Protein AF-A0AAD9VC80-F1 (afdb_monomer)

Structure (mmCIF, N/CA/C/O backbone):
data_AF-A0AAD9VC80-F1
#
_entry.id   AF-A0AAD9VC80-F1
#
loop_
_atom_site.group_PDB
_atom_site.id
_atom_site.type_symbol
_atom_site.label_atom_id
_atom_site.label_alt_id
_atom_site.label_comp_id
_atom_site.label_asym_id
_atom_site.label_entity_id
_atom_site.label_seq_id
_atom_site.pdbx_PDB_ins_code
_atom_site.Cartn_x
_atom_site.Cartn_y
_atom_site.Cartn_z
_atom_site.occupancy
_atom_site.B_iso_or_equiv
_atom_site.auth_seq_id
_atom_site.auth_comp_id
_atom_site.auth_asym_id
_atom_site.auth_atom_id
_atom_site.pdbx_PDB_model_num
ATOM 1 N N . MET A 1 1 ? -10.987 4.407 24.194 1.00 48.28 1 MET A N 1
ATOM 2 C CA . MET A 1 1 ? -10.408 5.292 25.216 1.00 48.28 1 MET A CA 1
ATOM 3 C C . MET A 1 1 ? -10.816 4.740 26.567 1.00 48.28 1 MET A C 1
ATOM 5 O O . MET A 1 1 ? -11.992 4.431 26.726 1.00 48.28 1 MET A O 1
ATOM 9 N N . LEU A 1 2 ? -9.856 4.525 27.463 1.00 54.72 2 LEU A N 1
ATOM 10 C CA . LEU A 1 2 ? -10.073 4.039 28.826 1.00 54.72 2 LEU A CA 1
ATOM 11 C C . LEU A 1 2 ? -9.430 5.068 29.762 1.00 54.72 2 LEU A C 1
ATOM 13 O O . LEU A 1 2 ? -8.262 5.393 29.573 1.00 54.72 2 LEU A O 1
ATOM 17 N N . ILE A 1 3 ? -10.204 5.625 30.688 1.00 65.56 3 ILE A N 1
ATOM 18 C CA . ILE A 1 3 ? -9.739 6.544 31.726 1.00 65.56 3 ILE A CA 1
ATOM 19 C C . ILE A 1 3 ? -9.952 5.839 33.061 1.00 65.56 3 ILE A C 1
ATOM 21 O O . ILE A 1 3 ? -11.087 5.518 33.409 1.00 65.56 3 ILE A O 1
ATOM 25 N N . CYS A 1 4 ? -8.871 5.628 33.801 1.00 67.56 4 CYS A N 1
ATOM 26 C CA . CYS A 1 4 ? -8.913 5.169 35.183 1.00 67.56 4 CYS A CA 1
ATOM 27 C C . CYS A 1 4 ? -8.286 6.269 36.029 1.00 67.56 4 CYS A C 1
ATOM 29 O O . CYS A 1 4 ? -7.101 6.561 35.866 1.00 67.56 4 CYS A O 1
ATOM 31 N N . ARG A 1 5 ? -9.081 6.933 36.867 1.00 68.62 5 ARG A N 1
ATOM 32 C CA . ARG A 1 5 ? -8.582 8.020 37.711 1.00 68.62 5 ARG A CA 1
ATOM 33 C C . ARG A 1 5 ? -9.425 8.141 38.972 1.00 68.62 5 ARG A C 1
ATOM 35 O O . ARG A 1 5 ? -10.641 7.967 38.918 1.00 68.62 5 ARG A O 1
ATOM 42 N N . ASP A 1 6 ? -8.765 8.464 40.078 1.00 68.06 6 ASP A N 1
ATOM 43 C CA . ASP A 1 6 ? -9.431 8.998 41.260 1.00 68.06 6 ASP A CA 1
ATOM 44 C C . ASP A 1 6 ? -9.878 10.427 40.946 1.00 68.06 6 ASP A C 1
ATOM 46 O O . ASP A 1 6 ? -9.066 11.341 40.762 1.00 68.06 6 ASP A O 1
ATOM 50 N N . LEU A 1 7 ? -11.180 10.576 40.737 1.00 65.69 7 LEU A N 1
ATOM 51 C CA . LEU A 1 7 ? -11.814 11.855 40.490 1.00 65.69 7 LEU A CA 1
ATOM 52 C C . LEU A 1 7 ? -12.652 12.109 41.726 1.00 65.69 7 LEU A C 1
ATOM 54 O O . LEU A 1 7 ? -13.695 11.488 41.896 1.00 65.69 7 LEU A O 1
ATOM 58 N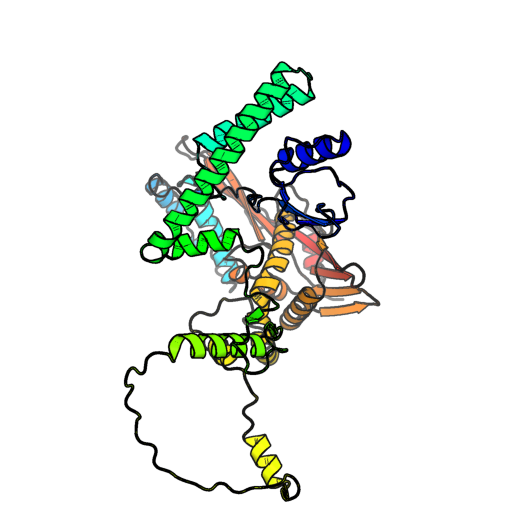 N . SER A 1 8 ? -12.158 12.987 42.597 1.00 67.25 8 SER A N 1
ATOM 59 C CA . SER A 1 8 ? -12.767 13.348 43.877 1.00 67.25 8 SER A CA 1
ATOM 60 C C . SER A 1 8 ? -14.112 14.065 43.676 1.00 67.25 8 SER A C 1
ATOM 62 O O . SER A 1 8 ? -14.235 15.265 43.892 1.00 67.25 8 SER A O 1
ATOM 64 N N . LEU A 1 9 ? -15.112 13.316 43.212 1.00 69.00 9 LEU A N 1
ATOM 65 C CA . LEU A 1 9 ? -16.467 13.730 42.857 1.00 69.00 9 LEU A CA 1
ATOM 66 C C . LEU A 1 9 ? -17.454 12.949 43.742 1.00 69.00 9 LEU A C 1
ATOM 68 O O . LEU A 1 9 ? -18.088 12.001 43.277 1.00 69.00 9 LEU A O 1
ATOM 72 N N . PRO A 1 10 ? -17.550 13.289 45.040 1.00 66.25 10 PRO A N 1
ATOM 73 C CA . PRO A 1 10 ? -18.300 12.503 46.020 1.00 66.25 10 PRO A CA 1
ATOM 74 C C . PRO A 1 10 ? -19.820 12.572 45.827 1.00 66.25 10 PRO A C 1
ATOM 76 O O . PRO A 1 10 ? -20.519 11.667 46.263 1.00 66.25 10 PRO A O 1
ATOM 79 N N . ASN A 1 11 ? -20.329 13.612 45.159 1.00 65.31 11 ASN A N 1
ATOM 80 C CA . ASN A 1 11 ? -21.762 13.914 45.079 1.00 65.31 11 ASN A CA 1
ATOM 81 C C . ASN A 1 11 ? -22.428 13.426 43.780 1.00 65.31 11 ASN A C 1
ATOM 83 O O . ASN A 1 11 ? -23.446 13.980 43.358 1.00 65.31 11 ASN A O 1
ATOM 87 N N . VAL A 1 12 ? -21.847 12.425 43.109 1.00 69.06 12 VAL A N 1
ATOM 88 C CA . VAL A 1 12 ? -22.466 11.784 41.939 1.00 69.06 12 VAL A CA 1
ATOM 89 C C . VAL A 1 12 ? -23.146 10.482 42.369 1.00 69.06 12 VAL A C 1
ATOM 91 O O . VAL A 1 12 ? -22.451 9.497 42.624 1.00 69.06 12 VAL A O 1
ATOM 94 N N . PRO A 1 13 ? -24.488 10.430 42.414 1.00 66.44 13 PRO A N 1
ATOM 95 C CA . PRO A 1 13 ? -25.205 9.174 42.578 1.00 66.44 13 PRO A CA 1
ATOM 96 C C . PRO A 1 13 ? -25.114 8.378 41.270 1.00 66.44 13 PRO A C 1
ATOM 98 O O . PRO A 1 13 ? -25.807 8.672 40.302 1.00 66.44 13 PRO A O 1
ATOM 101 N N . TRP A 1 14 ? -24.237 7.374 41.206 1.00 70.06 14 TRP A N 1
ATOM 102 C CA . TRP A 1 14 ? -24.006 6.608 39.970 1.00 70.06 14 TRP A CA 1
ATOM 103 C C . TRP A 1 14 ? -25.198 5.745 39.537 1.00 70.06 14 TRP A C 1
ATOM 105 O O . TRP A 1 14 ? -25.300 5.420 38.353 1.00 70.06 14 TRP A O 1
ATOM 115 N N . ASP A 1 15 ? -26.130 5.464 40.449 1.00 64.00 15 ASP A N 1
ATOM 116 C CA . ASP A 1 15 ? -27.408 4.811 40.143 1.00 64.00 15 ASP A CA 1
ATOM 117 C C . ASP A 1 15 ? -28.363 5.738 39.372 1.00 64.00 15 ASP A C 1
ATOM 119 O O . ASP A 1 15 ? -29.162 5.286 38.553 1.00 64.00 15 ASP A O 1
ATOM 123 N N . CYS A 1 16 ? -28.250 7.054 39.584 1.00 60.41 16 CYS A N 1
ATOM 124 C CA . CYS A 1 16 ? -29.014 8.070 38.867 1.00 60.41 16 CYS A CA 1
ATOM 125 C C . CYS A 1 16 ? -28.148 9.323 38.629 1.00 60.41 16 CYS A C 1
ATOM 127 O O . CYS A 1 16 ? -28.354 10.347 39.273 1.00 60.41 16 CYS A O 1
ATOM 129 N N . PRO A 1 17 ? -27.178 9.289 37.692 1.00 63.25 17 PRO A N 1
ATOM 130 C CA . PRO A 1 17 ? -26.180 10.359 37.544 1.00 63.25 17 PRO A CA 1
ATOM 131 C C . PRO A 1 17 ? -26.784 11.737 37.247 1.00 63.25 17 PRO A C 1
ATOM 133 O O . PRO A 1 17 ? -26.150 12.761 37.475 1.00 63.25 17 PRO A O 1
ATOM 136 N N . ASP A 1 18 ? -28.017 11.759 36.737 1.00 64.38 18 ASP A N 1
ATOM 137 C CA . ASP A 1 18 ? -28.759 12.968 36.397 1.00 64.38 18 ASP A CA 1
ATOM 138 C C . ASP A 1 18 ? -29.296 13.729 37.631 1.00 64.38 18 ASP A C 1
ATOM 140 O O . ASP A 1 18 ? -29.807 14.835 37.458 1.00 64.38 18 ASP A O 1
ATOM 144 N N . SER A 1 19 ? -29.185 13.174 38.849 1.00 65.06 19 SER A N 1
ATOM 145 C CA . SER A 1 19 ? -29.552 13.833 40.115 1.00 65.06 19 SER A CA 1
ATOM 146 C C . SER A 1 19 ? -28.357 14.391 40.902 1.00 65.06 19 SER A C 1
ATOM 148 O O . SER A 1 19 ? -28.495 14.711 42.083 1.00 65.06 19 SER A O 1
ATOM 150 N N . SER A 1 20 ? -27.180 14.524 40.275 1.00 70.12 20 SER A N 1
ATOM 151 C CA . SER A 1 20 ? -26.000 15.088 40.940 1.00 70.12 20 SER A CA 1
ATOM 152 C C . SER A 1 20 ? -26.231 16.532 41.399 1.00 70.12 20 SER A C 1
ATOM 154 O O . SER A 1 20 ? -26.702 17.372 40.636 1.00 70.12 20 SER A O 1
ATOM 156 N N . THR A 1 21 ? -25.882 16.834 42.649 1.00 62.81 21 THR A N 1
ATOM 157 C CA . THR A 1 21 ? -26.173 18.129 43.291 1.00 62.81 21 THR A CA 1
ATOM 158 C C . THR A 1 21 ? -25.040 19.151 43.164 1.00 62.81 21 THR A C 1
ATOM 160 O O . THR A 1 21 ? -25.257 20.340 43.393 1.00 62.81 21 THR A O 1
ATOM 163 N N . GLY A 1 22 ? -23.836 18.726 42.770 1.00 68.12 22 GLY A N 1
ATOM 164 C CA . GLY A 1 22 ? -22.676 19.605 42.607 1.00 68.12 22 GLY A CA 1
ATOM 165 C C . GLY A 1 22 ? -22.512 20.159 41.185 1.00 68.12 22 GLY A C 1
ATOM 166 O O . GLY A 1 22 ? -22.739 19.466 40.195 1.00 68.12 22 GLY A O 1
ATOM 167 N N . ALA A 1 23 ? -22.093 21.423 41.055 1.00 66.12 23 ALA A N 1
ATOM 168 C CA . ALA A 1 23 ? -21.934 22.082 39.751 1.00 66.12 23 ALA A CA 1
ATOM 169 C C . ALA A 1 23 ? -20.823 21.454 38.882 1.00 66.12 23 ALA A C 1
ATOM 171 O O . ALA A 1 23 ? -20.946 21.387 37.655 1.00 66.12 23 ALA A O 1
ATOM 172 N N . ASN A 1 24 ? -19.744 20.975 39.510 1.00 68.88 24 ASN A N 1
ATOM 173 C CA . ASN A 1 24 ? -18.638 20.304 38.822 1.00 68.88 24 ASN A CA 1
ATOM 174 C C . ASN A 1 24 ? -19.013 18.866 38.447 1.00 68.88 24 ASN A C 1
ATOM 176 O O . ASN A 1 24 ? -18.703 18.409 37.348 1.00 68.88 24 ASN A O 1
ATOM 180 N N . GLU A 1 25 ? -19.733 18.192 39.336 1.00 74.06 25 GLU A N 1
ATOM 181 C CA . GLU A 1 25 ? -20.304 16.861 39.189 1.00 74.06 25 GLU A CA 1
ATOM 182 C C . GLU A 1 25 ? -21.295 16.811 38.027 1.00 74.06 25 GLU A C 1
ATOM 184 O O . GLU A 1 25 ? -21.125 15.996 37.123 1.00 74.06 25 GLU A O 1
ATOM 189 N N . GLN A 1 26 ? -22.245 17.746 37.973 1.00 72.81 26 GLN A N 1
ATOM 190 C CA . GLN A 1 26 ? -23.225 17.840 36.893 1.00 72.81 26 GLN A CA 1
ATOM 191 C C . GLN A 1 26 ? -22.544 18.094 35.547 1.00 72.81 26 GLN A C 1
ATOM 193 O O . GLN A 1 26 ? -22.837 17.426 34.555 1.00 72.81 26 GLN A O 1
ATOM 198 N N . ARG A 1 27 ? -21.570 19.014 35.510 1.00 72.19 27 ARG A N 1
ATOM 199 C CA . ARG A 1 27 ? -20.794 19.306 34.298 1.00 72.19 27 ARG A CA 1
ATOM 200 C C . ARG A 1 27 ? -19.980 18.097 33.842 1.00 72.19 27 ARG A C 1
ATOM 202 O O . ARG A 1 27 ? -19.846 17.859 32.642 1.00 72.19 27 ARG A O 1
ATOM 209 N N . PHE A 1 28 ? -19.426 17.336 34.779 1.00 75.06 28 PHE A N 1
ATOM 210 C CA . PHE A 1 28 ? -18.674 16.127 34.483 1.00 75.06 28 PHE A CA 1
ATOM 211 C C . PHE A 1 28 ? -19.582 15.008 33.967 1.00 75.06 28 PHE A C 1
ATOM 213 O O . PHE A 1 28 ? -19.281 14.422 32.925 1.00 75.06 28 PHE A O 1
ATOM 220 N N . VAL A 1 29 ? -20.718 14.769 34.631 1.00 73.75 29 VAL A N 1
ATOM 221 C CA . VAL A 1 29 ? -21.753 13.837 34.176 1.00 73.75 29 VAL A CA 1
ATOM 222 C C . VAL A 1 29 ? -22.176 14.205 32.765 1.00 73.75 29 VAL A C 1
ATOM 224 O O . VAL A 1 29 ? -22.116 13.331 31.908 1.00 73.75 29 VAL A O 1
ATOM 227 N N . ASP A 1 30 ? -22.485 15.476 32.489 1.00 72.00 30 ASP A N 1
ATOM 228 C CA . ASP A 1 30 ? -22.856 15.983 31.163 1.00 72.00 30 ASP A CA 1
ATOM 229 C C . ASP A 1 30 ? -21.787 15.693 30.100 1.00 72.00 30 ASP A C 1
ATOM 231 O O . ASP A 1 30 ? -22.129 15.285 28.990 1.00 72.00 30 ASP A O 1
ATOM 235 N N . ILE A 1 31 ? -20.497 15.831 30.429 1.00 72.19 31 ILE A N 1
ATOM 236 C CA . ILE A 1 31 ? -19.378 15.501 29.531 1.00 72.19 31 ILE A CA 1
ATOM 237 C C . ILE A 1 31 ? -19.314 13.994 29.253 1.00 72.19 31 ILE A C 1
ATOM 239 O O . ILE A 1 31 ? -19.214 13.590 28.091 1.00 72.19 31 ILE A O 1
ATOM 243 N N . LEU A 1 32 ? -19.389 13.144 30.282 1.00 72.38 32 LEU A N 1
ATOM 244 C CA . LEU A 1 32 ? -19.389 11.685 30.099 1.00 72.38 32 LEU A CA 1
ATOM 245 C C . LEU A 1 32 ? -20.516 11.259 29.176 1.00 72.38 32 LEU A C 1
ATOM 247 O O . LEU A 1 32 ? -20.335 10.553 28.180 1.00 72.38 32 LEU A O 1
ATOM 251 N N . ASN A 1 33 ? -21.676 11.805 29.484 1.00 69.50 33 ASN A N 1
ATOM 252 C CA . ASN A 1 33 ? -22.865 11.689 28.704 1.00 69.50 33 ASN A CA 1
ATOM 253 C C . ASN A 1 33 ? -22.593 12.150 27.249 1.00 69.50 33 ASN A C 1
ATOM 255 O O . ASN A 1 33 ? -22.893 11.419 26.297 1.00 69.50 33 ASN A O 1
ATOM 259 N N . ASP A 1 34 ? -22.076 13.352 27.010 1.00 66.06 34 ASP A N 1
ATOM 260 C CA . ASP A 1 34 ? -21.847 13.951 25.680 1.00 66.06 34 ASP A CA 1
ATOM 261 C C . ASP A 1 34 ? -20.933 13.137 24.775 1.00 66.06 34 ASP A C 1
ATOM 263 O O . ASP A 1 34 ? -21.082 13.172 23.548 1.00 66.06 34 ASP A O 1
ATOM 267 N N . HIS A 1 35 ? -20.037 12.375 25.386 1.00 64.69 35 HIS A N 1
ATOM 268 C CA . HIS A 1 35 ? -19.056 11.553 24.702 1.00 64.69 35 HIS A CA 1
ATOM 269 C C . HIS A 1 35 ? -19.400 10.057 24.704 1.00 64.69 35 HIS A C 1
ATOM 271 O O . HIS A 1 35 ? -18.571 9.254 24.278 1.00 64.69 35 HIS A O 1
ATOM 277 N N . PHE A 1 36 ? -20.621 9.679 25.118 1.00 63.94 36 PHE A N 1
ATOM 278 C CA . PHE A 1 36 ? -21.054 8.279 25.256 1.00 63.94 36 PHE A CA 1
ATOM 279 C C . PHE A 1 36 ? -20.042 7.439 26.050 1.00 63.94 36 PHE A C 1
ATOM 281 O O . PHE A 1 36 ? -19.725 6.300 25.701 1.00 63.94 36 PHE A O 1
ATOM 288 N N . LEU A 1 37 ? -19.486 8.042 27.096 1.00 69.12 37 LEU A N 1
ATOM 289 C CA . LEU A 1 37 ? -18.577 7.389 28.016 1.00 69.12 37 LEU A CA 1
ATOM 290 C C . LEU A 1 37 ? -19.401 6.672 29.085 1.00 69.12 37 LEU A C 1
ATOM 292 O O . LEU A 1 37 ? -20.363 7.224 29.617 1.00 69.12 37 LEU A O 1
ATOM 296 N N . ILE A 1 38 ? -19.031 5.428 29.366 1.00 66.75 38 ILE A N 1
ATOM 297 C CA . ILE A 1 38 ? -19.686 4.577 30.358 1.00 66.75 38 ILE A CA 1
ATOM 298 C C . ILE A 1 38 ? -18.735 4.425 31.538 1.00 66.75 38 ILE A C 1
ATOM 300 O O . ILE A 1 38 ? -17.569 4.072 31.344 1.00 66.75 38 ILE A O 1
ATOM 304 N N . GLN A 1 39 ? -19.246 4.700 32.734 1.00 70.88 39 GLN A N 1
ATOM 305 C CA . GLN A 1 39 ? -18.596 4.397 34.001 1.00 70.88 39 GLN A CA 1
ATOM 306 C C . GLN A 1 39 ? -18.966 2.953 34.390 1.00 70.88 39 GLN A C 1
ATOM 308 O O . GLN A 1 39 ? -20.119 2.558 34.238 1.00 70.88 39 GLN A O 1
ATOM 313 N N . HIS A 1 40 ? -17.978 2.149 34.793 1.00 66.38 40 HIS A N 1
ATOM 314 C CA . HIS A 1 40 ? -18.129 0.693 34.998 1.00 66.38 40 HIS A CA 1
ATOM 315 C C . HIS A 1 40 ? -18.241 0.252 36.455 1.00 66.38 40 HIS A C 1
ATOM 317 O O . HIS A 1 40 ? -18.361 -0.939 36.726 1.00 66.38 40 HIS A O 1
ATOM 323 N N . LYS A 1 41 ? -18.121 1.171 37.406 1.00 62.31 41 LYS A N 1
ATOM 324 C CA . LYS A 1 41 ? -17.877 0.825 38.801 1.00 62.31 41 LYS A CA 1
ATOM 325 C C . LYS A 1 41 ? -19.072 1.224 39.655 1.00 62.31 41 LYS A C 1
ATOM 327 O O . LYS A 1 41 ? -19.238 2.391 39.981 1.00 62.31 41 LYS A O 1
ATOM 332 N N . SER A 1 42 ? -19.876 0.247 40.039 1.00 57.28 42 SER A N 1
ATOM 333 C CA . SER A 1 42 ? -21.059 0.455 40.879 1.00 57.28 42 SER A CA 1
ATOM 334 C C . SER A 1 42 ? -20.761 0.382 42.381 1.00 57.28 42 SER A C 1
ATOM 336 O O . SER A 1 42 ? -21.490 0.961 43.173 1.00 57.28 42 SER A O 1
ATOM 338 N N . SER A 1 43 ? -19.681 -0.290 42.798 1.00 53.81 43 SER A N 1
ATOM 339 C CA . SER A 1 43 ? -19.382 -0.519 44.219 1.00 53.81 43 SER A CA 1
ATOM 340 C C . SER A 1 43 ? -18.618 0.654 44.874 1.00 53.81 43 SER A C 1
ATOM 342 O O . SER A 1 43 ? -17.544 1.024 44.364 1.00 53.81 43 SER A O 1
ATOM 344 N N . PRO A 1 44 ? -19.090 1.199 46.014 1.00 60.06 44 PRO A N 1
ATOM 345 C CA . PRO A 1 44 ? -18.395 2.252 46.753 1.00 60.06 44 PRO A CA 1
ATOM 346 C C . PRO A 1 44 ? -17.088 1.734 47.367 1.00 60.06 44 PRO A C 1
ATOM 348 O O . PRO A 1 44 ? -16.962 0.556 47.696 1.00 60.06 44 PRO A O 1
ATOM 351 N N . LYS A 1 45 ? -16.078 2.607 47.475 1.00 53.31 45 LYS A N 1
ATOM 352 C CA . LYS A 1 45 ? -14.741 2.235 47.988 1.00 53.31 45 LYS A CA 1
ATOM 353 C C . LYS A 1 45 ? -14.276 3.035 49.205 1.00 53.31 45 LYS A C 1
ATOM 355 O O . LYS A 1 45 ? -13.287 2.658 49.826 1.00 53.31 45 LYS A O 1
ATOM 360 N N . ARG A 1 46 ? -14.960 4.128 49.556 1.00 53.50 46 ARG A N 1
ATOM 361 C CA . ARG A 1 46 ? -14.659 4.932 50.749 1.00 53.50 46 ARG A CA 1
ATOM 362 C C . ARG A 1 46 ? -15.965 5.540 51.275 1.00 53.50 46 ARG A C 1
ATOM 364 O O . ARG A 1 46 ? -16.464 6.510 50.708 1.00 53.50 46 ARG A O 1
ATOM 371 N N . GLY A 1 47 ? -16.552 4.933 52.309 1.00 64.12 47 GLY A N 1
ATOM 372 C CA . GLY A 1 47 ? -17.925 5.241 52.746 1.00 64.12 47 GLY A CA 1
ATOM 373 C C . GLY A 1 47 ? -18.973 4.832 51.697 1.00 64.12 47 GLY A C 1
ATOM 374 O O . GLY A 1 47 ? -18.756 3.855 50.988 1.00 64.12 47 GLY A O 1
ATOM 375 N N . ASN A 1 48 ? -20.060 5.603 51.550 1.00 62.28 48 ASN A N 1
ATOM 376 C CA . ASN A 1 48 ? -21.096 5.400 50.514 1.00 62.28 48 ASN A CA 1
ATOM 377 C C . ASN A 1 48 ? -20.718 5.951 49.120 1.00 62.28 48 ASN A C 1
ATOM 379 O O . ASN A 1 48 ? -21.529 5.899 48.199 1.00 62.28 48 ASN A O 1
ATOM 383 N N . ASN A 1 49 ? -19.497 6.466 48.937 1.00 60.31 49 ASN A N 1
ATOM 384 C CA . ASN A 1 49 ? -19.114 7.185 47.722 1.00 60.31 49 ASN A CA 1
ATOM 385 C C . ASN A 1 49 ? -18.227 6.340 46.787 1.00 60.31 49 ASN A C 1
ATOM 387 O O . ASN A 1 49 ? -17.342 5.586 47.215 1.00 60.31 49 ASN A O 1
ATOM 391 N N . VAL A 1 50 ? -18.423 6.518 45.476 1.00 61.97 50 VAL A N 1
ATOM 392 C CA . VAL A 1 50 ? -17.580 5.940 44.414 1.00 61.97 50 VAL A CA 1
ATOM 393 C C . VAL A 1 50 ? -16.649 7.032 43.868 1.00 61.97 50 VAL A C 1
ATOM 395 O O . VAL A 1 50 ? -17.089 7.885 43.101 1.00 61.97 50 VAL A O 1
ATOM 398 N N . LEU A 1 51 ? -15.369 7.001 44.261 1.00 64.56 51 LEU A N 1
ATOM 399 C CA . LEU A 1 51 ? -14.374 8.034 43.911 1.00 64.56 51 LEU A CA 1
ATOM 400 C C . LEU A 1 51 ? -13.423 7.617 42.772 1.00 64.56 51 LEU A C 1
ATOM 402 O O . LEU A 1 51 ? -13.235 8.374 41.821 1.00 64.56 51 LEU A O 1
ATOM 406 N N . ASP A 1 52 ? -12.881 6.391 42.774 1.00 66.31 52 ASP A N 1
ATOM 407 C CA . ASP A 1 52 ? -12.135 5.923 41.596 1.00 66.31 52 ASP A CA 1
ATOM 408 C C . ASP A 1 52 ? -13.090 5.523 40.477 1.00 66.31 52 ASP A C 1
ATOM 410 O O . ASP A 1 52 ? -13.839 4.552 40.607 1.00 66.31 52 ASP A O 1
ATOM 414 N N . LEU A 1 53 ? -13.010 6.236 39.358 1.00 68.38 53 LEU A N 1
ATOM 415 C CA . LEU A 1 53 ? -13.847 6.015 38.190 1.00 68.38 53 LEU A CA 1
ATOM 416 C C . LEU A 1 53 ? -13.071 5.240 37.128 1.00 68.38 53 LEU A C 1
ATOM 418 O O . LEU A 1 53 ? -11.949 5.595 36.761 1.00 68.38 53 LEU A O 1
ATOM 422 N N . VAL A 1 54 ? -13.708 4.192 36.604 1.00 68.62 54 VAL A N 1
ATOM 423 C CA . VAL A 1 54 ? -13.264 3.476 35.404 1.00 68.62 54 VAL A CA 1
ATOM 424 C C . VAL A 1 54 ? -14.230 3.824 34.290 1.00 68.62 54 VAL A C 1
ATOM 426 O O . VAL A 1 54 ? -15.386 3.405 34.302 1.00 68.62 54 VAL A O 1
ATOM 429 N N . ILE A 1 55 ? -13.760 4.626 33.343 1.00 70.00 55 ILE A N 1
ATOM 430 C CA . ILE A 1 55 ? -14.574 5.222 32.294 1.00 70.00 55 ILE A CA 1
ATOM 431 C C . ILE A 1 55 ? -14.066 4.724 30.952 1.00 70.00 55 ILE A C 1
ATOM 433 O O . ILE A 1 55 ? -12.908 4.931 30.591 1.00 70.00 55 ILE A O 1
ATOM 437 N N . SER A 1 56 ? -14.934 4.090 30.176 1.00 58.53 56 SER A N 1
ATOM 438 C CA . SER A 1 56 ? -14.597 3.654 28.823 1.00 58.53 56 SER A CA 1
ATOM 439 C C . SER A 1 56 ? -15.473 4.347 27.793 1.00 58.53 56 SER A C 1
ATOM 441 O O . SER A 1 56 ? -16.676 4.503 27.995 1.00 58.53 56 SER A O 1
ATOM 443 N N . SER A 1 57 ? -14.901 4.673 26.641 1.00 60.88 57 SER A N 1
ATOM 444 C CA . SER A 1 57 ? -15.699 4.890 25.435 1.00 60.88 57 SER A CA 1
ATOM 445 C C . SER A 1 57 ? -16.354 3.581 25.009 1.00 60.88 57 SER A C 1
ATOM 447 O O . SER A 1 57 ? -15.652 2.567 24.953 1.00 60.88 57 SER A O 1
ATOM 449 N N . VAL A 1 58 ? -17.624 3.612 24.590 1.00 57.09 58 VAL A N 1
ATOM 450 C CA . VAL A 1 58 ? -18.194 2.514 23.790 1.00 57.09 58 VAL A CA 1
ATOM 451 C C . VAL A 1 58 ? -17.212 2.210 22.643 1.00 57.09 58 VAL A C 1
ATOM 453 O O . VAL A 1 58 ? -16.774 3.150 21.968 1.00 57.09 58 VAL A O 1
ATOM 456 N N . PRO A 1 59 ? -16.778 0.950 22.452 1.00 45.81 59 PRO A N 1
ATOM 457 C CA . PRO A 1 59 ? -15.718 0.596 21.513 1.00 45.81 59 PRO A CA 1
ATOM 458 C C . PRO A 1 59 ? -16.237 0.586 20.067 1.00 45.81 59 PRO A C 1
ATOM 460 O O . PRO A 1 59 ? -16.088 -0.398 19.368 1.00 45.81 59 PRO A O 1
ATOM 463 N N . ASP A 1 60 ? -16.828 1.688 19.609 1.00 46.81 60 ASP A N 1
ATOM 464 C CA . ASP A 1 60 ? -17.469 1.792 18.292 1.00 46.81 60 ASP A CA 1
ATOM 465 C C . ASP A 1 60 ? -16.928 2.982 17.486 1.00 46.81 60 ASP A C 1
ATOM 467 O O . ASP A 1 60 ? -17.637 3.589 16.679 1.00 46.81 60 ASP A O 1
ATOM 471 N N . GLN A 1 61 ? -15.649 3.333 17.659 1.00 40.94 61 GLN A N 1
ATOM 472 C CA . GLN A 1 61 ? -14.984 4.137 16.634 1.00 40.94 61 GLN A CA 1
ATOM 473 C C . GLN A 1 61 ? -14.725 3.251 15.419 1.00 40.94 61 GLN A C 1
ATOM 475 O O . GLN A 1 61 ? -13.701 2.584 15.292 1.00 40.94 61 GLN A O 1
ATOM 480 N N . ALA A 1 62 ? -15.732 3.243 14.549 1.00 43.41 62 ALA A N 1
ATOM 481 C CA . ALA A 1 62 ? -15.694 2.741 13.194 1.00 43.41 62 ALA A CA 1
ATOM 482 C C . ALA A 1 62 ? -14.345 3.065 12.523 1.00 43.41 62 ALA A C 1
ATOM 484 O O . ALA A 1 62 ? -14.023 4.250 12.388 1.00 43.41 62 ALA A O 1
ATOM 485 N N . PRO A 1 63 ? -13.577 2.068 12.044 1.00 40.75 63 PRO A N 1
ATOM 486 C CA . PRO A 1 63 ? -12.462 2.357 11.156 1.00 40.75 63 PRO A CA 1
ATOM 487 C C . PRO A 1 63 ? -12.974 3.151 9.940 1.00 40.75 63 PRO A C 1
ATOM 489 O O . PRO A 1 63 ? -14.130 2.967 9.526 1.00 40.75 63 PRO A O 1
ATOM 492 N N . PRO A 1 64 ? -12.155 4.049 9.364 1.00 39.44 64 PRO A N 1
ATOM 493 C CA . PRO A 1 64 ? -12.567 4.859 8.227 1.00 39.44 64 PRO A CA 1
ATOM 494 C C . PRO A 1 64 ? -13.106 3.960 7.110 1.00 39.44 64 PRO A C 1
ATOM 496 O O . PRO A 1 64 ? -12.535 2.913 6.796 1.00 39.44 64 PRO A O 1
ATOM 499 N N . LYS A 1 65 ? -14.244 4.355 6.523 1.00 46.16 65 LYS A N 1
ATOM 500 C CA . LYS A 1 65 ? -14.889 3.607 5.438 1.00 46.16 65 LYS A CA 1
ATOM 501 C C . LYS A 1 65 ? -13.942 3.552 4.239 1.00 46.16 65 LYS A C 1
ATOM 503 O O . LYS A 1 65 ? -13.889 4.493 3.452 1.00 46.16 65 LYS A O 1
ATOM 508 N N . LEU A 1 66 ? -13.224 2.443 4.082 1.00 45.03 66 LEU A N 1
ATOM 509 C CA . LEU A 1 66 ? -12.463 2.162 2.869 1.00 45.03 66 LEU A CA 1
ATOM 510 C C . LEU A 1 66 ? -13.453 2.034 1.707 1.00 45.03 66 LEU A C 1
ATOM 512 O O . LEU A 1 66 ? -14.276 1.114 1.674 1.00 45.03 66 LEU A O 1
ATOM 516 N N . GLN A 1 67 ? -13.405 2.986 0.776 1.00 55.94 67 GLN A N 1
ATOM 517 C CA . GLN A 1 67 ? -14.199 2.933 -0.446 1.00 55.94 67 GLN A CA 1
ATOM 518 C C . GLN A 1 67 ? -13.666 1.793 -1.315 1.00 55.94 67 GLN A C 1
ATOM 520 O O . GLN A 1 67 ? -12.523 1.830 -1.764 1.00 55.94 67 GLN A O 1
ATOM 525 N N . ARG A 1 68 ? -14.484 0.759 -1.528 1.00 57.59 68 ARG A N 1
ATOM 526 C CA . ARG A 1 68 ? -14.134 -0.378 -2.386 1.00 57.59 68 ARG A CA 1
ATOM 527 C C . ARG A 1 68 ? -14.798 -0.210 -3.750 1.00 57.59 68 ARG A C 1
ATOM 529 O O . ARG A 1 68 ? -16.005 0.019 -3.830 1.00 57.59 68 ARG A O 1
ATOM 536 N N . PHE A 1 69 ? -14.006 -0.344 -4.806 1.00 73.06 69 PHE A N 1
ATOM 537 C CA . PHE A 1 69 ? -14.457 -0.350 -6.195 1.00 73.06 69 PHE A CA 1
ATOM 538 C C . PHE A 1 69 ? -14.295 -1.759 -6.762 1.00 73.06 69 PHE A C 1
ATOM 540 O O . PHE A 1 69 ? -13.303 -2.421 -6.468 1.00 73.06 69 PHE A O 1
ATOM 547 N N . VAL A 1 70 ? -15.257 -2.211 -7.562 1.00 79.25 70 VAL A N 1
ATOM 548 C CA . VAL A 1 70 ? -15.216 -3.509 -8.255 1.00 79.25 70 VAL A CA 1
ATOM 549 C C . VAL A 1 70 ? -15.602 -3.287 -9.714 1.00 79.25 70 VAL A C 1
ATOM 551 O O . VAL A 1 70 ? -16.450 -2.443 -9.980 1.00 79.25 70 VAL A O 1
ATOM 554 N N . TYR A 1 71 ? -14.990 -3.998 -10.660 1.00 82.75 71 TYR A N 1
ATOM 555 C CA . TYR A 1 71 ? -15.397 -3.946 -12.069 1.00 82.75 71 TYR A CA 1
ATOM 556 C C . TYR A 1 71 ? -16.804 -4.531 -12.253 1.00 82.75 71 TYR A C 1
ATOM 558 O O . TYR A 1 71 ? -17.141 -5.561 -11.666 1.00 82.75 71 TYR A O 1
ATOM 566 N N . ASP A 1 72 ? -17.648 -3.859 -13.033 1.00 84.81 72 ASP A N 1
ATOM 567 C CA . ASP A 1 72 ? -19.009 -4.305 -13.320 1.00 84.81 72 ASP A CA 1
ATOM 568 C C . ASP A 1 72 ? -19.062 -5.096 -14.627 1.00 84.81 72 ASP A C 1
ATOM 570 O O . ASP A 1 72 ? -19.543 -4.616 -15.650 1.00 84.81 72 ASP A O 1
ATOM 574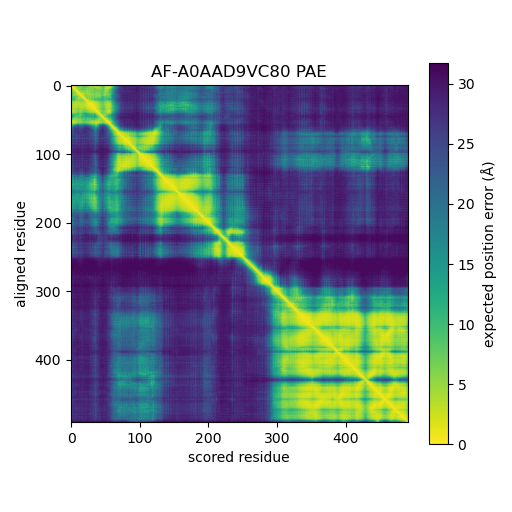 N N . TYR A 1 73 ? -18.554 -6.328 -14.577 1.00 84.94 73 TYR A N 1
ATOM 575 C CA . TYR A 1 73 ? -18.500 -7.222 -15.737 1.00 84.94 73 TYR A CA 1
ATOM 576 C C . TYR A 1 73 ? -19.880 -7.482 -16.361 1.00 84.94 73 TYR A C 1
ATOM 578 O O . TYR A 1 73 ? -19.969 -7.674 -17.562 1.00 84.94 73 TYR A O 1
ATOM 586 N N . ALA A 1 74 ? -20.971 -7.404 -15.594 1.00 79.62 74 ALA A N 1
ATOM 587 C CA . ALA A 1 74 ? -22.324 -7.601 -16.122 1.00 79.62 74 ALA A CA 1
ATOM 588 C C . ALA A 1 74 ? -22.751 -6.540 -17.156 1.00 79.62 74 ALA A C 1
ATOM 590 O O . ALA A 1 74 ? -23.642 -6.795 -17.958 1.00 79.62 74 ALA A O 1
ATOM 591 N N . ARG A 1 75 ? -22.144 -5.347 -17.127 1.00 77.62 75 ARG A N 1
ATOM 592 C CA . ARG A 1 75 ? -22.438 -4.236 -18.051 1.00 77.62 75 ARG A CA 1
ATOM 593 C C . ARG A 1 75 ? -21.215 -3.849 -18.889 1.00 77.62 75 ARG A C 1
ATOM 595 O O . ARG A 1 75 ? -21.134 -2.716 -19.359 1.00 77.62 75 ARG A O 1
ATOM 602 N N . GLY A 1 76 ? -20.238 -4.748 -18.999 1.00 84.94 76 GLY A N 1
ATOM 603 C CA . GLY A 1 76 ? -19.028 -4.530 -19.784 1.00 84.94 76 GLY A CA 1
ATOM 604 C C . GLY A 1 76 ? -19.304 -4.608 -21.284 1.00 84.94 76 GLY A C 1
ATOM 605 O O . GLY A 1 76 ? -20.082 -5.448 -21.726 1.00 84.94 76 GLY A O 1
ATOM 606 N N . ASP A 1 77 ? -18.647 -3.752 -22.064 1.00 87.06 77 ASP A N 1
ATOM 607 C CA . ASP A 1 77 ? -18.626 -3.860 -23.526 1.00 87.06 77 ASP A CA 1
ATOM 608 C C . ASP A 1 77 ? -17.550 -4.870 -23.949 1.00 87.06 77 ASP A C 1
ATOM 610 O O . ASP A 1 77 ? -16.389 -4.519 -24.174 1.00 87.06 77 ASP A O 1
ATOM 614 N N . PHE A 1 78 ? -17.922 -6.148 -23.985 1.00 87.00 78 PHE A N 1
ATOM 615 C CA . PHE A 1 78 ? -16.991 -7.231 -24.303 1.00 87.00 78 PHE A CA 1
ATOM 616 C C . PHE A 1 78 ? -16.579 -7.259 -25.778 1.00 87.00 78 PHE A C 1
ATOM 618 O O . PHE A 1 78 ? -15.443 -7.633 -26.071 1.00 87.00 78 PHE A O 1
ATOM 625 N N . ASP A 1 79 ? -17.449 -6.821 -26.688 1.00 84.81 79 ASP A N 1
ATOM 626 C CA . ASP A 1 79 ? -17.159 -6.784 -28.125 1.00 84.81 79 ASP A CA 1
ATOM 627 C C . ASP A 1 79 ? -16.144 -5.683 -28.451 1.00 84.81 79 ASP A C 1
ATOM 629 O O . ASP A 1 79 ? -15.164 -5.913 -29.169 1.00 84.81 79 ASP A O 1
ATOM 633 N N . GLY A 1 80 ? -16.303 -4.506 -27.835 1.00 82.44 80 GLY A N 1
ATOM 634 C CA . GLY A 1 80 ? -15.308 -3.439 -27.892 1.00 82.44 80 GLY A CA 1
ATOM 635 C C . GLY A 1 80 ? -13.976 -3.847 -27.254 1.00 82.44 80 GLY A C 1
ATOM 636 O O . GLY A 1 80 ? -12.914 -3.578 -27.819 1.00 82.44 80 GLY A O 1
ATOM 637 N N . LEU A 1 81 ? -14.016 -4.556 -26.119 1.00 86.12 81 LEU A N 1
ATOM 638 C CA . LEU A 1 81 ? -12.813 -5.067 -25.455 1.00 86.12 81 LEU A CA 1
ATOM 639 C C . LEU A 1 81 ? -12.049 -6.058 -26.344 1.00 86.12 81 LEU A C 1
ATOM 641 O O . LEU A 1 81 ? -10.830 -5.944 -26.473 1.00 86.12 81 LEU A O 1
ATOM 645 N N . ARG A 1 82 ? -12.760 -7.001 -26.977 1.00 85.19 82 ARG A N 1
ATOM 646 C CA . ARG A 1 82 ? -12.177 -7.991 -27.893 1.00 85.19 82 ARG A CA 1
ATOM 647 C C . ARG A 1 82 ? -11.523 -7.309 -29.093 1.00 85.19 82 ARG A C 1
ATOM 649 O O . ARG A 1 82 ? -10.334 -7.511 -29.322 1.00 85.19 82 ARG A O 1
ATOM 656 N N . SER A 1 83 ? -12.255 -6.413 -29.754 1.00 83.56 83 SER A N 1
ATOM 657 C CA . SER A 1 83 ? -11.750 -5.636 -30.896 1.00 83.56 83 SER A CA 1
ATOM 658 C C . SER A 1 83 ? -10.502 -4.818 -30.530 1.00 83.56 83 SER A C 1
ATOM 660 O O . SER A 1 83 ? -9.563 -4.682 -31.313 1.00 83.56 83 SER A O 1
ATOM 662 N N . SER A 1 84 ? -10.455 -4.284 -29.306 1.00 82.00 84 SER A N 1
ATOM 663 C CA . SER A 1 84 ? -9.301 -3.534 -28.810 1.00 82.00 84 SER A CA 1
ATOM 664 C C . SER A 1 84 ? -8.072 -4.405 -28.582 1.00 82.00 84 SER A C 1
ATOM 666 O O . SER A 1 84 ? -6.961 -3.951 -28.845 1.00 82.00 84 SER A O 1
ATOM 668 N N . PHE A 1 85 ? -8.236 -5.619 -28.057 1.00 82.75 85 PHE A N 1
ATOM 669 C CA . PHE A 1 85 ? -7.108 -6.523 -27.829 1.00 82.75 85 PHE A CA 1
ATOM 670 C C . PHE A 1 85 ? -6.575 -7.133 -29.122 1.00 82.75 85 PHE A C 1
ATOM 672 O O . PHE A 1 85 ? -5.361 -7.300 -29.237 1.00 82.75 85 PHE A O 1
ATOM 679 N N . GLU A 1 86 ? -7.440 -7.369 -30.107 1.00 80.75 86 GLU A N 1
ATOM 680 C CA . GLU A 1 86 ? -7.027 -7.739 -31.465 1.00 80.75 86 GLU A CA 1
ATOM 681 C C . GLU A 1 86 ? -6.168 -6.636 -32.103 1.00 80.75 86 GLU A C 1
ATOM 683 O O . GLU A 1 86 ? -5.112 -6.918 -32.663 1.00 80.75 86 GLU A O 1
ATOM 688 N N . ALA A 1 87 ? -6.550 -5.365 -31.932 1.00 74.88 87 ALA A N 1
ATOM 689 C CA . ALA A 1 87 ? -5.797 -4.230 -32.471 1.00 74.88 87 ALA A CA 1
ATOM 690 C C . ALA A 1 87 ? -4.470 -3.945 -31.739 1.00 74.88 87 ALA A C 1
ATOM 692 O O . ALA A 1 87 ? -3.518 -3.462 -32.351 1.00 74.88 87 ALA A O 1
ATOM 693 N N . VAL A 1 88 ? -4.399 -4.200 -30.428 1.00 70.25 88 VAL A N 1
ATOM 694 C CA . VAL A 1 88 ? -3.212 -3.904 -29.602 1.00 70.25 88 VAL A CA 1
ATOM 695 C C . VAL A 1 88 ? -2.129 -4.985 -29.725 1.00 70.25 88 VAL A C 1
ATOM 697 O O . VAL A 1 88 ? -0.995 -4.724 -29.338 1.00 70.25 88 VAL A O 1
ATOM 700 N N . ASN A 1 89 ? -2.448 -6.153 -30.303 1.00 68.25 89 ASN A N 1
ATOM 701 C CA . ASN A 1 89 ? -1.586 -7.336 -30.411 1.00 68.25 89 ASN A CA 1
ATOM 702 C C . ASN A 1 89 ? -0.709 -7.526 -29.162 1.00 68.25 89 ASN A C 1
ATOM 704 O O . ASN A 1 89 ? 0.470 -7.170 -29.126 1.00 68.25 89 ASN A O 1
ATOM 708 N N . LEU A 1 90 ? -1.321 -8.081 -28.114 1.00 70.06 90 LEU A N 1
ATOM 709 C CA . LEU A 1 90 ? -0.693 -8.295 -26.807 1.00 70.06 90 LEU A CA 1
ATOM 710 C C . LEU A 1 90 ? 0.635 -9.070 -26.891 1.00 70.06 90 LEU A C 1
ATOM 712 O O . LEU A 1 90 ? 1.480 -8.903 -26.016 1.00 70.06 90 LEU A O 1
ATOM 716 N N . SER A 1 91 ? 0.863 -9.852 -27.947 1.00 69.75 91 SER A N 1
ATOM 717 C CA . SER A 1 91 ? 2.130 -10.548 -28.197 1.00 69.75 91 SER A CA 1
ATOM 718 C C . SER A 1 91 ? 3.313 -9.587 -28.356 1.00 69.75 91 SER A C 1
ATOM 720 O O . SER A 1 91 ? 4.418 -9.908 -27.938 1.00 69.75 91 SER A O 1
ATOM 722 N N . ASN A 1 92 ? 3.078 -8.368 -28.851 1.00 67.81 92 ASN A N 1
ATOM 723 C CA . ASN A 1 92 ? 4.107 -7.332 -28.981 1.00 67.81 92 ASN A CA 1
ATOM 724 C C . ASN A 1 92 ? 4.539 -6.733 -27.631 1.00 67.81 92 ASN A C 1
ATOM 726 O O . ASN A 1 92 ? 5.508 -5.980 -27.575 1.00 67.81 92 ASN A O 1
ATOM 730 N N . THR A 1 93 ? 3.812 -7.018 -26.542 1.00 63.09 93 THR A N 1
ATOM 731 C CA . THR A 1 93 ? 4.187 -6.570 -25.188 1.00 63.09 93 THR A CA 1
ATOM 732 C C . THR A 1 93 ? 5.194 -7.496 -24.505 1.00 63.09 93 THR A C 1
ATOM 734 O O . THR A 1 93 ? 5.716 -7.128 -23.450 1.00 63.09 93 THR A O 1
ATOM 737 N N . ILE A 1 94 ? 5.469 -8.655 -25.116 1.00 68.94 94 ILE A N 1
ATOM 738 C CA . ILE A 1 94 ? 6.453 -9.650 -24.687 1.00 68.94 94 ILE A CA 1
ATOM 739 C C . ILE A 1 94 ? 7.756 -9.374 -25.440 1.00 68.94 94 ILE A C 1
ATOM 741 O O . ILE A 1 94 ? 7.768 -9.219 -26.661 1.00 68.94 94 ILE A O 1
ATOM 745 N N . SER A 1 95 ? 8.863 -9.273 -24.714 1.00 63.84 95 SER A N 1
ATOM 746 C CA . SER A 1 95 ? 10.144 -8.869 -25.279 1.00 63.84 95 SER A CA 1
ATOM 747 C C . SER A 1 95 ? 10.840 -10.088 -25.884 1.00 63.84 95 SER A C 1
ATOM 749 O O . SER A 1 95 ? 11.319 -10.950 -25.158 1.00 63.84 95 SER A O 1
ATOM 751 N N . THR A 1 96 ? 10.971 -10.157 -27.209 1.00 57.38 96 THR A N 1
ATOM 752 C CA . THR A 1 96 ? 11.546 -11.321 -27.919 1.00 57.38 96 THR A CA 1
ATOM 753 C C . THR A 1 96 ? 13.035 -11.594 -27.649 1.00 57.38 96 THR A C 1
ATOM 755 O O . THR A 1 96 ? 13.536 -12.626 -28.080 1.00 57.38 96 THR A O 1
ATOM 758 N N . GLY A 1 97 ? 13.754 -10.710 -26.943 1.00 53.91 97 GLY A N 1
ATOM 759 C CA . GLY A 1 97 ? 15.213 -10.808 -26.762 1.00 53.91 97 GLY A CA 1
ATOM 760 C C . GLY A 1 97 ? 15.742 -10.778 -25.324 1.00 53.91 97 GLY A C 1
ATOM 761 O O . GLY A 1 97 ? 16.939 -10.951 -25.124 1.00 53.91 97 GLY A O 1
ATOM 762 N N . THR A 1 98 ? 14.907 -10.557 -24.304 1.00 51.59 98 THR A N 1
ATOM 763 C CA . THR A 1 98 ? 15.364 -10.522 -22.900 1.00 51.59 98 THR A CA 1
ATOM 764 C C . THR A 1 98 ? 14.506 -11.448 -22.055 1.00 51.59 98 THR A C 1
ATOM 766 O O . THR A 1 98 ? 13.320 -11.178 -21.903 1.00 51.59 98 THR A O 1
ATOM 769 N N . PHE A 1 99 ? 15.110 -12.488 -21.478 1.00 54.12 99 PHE A N 1
ATOM 770 C CA . PHE A 1 99 ? 14.467 -13.490 -20.615 1.00 54.12 99 PHE A CA 1
ATOM 771 C C . PHE A 1 99 ? 14.052 -12.929 -19.234 1.00 54.12 99 PHE A C 1
ATOM 773 O O . PHE A 1 99 ? 14.454 -13.446 -18.196 1.00 54.12 99 PHE A O 1
ATOM 780 N N . ASP A 1 100 ? 13.274 -11.845 -19.201 1.00 69.06 100 ASP A N 1
ATOM 781 C CA . ASP A 1 100 ? 12.699 -11.269 -17.979 1.00 69.06 100 ASP A CA 1
ATOM 782 C C . ASP A 1 100 ? 11.176 -11.458 -17.996 1.00 69.06 100 ASP A C 1
ATOM 784 O O . ASP A 1 100 ? 10.408 -10.573 -18.384 1.00 69.06 100 ASP A O 1
ATOM 788 N N . ILE A 1 101 ? 10.762 -12.663 -17.592 1.00 73.69 101 ILE A N 1
ATOM 789 C CA . ILE A 1 101 ? 9.362 -13.116 -17.548 1.00 73.69 101 ILE A CA 1
ATOM 790 C C . ILE A 1 101 ? 8.507 -12.165 -16.705 1.00 73.69 101 ILE A C 1
ATOM 792 O O . ILE A 1 101 ? 7.373 -11.852 -17.068 1.00 73.69 101 ILE A O 1
ATOM 796 N N . ASP A 1 102 ? 9.060 -11.680 -15.594 1.00 70.00 102 ASP A N 1
ATOM 797 C CA . ASP A 1 102 ? 8.377 -10.759 -14.696 1.00 70.00 102 ASP A CA 1
ATOM 798 C C . ASP A 1 102 ? 8.065 -9.441 -15.408 1.00 70.00 102 ASP A C 1
ATOM 800 O O . ASP A 1 102 ? 6.925 -8.971 -15.392 1.00 70.00 102 ASP A O 1
ATOM 804 N N . ARG A 1 103 ? 9.051 -8.848 -16.091 1.00 67.00 103 ARG A N 1
ATOM 805 C CA . ARG A 1 103 ? 8.853 -7.607 -16.852 1.00 67.00 103 ARG A CA 1
ATOM 806 C C . ARG A 1 103 ? 7.782 -7.749 -17.929 1.00 67.00 103 ARG A C 1
ATOM 808 O O . ARG A 1 103 ? 6.925 -6.866 -18.042 1.00 67.00 103 ARG A O 1
ATOM 815 N N . ASP A 1 104 ? 7.831 -8.831 -18.696 1.00 77.56 104 ASP A N 1
ATOM 816 C CA . ASP A 1 104 ? 6.879 -9.086 -19.777 1.00 77.56 104 ASP A CA 1
ATOM 817 C C . ASP A 1 104 ? 5.469 -9.329 -19.228 1.00 77.56 104 ASP A C 1
ATOM 819 O O . ASP A 1 104 ? 4.503 -8.744 -19.725 1.00 77.56 104 ASP A O 1
ATOM 823 N N . TRP A 1 105 ? 5.345 -10.061 -18.116 1.00 77.56 105 TRP A N 1
ATOM 824 C CA . TRP A 1 105 ? 4.079 -10.224 -17.403 1.00 77.56 105 TRP A CA 1
ATOM 825 C C . TRP A 1 105 ? 3.486 -8.885 -16.955 1.00 77.56 105 TRP A C 1
ATOM 827 O O . TRP A 1 105 ? 2.293 -8.649 -17.154 1.00 77.56 105 TRP A O 1
ATOM 837 N N . TYR A 1 106 ? 4.279 -7.973 -16.380 1.00 74.12 106 TYR A N 1
ATOM 838 C CA . TYR A 1 106 ? 3.756 -6.666 -15.957 1.00 74.12 106 TYR A CA 1
ATOM 839 C C . TYR A 1 106 ? 3.358 -5.780 -17.135 1.00 74.12 106 TYR A C 1
ATOM 841 O O . TYR A 1 106 ? 2.345 -5.082 -17.045 1.00 74.12 106 TYR A O 1
ATOM 849 N N . SER A 1 107 ? 4.128 -5.808 -18.224 1.00 75.75 107 SER A N 1
ATOM 850 C CA . SER A 1 107 ? 3.824 -5.079 -19.461 1.00 75.75 107 SER A CA 1
ATOM 851 C C . SER A 1 107 ? 2.497 -5.551 -20.059 1.00 75.75 107 SER A C 1
ATOM 853 O O . SER A 1 107 ? 1.579 -4.753 -20.292 1.00 75.75 107 SER A O 1
ATOM 855 N N . TRP A 1 108 ? 2.349 -6.870 -20.187 1.00 85.19 108 TRP A N 1
ATOM 856 C CA . TRP A 1 108 ? 1.132 -7.512 -20.659 1.00 85.19 108 TRP A CA 1
ATOM 857 C C . TRP A 1 108 ? -0.057 -7.219 -19.739 1.00 85.19 108 TRP A C 1
ATOM 859 O O . TRP A 1 108 ? -1.075 -6.685 -20.179 1.00 85.19 108 TRP A O 1
ATOM 869 N N . LYS A 1 109 ? 0.085 -7.479 -18.432 1.00 82.31 109 LYS A N 1
ATOM 870 C CA . LYS A 1 109 ? -0.968 -7.279 -17.422 1.00 82.31 109 LYS A CA 1
ATOM 871 C C . LYS A 1 109 ? -1.418 -5.824 -17.366 1.00 82.31 109 LYS A C 1
ATOM 873 O O . LYS A 1 109 ? -2.612 -5.560 -17.236 1.00 82.31 109 LYS A O 1
ATOM 878 N N . GLY A 1 110 ? -0.482 -4.879 -17.446 1.00 79.44 110 GLY A N 1
ATOM 879 C CA . GLY A 1 110 ? -0.780 -3.450 -17.480 1.00 79.44 110 GLY A CA 1
ATOM 880 C C . GLY A 1 110 ? -1.619 -3.078 -18.700 1.00 79.44 110 GLY A C 1
ATOM 881 O O . GLY A 1 110 ? -2.649 -2.421 -18.557 1.00 79.44 110 GLY A O 1
ATOM 882 N N . THR A 1 111 ? -1.224 -3.567 -19.874 1.00 82.06 111 THR A N 1
ATOM 883 C CA . THR A 1 111 ? -1.941 -3.353 -21.140 1.00 82.06 111 THR A CA 1
ATOM 884 C C . THR A 1 111 ? -3.334 -3.990 -21.116 1.00 82.06 111 THR A C 1
ATOM 886 O O . THR A 1 111 ? -4.323 -3.343 -21.463 1.00 82.06 111 THR A O 1
ATOM 889 N N . PHE A 1 112 ? -3.444 -5.218 -20.606 1.00 85.62 112 PHE A N 1
ATOM 890 C CA . PHE A 1 112 ? -4.709 -5.926 -20.432 1.00 85.62 112 PHE A CA 1
ATOM 891 C C . PHE A 1 112 ? -5.655 -5.188 -19.473 1.00 85.62 112 PHE A C 1
ATOM 893 O O . PHE A 1 112 ? -6.800 -4.899 -19.815 1.00 85.62 112 PHE A O 1
ATOM 900 N N . LEU A 1 113 ? -5.186 -4.827 -18.274 1.00 85.06 113 LEU A N 1
ATOM 901 C CA . LEU A 1 113 ? -6.016 -4.136 -17.284 1.00 85.06 113 LEU A CA 1
ATOM 902 C C . LEU A 1 113 ? -6.399 -2.715 -17.720 1.00 85.06 113 LEU A C 1
ATOM 904 O O . LEU A 1 113 ? -7.464 -2.239 -17.322 1.00 85.06 113 LEU A O 1
ATOM 908 N N . ALA A 1 114 ? -5.574 -2.051 -18.535 1.00 82.88 114 ALA A N 1
ATOM 909 C CA . ALA A 1 114 ? -5.923 -0.780 -19.165 1.00 82.88 114 ALA A CA 1
ATOM 910 C C . ALA A 1 114 ? -7.077 -0.954 -20.163 1.00 82.88 114 ALA A C 1
ATOM 912 O O . ALA A 1 114 ? -8.065 -0.228 -20.065 1.00 82.88 114 ALA A O 1
ATOM 913 N N . GLY A 1 115 ? -7.010 -1.972 -21.030 1.00 83.81 115 GLY A N 1
ATOM 914 C CA . GLY A 1 115 ? -8.118 -2.325 -21.921 1.00 83.81 115 GLY A CA 1
ATOM 915 C C . GLY A 1 115 ? -9.393 -2.652 -21.141 1.00 83.81 115 GLY A C 1
ATOM 916 O O . GLY A 1 115 ? -10.443 -2.066 -21.388 1.00 83.81 115 GLY A O 1
ATOM 917 N N . VAL A 1 116 ? -9.307 -3.491 -20.104 1.00 86.06 116 VAL A N 1
ATOM 918 C CA . VAL A 1 116 ? -10.455 -3.800 -19.232 1.00 86.06 116 VAL A CA 1
ATOM 919 C C . VAL A 1 116 ? -11.063 -2.532 -18.628 1.00 86.06 116 VAL A C 1
ATOM 921 O O . VAL A 1 116 ? -12.281 -2.397 -18.601 1.00 86.06 116 VAL A O 1
ATOM 924 N N . ALA A 1 117 ? -10.248 -1.584 -18.164 1.00 83.44 117 ALA A N 1
ATOM 925 C CA . ALA A 1 117 ? -10.747 -0.342 -17.577 1.00 83.44 117 ALA A CA 1
ATOM 926 C C . ALA A 1 117 ? -11.433 0.597 -18.588 1.00 83.44 117 ALA A C 1
ATOM 928 O O . ALA A 1 117 ? -12.253 1.418 -18.172 1.00 83.44 117 ALA A O 1
ATOM 929 N N . ASP A 1 118 ? -11.114 0.489 -19.879 1.00 84.62 118 ASP A N 1
ATOM 930 C CA . ASP A 1 118 ? -11.722 1.296 -20.943 1.00 84.62 118 ASP A CA 1
ATOM 931 C C . ASP A 1 118 ? -13.105 0.778 -21.361 1.00 84.62 118 ASP A C 1
ATOM 933 O O . ASP A 1 118 ? -13.985 1.574 -21.698 1.00 84.62 118 ASP A O 1
ATOM 937 N N . TYR A 1 119 ? -13.319 -0.538 -21.289 1.00 85.81 119 TYR A N 1
ATOM 938 C CA . TYR A 1 119 ? -14.561 -1.181 -21.735 1.00 85.81 119 TYR A CA 1
ATOM 939 C C . TYR A 1 119 ? -15.450 -1.697 -20.594 1.00 85.81 119 TYR A C 1
ATOM 941 O O . TYR A 1 119 ? -16.635 -1.959 -20.807 1.00 85.81 119 TYR A O 1
ATOM 949 N N . ILE A 1 120 ? -14.920 -1.806 -19.371 1.00 87.69 120 ILE A N 1
ATOM 950 C CA . ILE A 1 120 ? -15.642 -2.289 -18.189 1.00 87.69 120 ILE A CA 1
ATOM 951 C C . ILE A 1 120 ? -15.561 -1.249 -17.070 1.00 87.69 120 ILE A C 1
ATOM 953 O O . ILE A 1 120 ? -14.528 -1.038 -16.430 1.00 87.69 120 ILE A O 1
ATOM 957 N N . ALA A 1 121 ? -16.694 -0.606 -16.791 1.00 81.94 121 ALA A N 1
ATOM 958 C CA . ALA A 1 121 ? -16.785 0.413 -15.753 1.00 81.94 121 ALA A CA 1
ATOM 959 C C . ALA A 1 121 ? -16.616 -0.180 -14.341 1.00 81.94 121 ALA A C 1
ATOM 961 O O . ALA A 1 121 ? -17.039 -1.297 -14.044 1.00 81.94 121 ALA A O 1
ATOM 962 N N . LYS A 1 122 ? -16.039 0.600 -13.420 1.00 82.25 122 LYS A N 1
ATOM 963 C CA . LYS A 1 122 ? -15.977 0.248 -11.992 1.00 82.25 122 LYS A CA 1
ATOM 964 C C . LYS A 1 122 ? -17.254 0.691 -11.277 1.00 82.25 122 LYS A C 1
ATOM 966 O O . LYS A 1 122 ? -17.584 1.875 -11.276 1.00 82.25 122 LYS A O 1
ATOM 971 N N . LYS A 1 123 ? -17.921 -0.226 -10.572 1.00 80.06 123 LYS A N 1
ATOM 972 C CA . LYS A 1 123 ? -19.002 0.083 -9.629 1.00 80.06 123 LYS A CA 1
ATOM 973 C C . LYS A 1 123 ? -18.470 0.345 -8.224 1.00 80.06 123 LYS A C 1
ATOM 975 O O . LYS A 1 123 ? -17.593 -0.354 -7.708 1.00 80.06 123 LYS A O 1
ATOM 980 N N . LYS A 1 124 ? -19.041 1.361 -7.579 1.00 75.81 124 LYS A N 1
ATOM 981 C CA . LYS A 1 124 ? -18.800 1.669 -6.166 1.00 75.81 124 LYS A CA 1
ATOM 982 C C . LYS A 1 124 ? -19.573 0.680 -5.305 1.00 75.81 124 LYS A C 1
ATOM 984 O O . LYS A 1 124 ? -20.799 0.618 -5.388 1.00 75.81 124 LYS A O 1
ATOM 989 N N . LEU A 1 125 ? -18.881 -0.050 -4.437 1.00 66.81 125 LEU A N 1
ATOM 990 C CA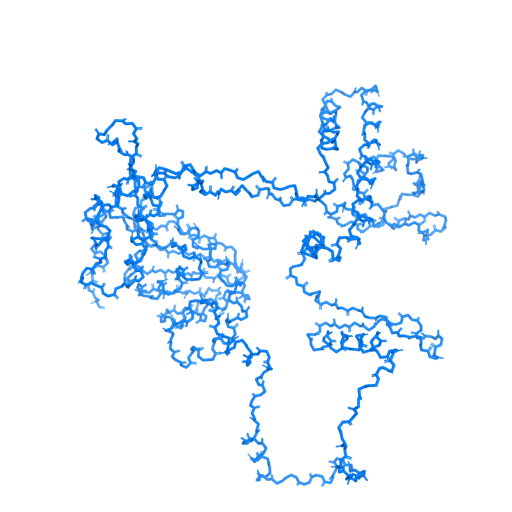 . LEU A 1 125 ? -19.562 -0.813 -3.400 1.00 66.81 125 LEU A CA 1
ATOM 991 C C . LEU A 1 125 ? -19.996 0.139 -2.287 1.00 66.81 125 LEU A C 1
ATOM 993 O O . LEU A 1 125 ? -19.198 0.930 -1.776 1.00 66.81 125 LEU A O 1
ATOM 997 N N . LYS A 1 126 ? -21.265 0.049 -1.875 1.00 58.34 126 LYS A N 1
ATOM 998 C CA . LYS A 1 126 ? -21.727 0.734 -0.665 1.00 58.34 126 LYS A CA 1
ATOM 999 C C . LYS A 1 126 ? -20.914 0.202 0.518 1.00 58.34 126 LYS A C 1
ATOM 1001 O O . LYS A 1 126 ? -20.882 -1.004 0.763 1.00 58.34 126 LYS A O 1
ATOM 1006 N N . GLY A 1 127 ? -20.239 1.099 1.237 1.00 55.62 127 GLY A N 1
ATOM 1007 C CA . GLY A 1 127 ? -19.501 0.733 2.444 1.00 55.62 127 GLY A CA 1
ATOM 1008 C C . GLY A 1 127 ? -20.443 0.070 3.448 1.00 55.62 127 GLY A C 1
ATOM 1009 O O . GLY A 1 127 ? -21.503 0.621 3.750 1.00 55.62 127 GLY A O 1
ATOM 1010 N N . ARG A 1 128 ? -20.072 -1.113 3.952 1.00 57.41 128 ARG A N 1
ATOM 1011 C CA . ARG A 1 128 ? -20.831 -1.784 5.015 1.00 57.41 128 ARG A CA 1
ATOM 1012 C C . ARG A 1 128 ? -20.754 -0.947 6.291 1.00 57.41 128 ARG A C 1
ATOM 1014 O O . ARG A 1 128 ? -19.731 -0.309 6.543 1.00 57.41 128 ARG A O 1
ATOM 1021 N N . ASN A 1 129 ? -21.837 -0.917 7.068 1.00 56.81 129 ASN A N 1
ATOM 1022 C CA . ASN A 1 129 ? -21.803 -0.280 8.377 1.00 56.81 129 ASN A CA 1
ATOM 1023 C C . ASN A 1 129 ? -20.822 -1.063 9.268 1.00 56.81 129 ASN A C 1
ATOM 1025 O O . ASN A 1 129 ? -21.025 -2.266 9.436 1.00 56.81 129 ASN A O 1
ATOM 1029 N N . PRO A 1 130 ? -19.760 -0.433 9.796 1.00 57.97 130 PRO A N 1
ATOM 1030 C CA . PRO A 1 130 ? -18.810 -1.109 10.673 1.00 57.97 130 PRO A CA 1
ATOM 1031 C C . PRO A 1 130 ? -19.435 -1.553 11.995 1.00 57.97 130 PRO A C 1
ATOM 1033 O O . PRO A 1 130 ? -18.876 -2.435 12.629 1.00 57.97 130 PRO A O 1
ATOM 1036 N N . VAL A 1 131 ? -20.578 -0.982 12.394 1.00 66.00 131 VAL A N 1
ATOM 1037 C CA . VAL A 1 131 ? -21.279 -1.347 13.629 1.00 66.00 131 VAL A CA 1
ATOM 1038 C C . VAL A 1 131 ? -22.617 -2.015 13.278 1.00 66.00 131 VAL A C 1
ATOM 1040 O O . VAL A 1 131 ? -23.529 -1.326 12.811 1.00 66.00 131 VAL A O 1
ATOM 1043 N N . PRO A 1 132 ? -22.759 -3.341 13.464 1.00 70.31 132 PRO A N 1
ATOM 1044 C CA . PRO A 1 132 ? -23.923 -4.098 12.995 1.00 70.31 132 PRO A CA 1
ATOM 1045 C C . PRO A 1 132 ? -25.272 -3.672 13.591 1.00 70.31 132 PRO A C 1
ATOM 1047 O O . PRO A 1 132 ? -26.287 -3.786 12.909 1.00 70.31 132 PRO A O 1
ATOM 1050 N N . TRP A 1 133 ? -25.288 -3.166 14.828 1.00 76.38 133 TRP A N 1
ATOM 1051 C CA . TRP A 1 133 ? -26.510 -2.746 15.531 1.00 76.38 133 TRP A CA 1
ATOM 1052 C C . TRP A 1 133 ? -26.941 -1.301 15.237 1.00 76.38 133 TRP A C 1
ATOM 1054 O O . TRP A 1 133 ? -28.043 -0.900 15.605 1.00 76.38 133 TRP A O 1
ATOM 1064 N N . ILE A 1 134 ? -26.124 -0.497 14.543 1.00 76.31 134 ILE A N 1
ATOM 1065 C CA . ILE A 1 134 ? -26.528 0.861 14.157 1.00 76.31 134 ILE A CA 1
ATOM 1066 C C . ILE A 1 134 ? -27.382 0.789 12.885 1.00 76.31 134 ILE A C 1
ATOM 1068 O O . ILE A 1 134 ? -26.881 0.628 11.772 1.00 76.31 134 ILE A O 1
ATOM 1072 N N . ASN A 1 135 ? -28.694 0.932 13.039 1.00 77.12 135 ASN A N 1
ATOM 1073 C CA . ASN A 1 135 ? -29.633 0.956 11.921 1.00 77.12 135 ASN A CA 1
ATOM 1074 C C . ASN A 1 135 ? -29.829 2.381 11.349 1.00 77.12 135 ASN A C 1
ATOM 1076 O O . ASN A 1 135 ? -29.394 3.386 11.920 1.00 77.12 135 ASN A O 1
ATOM 1080 N N . GLY A 1 136 ? -30.468 2.477 10.178 1.00 75.56 136 GLY A N 1
ATOM 1081 C CA . GLY A 1 136 ? -30.766 3.755 9.514 1.00 75.56 136 GLY A CA 1
ATOM 1082 C C . GLY A 1 136 ? -31.562 4.748 10.382 1.00 75.56 136 GLY A C 1
A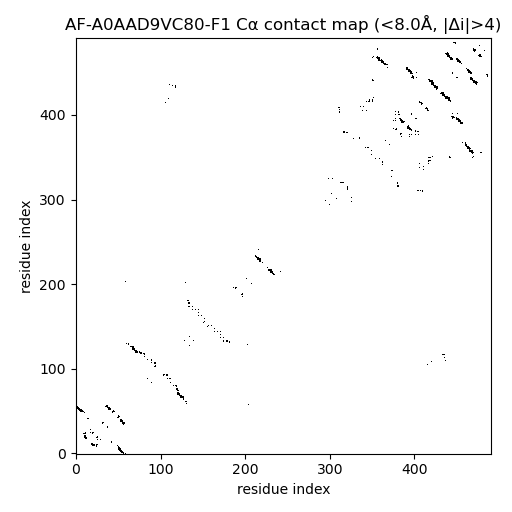TOM 1083 O O . GLY A 1 136 ? -31.168 5.915 10.457 1.00 75.56 136 GLY A O 1
ATOM 1084 N N . PRO A 1 137 ? -32.630 4.314 11.081 1.00 82.62 137 PRO A N 1
ATOM 1085 C CA . PRO A 1 137 ? -33.378 5.164 12.011 1.00 82.62 137 PRO A CA 1
ATOM 1086 C C . PRO A 1 137 ? -32.523 5.742 13.150 1.00 82.62 137 PRO A C 1
ATOM 1088 O O . PRO A 1 137 ? -32.569 6.947 13.408 1.00 82.62 137 PRO A O 1
ATOM 1091 N N . LEU A 1 138 ? -31.683 4.920 13.786 1.00 81.62 138 LEU A N 1
ATOM 1092 C CA . LEU A 1 138 ? -30.776 5.349 14.852 1.00 81.62 138 LEU A CA 1
ATOM 1093 C C . LEU A 1 138 ? -29.723 6.335 14.334 1.00 81.62 138 LEU A C 1
ATOM 1095 O O . LEU A 1 138 ? -29.460 7.352 14.975 1.00 81.62 138 LEU A O 1
ATOM 1099 N N . LEU A 1 139 ? -29.174 6.102 13.137 1.00 80.06 139 LEU A N 1
ATOM 1100 C CA . LEU A 1 139 ? -28.231 7.028 12.504 1.00 80.06 139 LEU A CA 1
ATOM 1101 C C . LEU A 1 139 ? -28.864 8.405 12.247 1.00 80.06 139 LEU A C 1
ATOM 1103 O O . LEU A 1 139 ? -28.213 9.435 12.436 1.00 80.06 139 LEU A O 1
ATOM 1107 N N . THR A 1 140 ? -30.132 8.438 11.840 1.00 83.56 140 THR A N 1
ATOM 1108 C CA . THR A 1 140 ? -30.889 9.684 11.645 1.00 83.56 140 THR A CA 1
ATOM 1109 C C . THR A 1 140 ? -31.072 10.439 12.961 1.00 83.56 140 THR A C 1
ATOM 1111 O O . THR A 1 140 ? -30.876 11.655 13.003 1.00 83.56 140 THR A O 1
ATOM 1114 N N . LEU A 1 141 ? -31.366 9.735 14.057 1.00 83.00 141 LEU A N 1
ATOM 1115 C CA . LEU A 1 141 ? -31.470 10.342 15.387 1.00 83.00 141 LEU A CA 1
ATOM 1116 C C . LEU A 1 141 ? -30.123 10.862 15.903 1.00 83.00 141 LEU A C 1
ATOM 1118 O O . LEU A 1 141 ? -30.067 11.976 16.422 1.00 83.00 141 LEU A O 1
ATOM 1122 N N . ILE A 1 142 ? -29.031 10.119 15.691 1.00 80.44 142 ILE A N 1
ATOM 1123 C CA . ILE A 1 142 ? -27.667 10.563 16.024 1.00 80.44 142 ILE A CA 1
ATOM 1124 C C . ILE A 1 142 ? -27.325 11.850 15.265 1.00 80.44 142 ILE A C 1
ATOM 1126 O O . ILE A 1 142 ? -26.871 12.821 15.869 1.00 80.44 142 ILE A O 1
ATOM 1130 N N . LYS A 1 143 ? -27.600 11.905 13.955 1.00 81.81 143 LYS A N 1
ATOM 1131 C CA . LYS A 1 143 ? -27.390 13.119 13.150 1.00 81.81 143 LYS A CA 1
ATOM 1132 C C . LYS A 1 143 ? -28.227 14.290 13.662 1.00 81.81 143 LYS A C 1
ATOM 1134 O O . LYS A 1 143 ? -27.699 15.386 13.814 1.00 81.81 143 LYS A O 1
ATOM 1139 N N . LYS A 1 144 ? -29.506 14.059 13.981 1.00 86.44 144 LYS A N 1
ATOM 1140 C CA . LYS A 1 144 ? -30.412 15.081 14.530 1.00 86.44 144 LYS A CA 1
ATOM 1141 C C . LYS A 1 144 ? -29.901 15.633 15.868 1.00 86.44 144 LYS A C 1
ATOM 1143 O O . LYS A 1 144 ? -29.934 16.846 16.067 1.00 86.44 144 LYS A O 1
ATOM 1148 N N . LYS A 1 145 ? -29.369 14.766 16.738 1.00 87.12 145 LYS A N 1
ATOM 1149 C CA . LYS A 1 145 ? -28.710 15.137 18.001 1.00 87.12 145 LYS A CA 1
ATOM 1150 C C . LYS A 1 145 ? -27.471 16.009 17.757 1.00 87.12 145 LYS A C 1
ATOM 1152 O O . LYS A 1 145 ? -27.358 17.073 18.356 1.00 87.12 145 LYS A O 1
ATOM 1157 N N . GLU A 1 146 ? -26.572 15.612 16.854 1.00 81.69 146 GLU A N 1
ATOM 1158 C CA . GLU A 1 146 ? -25.357 16.389 16.546 1.00 81.69 146 GLU A CA 1
ATOM 1159 C C . GLU A 1 146 ? -25.662 17.739 15.881 1.00 81.69 146 GLU A C 1
ATOM 1161 O O . GLU A 1 146 ? -25.036 18.750 16.202 1.00 81.69 146 GLU A O 1
ATOM 1166 N N . SER A 1 147 ? -26.664 17.803 15.000 1.00 82.56 147 SER A N 1
ATOM 1167 C CA . SER A 1 147 ? -27.138 19.068 14.429 1.00 82.56 147 SER A CA 1
ATOM 1168 C C . SER A 1 147 ? -27.661 20.022 15.507 1.00 82.56 147 SER A C 1
ATOM 1170 O O . SER A 1 147 ? -27.363 21.214 15.462 1.00 82.56 147 SER A O 1
ATOM 1172 N N . LEU A 1 148 ? -28.402 19.514 16.497 1.00 85.44 148 LEU A N 1
ATOM 1173 C CA . LEU A 1 148 ? -28.850 20.307 17.646 1.00 85.44 148 LEU A CA 1
ATOM 1174 C C . LEU A 1 148 ? -27.691 20.741 18.545 1.00 85.44 148 LEU A C 1
ATOM 1176 O O . LEU A 1 148 ? -27.683 21.889 18.972 1.00 85.44 148 LEU A O 1
ATOM 1180 N N . ARG A 1 149 ? -26.676 19.894 18.756 1.00 78.19 149 ARG A N 1
ATOM 1181 C CA . ARG A 1 149 ? -25.451 20.260 19.491 1.00 78.19 149 ARG A CA 1
ATOM 1182 C C . ARG A 1 149 ? -24.718 21.429 18.838 1.00 78.19 149 ARG A C 1
ATOM 1184 O O . ARG A 1 149 ? -24.286 22.352 19.522 1.00 78.19 149 ARG A O 1
ATOM 1191 N N . LYS A 1 150 ? -24.595 21.407 17.506 1.00 80.94 150 LYS A N 1
ATOM 1192 C CA . LYS A 1 150 ? -24.001 22.514 16.740 1.00 80.94 150 LYS A CA 1
ATOM 1193 C C . LYS A 1 150 ? -24.799 23.804 16.917 1.00 80.94 150 LYS A C 1
ATOM 1195 O O . LYS A 1 150 ? -24.202 24.842 17.169 1.00 80.94 150 LYS A O 1
ATOM 1200 N N . LYS A 1 151 ? -26.134 23.728 16.855 1.00 84.06 151 LYS A N 1
ATOM 1201 C CA . LYS A 1 151 ? -27.011 24.880 17.119 1.00 84.06 151 LYS A CA 1
ATOM 1202 C C . LYS A 1 151 ? -26.860 25.400 18.553 1.00 84.06 151 LYS A C 1
ATOM 1204 O O . LYS A 1 151 ? -26.758 26.603 18.734 1.00 84.06 151 LYS A O 1
ATOM 1209 N N . LEU A 1 152 ? -26.750 24.508 19.539 1.00 82.81 152 LEU A N 1
ATOM 1210 C CA . LEU A 1 152 ? -26.546 24.857 20.949 1.00 82.81 152 LEU A CA 1
ATOM 1211 C C . LEU A 1 152 ? -25.208 25.571 21.203 1.00 82.81 152 LEU A C 1
ATOM 1213 O O . LEU A 1 152 ? -25.139 26.457 22.047 1.00 82.81 152 LEU A O 1
ATOM 1217 N N . ARG A 1 153 ? -24.148 25.186 20.475 1.00 76.62 153 ARG A N 1
ATOM 1218 C CA . ARG A 1 153 ? -22.831 25.844 20.542 1.00 76.62 153 ARG A CA 1
ATOM 1219 C C . ARG A 1 153 ? -22.836 27.257 19.962 1.00 76.62 153 ARG A C 1
ATOM 1221 O O . ARG A 1 153 ? -22.013 28.058 20.382 1.00 76.62 153 ARG A O 1
ATOM 1228 N N . LEU A 1 154 ? -23.702 27.526 18.986 1.00 81.06 154 LEU A N 1
ATOM 1229 C CA . LEU A 1 154 ? -23.815 28.834 18.336 1.00 81.06 154 LEU A CA 1
ATOM 1230 C C . LEU A 1 154 ? -24.769 29.764 19.093 1.00 81.06 154 LEU A C 1
ATOM 1232 O O . LEU A 1 154 ? -24.473 30.940 19.251 1.00 81.06 154 LEU A O 1
ATOM 1236 N N . ALA A 1 155 ? -25.895 29.232 19.570 1.00 82.69 155 ALA A N 1
ATOM 1237 C CA . ALA A 1 155 ? -26.920 29.977 20.289 1.00 82.69 155 ALA A CA 1
ATOM 1238 C C . ALA A 1 155 ? -27.402 29.166 21.509 1.00 82.69 155 ALA A C 1
ATOM 1240 O O . ALA A 1 155 ? -28.241 28.264 21.371 1.00 82.69 155 ALA A O 1
ATOM 1241 N N . PRO A 1 156 ? -26.875 29.451 22.713 1.00 79.50 156 PRO A N 1
ATOM 1242 C CA . PRO A 1 156 ? -27.310 28.796 23.938 1.00 79.50 156 PRO A CA 1
ATOM 1243 C C . PRO A 1 156 ? -28.750 29.205 24.272 1.00 79.50 156 PRO A C 1
ATOM 1245 O O . PRO A 1 156 ? -29.031 30.363 24.551 1.00 79.50 156 PRO A O 1
ATOM 1248 N N . SER A 1 157 ? -29.673 28.246 24.272 1.00 85.06 157 SER A N 1
ATOM 1249 C CA . SER A 1 157 ? -31.078 28.462 24.641 1.00 85.06 157 SER A CA 1
ATOM 1250 C C . SER A 1 157 ? -31.537 27.358 25.587 1.00 85.06 157 SER A C 1
ATOM 1252 O O . SER A 1 157 ? -31.217 26.188 25.366 1.00 85.06 157 SER A O 1
ATOM 1254 N N . SER A 1 158 ? -32.294 27.711 26.629 1.00 81.50 158 SER A N 1
ATOM 1255 C CA . SER A 1 158 ? -32.869 26.758 27.593 1.00 81.50 158 SER A CA 1
ATOM 1256 C C . SER A 1 158 ? -33.767 25.722 26.906 1.00 81.50 158 SER A C 1
ATOM 1258 O O . SER A 1 158 ? -33.632 24.524 27.151 1.00 81.50 158 SER A O 1
ATOM 1260 N N . PHE A 1 159 ? -34.593 26.159 25.952 1.00 84.88 159 PHE A N 1
ATOM 1261 C CA . PHE A 1 159 ? -35.443 25.288 25.141 1.00 84.88 159 PHE A CA 1
ATOM 1262 C C . PHE A 1 159 ? -34.627 24.306 24.286 1.00 84.88 159 PHE A C 1
ATOM 1264 O O . PHE A 1 159 ? -34.924 23.110 24.226 1.00 84.88 159 PHE A O 1
ATOM 1271 N N . LEU A 1 160 ? -33.551 24.784 23.648 1.00 80.75 160 LEU A N 1
ATOM 1272 C CA . LEU A 1 160 ? -32.663 23.920 22.865 1.00 80.75 160 LEU A CA 1
ATOM 1273 C C . LEU A 1 160 ? -31.889 22.933 23.749 1.00 80.75 160 LEU A C 1
ATOM 1275 O O . LEU A 1 160 ? -31.670 21.801 23.315 1.00 80.75 160 LEU A O 1
ATOM 1279 N N . LYS A 1 161 ? -31.518 23.321 24.980 1.00 79.31 161 LYS A N 1
ATOM 1280 C CA . LYS A 1 161 ? -30.893 22.424 25.969 1.00 79.31 161 LYS A CA 1
ATOM 1281 C C . LYS A 1 161 ? -31.834 21.279 26.350 1.00 79.31 161 LYS A C 1
ATOM 1283 O O . LYS A 1 161 ? -31.423 20.123 26.265 1.00 79.31 161 LYS A O 1
ATOM 1288 N N . ALA A 1 162 ? -33.092 21.576 26.685 1.00 84.31 162 ALA A N 1
ATOM 1289 C CA . ALA A 1 162 ? -34.093 20.558 27.020 1.00 84.31 162 ALA A CA 1
ATOM 1290 C C . ALA A 1 162 ? -34.331 19.589 25.847 1.00 84.31 162 ALA A C 1
ATOM 1292 O O . ALA A 1 162 ? -34.208 18.374 25.990 1.00 84.31 162 ALA A O 1
ATOM 1293 N N . LYS A 1 163 ? -34.525 20.125 24.636 1.00 86.75 163 LYS A N 1
ATOM 1294 C CA . LYS A 1 163 ? -34.716 19.319 23.421 1.00 86.75 163 LYS A CA 1
ATOM 1295 C C . LYS A 1 163 ? -33.498 18.460 23.065 1.00 86.75 163 LYS A C 1
ATOM 1297 O O . LYS A 1 163 ? -33.645 17.360 22.528 1.00 86.75 163 LYS A O 1
ATOM 1302 N N . PHE A 1 164 ? -32.290 18.961 23.326 1.00 85.38 164 PHE A N 1
ATOM 1303 C CA . PHE A 1 164 ? -31.061 18.189 23.170 1.00 85.38 164 PHE A CA 1
ATOM 1304 C C . PHE A 1 164 ? -30.995 17.045 24.187 1.00 85.38 164 PHE A C 1
ATOM 1306 O O . PHE A 1 164 ? -30.677 15.928 23.779 1.00 85.38 164 PHE A O 1
ATOM 1313 N N . LYS A 1 165 ? -31.355 17.292 25.456 1.00 83.62 165 LYS A N 1
ATOM 1314 C CA . LYS A 1 165 ? -31.426 16.272 26.517 1.00 83.62 165 LYS A CA 1
ATOM 1315 C C . LYS A 1 165 ? -32.390 15.139 26.147 1.00 83.62 165 LYS A C 1
ATOM 1317 O O . LYS A 1 165 ? -31.989 13.979 26.187 1.00 83.62 165 LYS A O 1
ATOM 1322 N N . ASP A 1 166 ? -33.586 15.452 25.653 1.00 85.62 166 ASP A N 1
ATOM 1323 C CA . ASP A 1 166 ? -34.561 14.435 25.230 1.00 85.62 166 ASP A CA 1
ATOM 1324 C C . ASP A 1 166 ? -34.060 13.582 24.060 1.00 85.62 166 ASP A C 1
ATOM 1326 O O . ASP A 1 166 ? -34.121 12.349 24.082 1.00 85.62 166 ASP A O 1
ATOM 1330 N N . LEU A 1 167 ? -33.523 14.227 23.017 1.00 85.44 167 LEU A N 1
ATOM 1331 C CA . LEU A 1 167 ? -32.986 13.519 21.850 1.00 85.44 167 LEU A CA 1
ATOM 1332 C C . LEU A 1 167 ? -31.789 12.649 22.208 1.00 85.44 167 LEU A C 1
ATOM 1334 O O . LEU A 1 167 ? -31.621 11.559 21.666 1.00 85.44 167 LEU A O 1
ATOM 1338 N N . ARG A 1 168 ? -30.962 13.130 23.124 1.00 80.19 168 ARG A N 1
ATOM 1339 C CA . ARG A 1 168 ? -29.823 12.417 23.673 1.00 80.19 168 ARG A CA 1
ATOM 1340 C C . ARG A 1 168 ? -30.264 11.168 24.439 1.00 80.19 168 ARG A C 1
ATOM 1342 O O . ARG A 1 168 ? -29.754 10.089 24.136 1.00 80.19 168 ARG A O 1
ATOM 1349 N N . SER A 1 169 ? -31.226 11.285 25.354 1.00 80.88 169 SER A N 1
ATOM 1350 C CA . SER A 1 169 ? -31.781 10.145 26.096 1.00 80.88 169 SER A CA 1
ATOM 1351 C C . SER A 1 169 ? -32.428 9.128 25.156 1.00 80.88 169 SER A C 1
ATOM 1353 O O . SER A 1 169 ? -32.174 7.929 25.263 1.00 80.88 169 SER A O 1
ATOM 1355 N N . LYS A 1 170 ? -33.166 9.603 24.145 1.00 85.69 170 LYS A N 1
ATOM 1356 C CA . LYS A 1 170 ? -33.760 8.751 23.106 1.00 85.69 170 LYS A CA 1
ATOM 1357 C C . LYS A 1 170 ? -32.711 7.994 22.286 1.00 85.69 170 LYS A C 1
ATOM 1359 O O . LYS A 1 170 ? -32.880 6.803 22.042 1.00 85.69 170 LYS A O 1
ATOM 1364 N N . VAL A 1 171 ? -31.625 8.658 21.879 1.00 83.12 171 VAL A N 1
ATOM 1365 C CA . VAL A 1 171 ? -30.507 8.018 21.163 1.00 83.12 171 VAL A CA 1
ATOM 1366 C C . VAL A 1 171 ? -29.818 6.977 22.042 1.00 83.12 171 VAL A C 1
ATOM 1368 O O . VAL A 1 171 ? -29.540 5.886 21.555 1.00 83.12 171 VAL A O 1
ATOM 1371 N N . LYS A 1 172 ? -29.564 7.283 23.323 1.00 79.12 172 LYS A N 1
ATOM 1372 C CA . LYS A 1 172 ? -28.938 6.348 24.272 1.00 79.12 172 LYS A CA 1
ATOM 1373 C C . LYS A 1 172 ? -29.788 5.088 24.440 1.00 79.12 172 LYS A C 1
ATOM 1375 O O . LYS A 1 172 ? -29.264 3.992 24.275 1.00 79.12 172 LYS A O 1
ATOM 1380 N N . ARG A 1 173 ? -31.092 5.248 24.685 1.00 83.25 173 ARG A N 1
ATOM 1381 C CA . ARG A 1 173 ? -32.036 4.134 24.828 1.00 83.25 173 ARG A CA 1
ATOM 1382 C C . ARG A 1 173 ? -32.078 3.257 23.577 1.00 83.25 173 ARG A C 1
ATOM 1384 O O . ARG A 1 173 ? -31.825 2.064 23.670 1.00 83.25 173 ARG A O 1
ATOM 1391 N N . MET A 1 174 ? -32.285 3.853 22.402 1.00 81.00 174 MET A N 1
ATOM 1392 C CA . MET A 1 174 ? -32.338 3.088 21.151 1.00 81.00 174 MET A CA 1
ATOM 1393 C C . MET A 1 174 ? -31.011 2.413 20.786 1.00 81.00 174 MET A C 1
ATOM 1395 O O . MET A 1 174 ? -31.015 1.371 20.139 1.00 81.00 174 MET A O 1
ATOM 1399 N N . LEU A 1 175 ? -29.871 3.003 21.155 1.00 81.62 175 LEU A N 1
ATOM 1400 C CA . LEU A 1 175 ? -28.560 2.389 20.944 1.00 81.62 175 LEU A CA 1
ATOM 1401 C C . LEU A 1 175 ? -28.391 1.132 21.806 1.00 81.62 175 LEU A C 1
ATOM 1403 O O . LEU A 1 175 ? -27.864 0.139 21.311 1.00 81.62 175 LEU A O 1
ATOM 1407 N N . LEU A 1 176 ? -28.835 1.183 23.066 1.00 77.75 176 LEU A N 1
ATOM 1408 C CA . LEU A 1 176 ? -28.811 0.039 23.979 1.00 77.75 176 LEU A CA 1
ATOM 1409 C C . LEU A 1 176 ? -29.780 -1.052 23.511 1.00 77.75 176 LEU A C 1
ATOM 1411 O O . LEU A 1 176 ? -29.336 -2.164 23.262 1.00 77.75 176 LEU A O 1
ATOM 1415 N N . GLU A 1 177 ? -31.045 -0.710 23.246 1.00 83.94 177 GLU A N 1
ATOM 1416 C CA . GLU A 1 177 ? -32.059 -1.648 22.733 1.00 83.94 177 GLU A CA 1
ATOM 1417 C C . GLU A 1 177 ? -31.593 -2.353 21.446 1.00 83.94 177 GLU A C 1
ATOM 1419 O O . GLU A 1 177 ? -31.692 -3.574 21.321 1.00 83.94 177 GLU A O 1
ATOM 1424 N N . ALA A 1 178 ? -31.036 -1.602 20.487 1.00 82.88 178 ALA A N 1
ATOM 1425 C CA . ALA A 1 178 ? -30.547 -2.169 19.232 1.00 82.88 178 ALA A CA 1
ATOM 1426 C C . ALA A 1 178 ? -29.317 -3.066 19.431 1.00 82.88 178 ALA A C 1
ATOM 1428 O O . ALA A 1 178 ? -29.159 -4.061 18.721 1.00 82.88 178 ALA A O 1
ATOM 1429 N N . ARG A 1 179 ? -28.437 -2.720 20.378 1.00 80.31 179 ARG A N 1
ATOM 1430 C CA . ARG A 1 179 ? -27.275 -3.539 20.731 1.00 80.31 179 ARG A CA 1
ATOM 1431 C C . ARG A 1 179 ? -27.715 -4.835 21.405 1.00 80.31 179 ARG A C 1
ATOM 1433 O O . ARG A 1 179 ? -27.221 -5.889 21.019 1.00 80.31 179 ARG A O 1
ATOM 1440 N N . ASP A 1 180 ? -28.616 -4.761 22.373 1.00 78.75 180 ASP A N 1
ATOM 1441 C CA . ASP A 1 180 ? -29.052 -5.923 23.143 1.00 78.75 180 ASP A CA 1
ATOM 1442 C C . ASP A 1 180 ? -29.849 -6.878 22.258 1.00 78.75 180 ASP A C 1
ATOM 1444 O O . ASP A 1 180 ? -29.490 -8.045 22.159 1.00 78.75 180 ASP A O 1
ATOM 1448 N N . SER A 1 181 ? -30.802 -6.367 21.470 1.00 83.69 181 SER A N 1
ATOM 1449 C CA . SER A 1 181 ? -31.526 -7.162 20.467 1.00 83.69 181 SER A CA 1
ATOM 1450 C C . SER A 1 181 ? -30.582 -7.863 19.481 1.00 83.69 181 SER A C 1
ATOM 1452 O O . SER A 1 181 ? -30.770 -9.033 19.142 1.00 83.69 181 SER A O 1
ATOM 1454 N N . PHE A 1 182 ? -29.522 -7.173 19.049 1.00 81.31 182 PHE A N 1
ATOM 1455 C CA . PHE A 1 182 ? -28.513 -7.759 18.176 1.00 81.31 182 PHE A CA 1
ATOM 1456 C C . PHE A 1 182 ? -27.704 -8.867 18.870 1.00 81.31 182 PHE A C 1
ATOM 1458 O O . PHE A 1 182 ? -27.459 -9.904 18.255 1.00 81.31 182 PHE A O 1
ATOM 1465 N N . LEU A 1 183 ? -27.301 -8.674 20.131 1.00 78.88 183 LEU A N 1
ATOM 1466 C CA . LEU A 1 183 ? -26.549 -9.669 20.901 1.00 78.88 183 LEU A CA 1
ATOM 1467 C C . LEU A 1 183 ? -27.403 -10.895 21.246 1.00 78.88 183 LEU A C 1
ATOM 1469 O O . LEU A 1 183 ? -26.932 -12.013 21.058 1.00 78.88 183 LEU A O 1
ATOM 1473 N N . THR A 1 184 ? -28.661 -10.712 21.650 1.00 82.50 184 THR A N 1
ATOM 1474 C CA . THR A 1 184 ? -29.603 -11.817 21.887 1.00 82.50 184 THR A CA 1
ATOM 1475 C C . THR A 1 184 ? -29.838 -12.624 20.606 1.00 82.50 184 THR A C 1
ATOM 1477 O O . THR A 1 184 ? -29.861 -13.850 20.626 1.00 82.50 184 THR A O 1
ATOM 1480 N N . GLY A 1 185 ? -29.924 -11.957 19.449 1.00 79.25 185 GLY A N 1
ATOM 1481 C CA . GLY A 1 185 ? -30.036 -12.631 18.154 1.00 79.25 185 GLY A CA 1
ATOM 1482 C C . GLY A 1 185 ? -28.757 -13.345 17.690 1.00 79.25 185 GLY A C 1
ATOM 1483 O O . GLY A 1 185 ? -28.839 -14.249 16.856 1.00 79.25 185 GLY A O 1
ATOM 1484 N N . MET A 1 186 ? -27.573 -12.976 18.197 1.00 75.31 186 MET A N 1
ATOM 1485 C CA . MET A 1 186 ? -26.294 -13.550 17.752 1.00 75.31 186 MET A CA 1
ATOM 1486 C C . MET A 1 186 ? -26.124 -15.021 18.131 1.00 75.31 186 MET A C 1
ATOM 1488 O O . MET A 1 186 ? -25.505 -15.759 17.365 1.00 75.31 186 MET A O 1
ATOM 1492 N N . GLU A 1 187 ? -26.659 -15.446 19.273 1.00 72.38 187 GLU A N 1
ATOM 1493 C CA . GLU A 1 187 ? -26.518 -16.820 19.766 1.00 72.38 187 GLU A CA 1
ATOM 1494 C C . GLU A 1 187 ? -27.181 -17.824 18.814 1.00 72.38 187 GLU A C 1
ATOM 1496 O O . GLU A 1 187 ? -26.560 -18.795 18.382 1.00 72.38 187 GLU A O 1
ATOM 1501 N N . SER A 1 188 ? -28.389 -17.502 18.341 1.00 74.75 188 SER A N 1
ATOM 1502 C CA . SER A 1 188 ? -29.083 -18.286 17.310 1.00 74.75 188 SER A CA 1
ATOM 1503 C C . SER A 1 188 ? -28.323 -18.340 15.972 1.00 74.75 188 SER A C 1
ATOM 1505 O O . SER A 1 188 ? -28.376 -19.338 15.253 1.00 74.75 188 SER A O 1
ATOM 1507 N N . GLN A 1 189 ? -27.556 -17.291 15.640 1.00 69.06 189 GLN A N 1
ATOM 1508 C CA . GLN A 1 189 ? -26.773 -17.217 14.403 1.00 69.06 189 GLN A CA 1
ATOM 1509 C C . GLN A 1 189 ? -25.450 -17.978 14.463 1.00 69.06 189 GLN A C 1
ATOM 1511 O O . GLN A 1 189 ? -24.859 -18.203 13.406 1.00 69.06 189 GLN A O 1
ATOM 1516 N N . LEU A 1 190 ? -24.983 -18.399 15.643 1.00 74.69 190 LEU A N 1
ATOM 1517 C CA . LEU A 1 190 ? -23.765 -19.202 15.760 1.00 74.69 190 LEU A CA 1
ATOM 1518 C C . LEU A 1 190 ? -23.902 -20.528 14.995 1.00 74.69 190 LEU A C 1
ATOM 1520 O O . LEU A 1 190 ? -22.976 -20.913 14.285 1.00 74.69 190 LEU A O 1
ATOM 1524 N N . LYS A 1 191 ? -25.081 -21.165 15.074 1.00 70.88 191 LYS A N 1
ATOM 1525 C CA . LYS A 1 191 ? -25.380 -22.428 14.380 1.00 70.88 191 LYS A CA 1
ATOM 1526 C C . LYS A 1 191 ? -25.511 -22.248 12.863 1.00 70.88 191 LYS A C 1
ATOM 1528 O O . LYS A 1 191 ? -24.934 -23.016 12.103 1.00 70.88 191 LYS A O 1
ATOM 1533 N N . CYS A 1 192 ? -26.224 -21.214 12.409 1.00 72.62 192 CYS A N 1
ATOM 1534 C CA . CYS A 1 192 ? -26.566 -21.052 10.986 1.00 72.62 192 CYS A CA 1
ATOM 1535 C C . CYS A 1 192 ? -25.579 -20.177 10.185 1.00 72.62 192 CYS A C 1
ATOM 1537 O O . CYS A 1 192 ? -25.537 -20.254 8.959 1.00 72.62 192 CYS A O 1
ATOM 1539 N N . ASN A 1 193 ? -24.808 -19.295 10.834 1.00 72.62 193 ASN A N 1
ATOM 1540 C CA . ASN A 1 193 ? -23.858 -18.393 10.172 1.00 72.62 193 ASN A CA 1
ATOM 1541 C C . ASN A 1 193 ? -22.661 -18.027 11.080 1.00 72.62 193 ASN A C 1
ATOM 1543 O O . ASN A 1 193 ? -22.513 -16.869 11.504 1.00 72.62 193 ASN A O 1
ATOM 1547 N N . PRO A 1 194 ? -21.739 -18.978 11.319 1.00 74.69 194 PRO A N 1
ATOM 1548 C CA . PRO A 1 194 ? -20.586 -18.765 12.194 1.00 74.69 194 PRO A CA 1
ATOM 1549 C C . PRO A 1 194 ? -19.665 -17.643 11.687 1.00 74.69 194 PRO A C 1
ATOM 1551 O O . PRO A 1 194 ? -19.080 -16.899 12.476 1.00 74.69 194 PRO A O 1
ATOM 1554 N N . LYS A 1 195 ? -19.575 -17.432 10.363 1.00 72.06 195 LYS A N 1
ATOM 1555 C CA . LYS A 1 195 ? -18.758 -16.354 9.772 1.00 72.06 195 LYS A CA 1
ATOM 1556 C C . LYS A 1 195 ? -19.214 -14.967 10.237 1.00 72.06 195 LYS A C 1
ATOM 1558 O O . LYS A 1 195 ? -18.372 -14.113 10.524 1.00 72.06 195 LYS A O 1
ATOM 1563 N N . ARG A 1 196 ? -20.526 -14.728 10.329 1.00 70.94 196 ARG A N 1
ATOM 1564 C CA . ARG A 1 196 ? -21.087 -13.444 10.779 1.00 70.94 196 ARG A CA 1
ATOM 1565 C C . ARG A 1 196 ? -20.825 -13.200 12.266 1.00 70.94 196 ARG A C 1
ATOM 1567 O O . ARG A 1 196 ? -20.418 -12.091 12.626 1.00 70.94 196 ARG A O 1
ATOM 1574 N N . PHE A 1 197 ? -20.975 -14.234 13.089 1.00 74.12 197 PHE A N 1
ATOM 1575 C CA . PHE A 1 197 ? -20.646 -14.211 14.515 1.00 74.12 197 PHE A CA 1
ATOM 1576 C C . PHE A 1 197 ? -19.179 -13.811 14.745 1.00 74.12 197 PHE A C 1
ATOM 1578 O O . PHE A 1 197 ? -18.898 -12.774 15.355 1.00 74.12 197 PHE A O 1
ATOM 1585 N N . TRP A 1 198 ? -18.240 -14.538 14.130 1.00 69.75 198 TRP A N 1
ATOM 1586 C CA . TRP A 1 198 ? -16.808 -14.255 14.257 1.00 69.75 198 TRP A CA 1
ATOM 1587 C C . TRP A 1 198 ? -16.410 -12.901 13.669 1.00 69.75 198 TRP A C 1
ATOM 1589 O O . TRP A 1 198 ? -15.546 -12.225 14.222 1.00 69.75 198 TRP A O 1
ATOM 1599 N N . SER A 1 199 ? -17.048 -12.457 12.580 1.00 68.75 199 SER A N 1
ATOM 1600 C CA . SER A 1 199 ? -16.798 -11.117 12.028 1.00 68.75 199 SER A CA 1
ATOM 1601 C C . SER A 1 199 ? -17.173 -9.997 13.003 1.00 68.75 199 SER A C 1
ATOM 1603 O O . SER A 1 199 ? -16.520 -8.957 13.009 1.00 68.75 199 SER A O 1
ATOM 1605 N N . THR A 1 200 ? -18.179 -10.226 13.852 1.00 70.38 200 THR A N 1
ATOM 1606 C CA . THR A 1 200 ? -18.666 -9.239 14.820 1.00 70.38 200 THR A CA 1
ATOM 1607 C C . THR A 1 200 ? -17.825 -9.231 16.095 1.00 70.38 200 THR A C 1
ATOM 1609 O O . THR A 1 200 ? -17.469 -8.163 16.584 1.00 70.38 200 THR A O 1
ATOM 1612 N N . LEU A 1 201 ? -17.410 -10.399 16.594 1.00 68.50 201 LEU A N 1
ATOM 1613 C CA . LEU A 1 201 ? -16.439 -10.492 17.694 1.00 68.50 201 LEU A CA 1
ATOM 1614 C C . LEU A 1 201 ? -15.093 -9.853 17.332 1.00 68.50 201 LEU A C 1
ATOM 1616 O O . LEU A 1 201 ? -14.500 -9.140 18.142 1.00 68.50 201 LEU A O 1
ATOM 1620 N N . LYS A 1 202 ? -14.653 -10.016 16.079 1.00 64.25 202 LYS A N 1
ATOM 1621 C CA . LYS A 1 202 ? -13.439 -9.371 15.558 1.00 64.25 202 LYS A CA 1
ATOM 1622 C C . LYS A 1 202 ? -13.505 -7.839 15.559 1.00 64.25 202 LYS A C 1
ATOM 1624 O O . LYS A 1 202 ? -12.451 -7.220 15.562 1.00 64.25 202 LYS A O 1
ATOM 1629 N N . LEU A 1 203 ? -14.691 -7.218 15.587 1.00 62.38 203 LEU A N 1
ATOM 1630 C CA .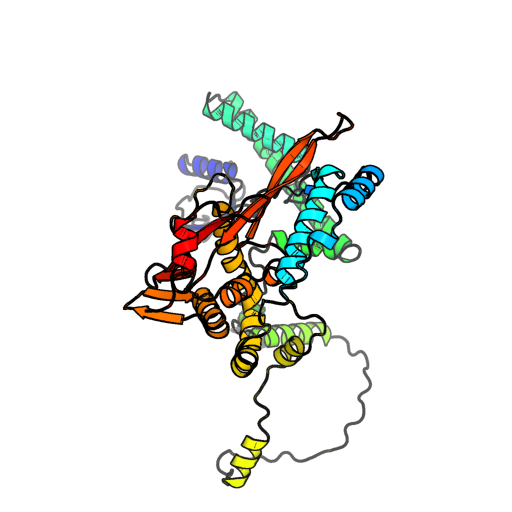 LEU A 1 203 ? -14.818 -5.758 15.727 1.00 62.38 203 LEU A CA 1
ATOM 1631 C C . LEU A 1 203 ? -14.477 -5.275 17.145 1.00 62.38 203 LEU A C 1
ATOM 1633 O O . LEU A 1 203 ? -13.988 -4.161 17.302 1.00 62.38 203 LEU A O 1
ATOM 1637 N N . LYS A 1 204 ? -14.718 -6.105 18.170 1.00 56.00 204 LYS A N 1
ATOM 1638 C CA . LYS A 1 204 ? -14.398 -5.780 19.570 1.00 56.00 204 LYS A CA 1
ATOM 1639 C C . LYS A 1 204 ? -12.932 -6.040 19.916 1.00 56.00 204 LYS A C 1
ATOM 1641 O O . LYS A 1 204 ? -12.398 -5.396 20.817 1.00 56.00 204 LYS A O 1
ATOM 1646 N N . SER A 1 205 ? -12.277 -6.951 19.198 1.00 56.03 205 SER A N 1
ATOM 1647 C CA . SER A 1 205 ? -10.856 -7.231 19.392 1.00 56.03 205 SER A CA 1
ATOM 1648 C C . SER A 1 205 ? -9.988 -6.218 18.646 1.00 56.03 205 SER A C 1
ATOM 1650 O O . SER A 1 205 ? -9.947 -6.199 17.418 1.00 56.03 205 SER A O 1
ATOM 1652 N N . LYS A 1 206 ? -9.244 -5.385 19.384 1.00 51.38 206 LYS A N 1
ATOM 1653 C CA . LYS A 1 206 ? -8.199 -4.525 18.797 1.00 51.38 206 LYS A CA 1
ATOM 1654 C C . LYS A 1 206 ? -6.965 -5.313 18.354 1.00 51.38 206 LYS A C 1
ATOM 1656 O O . LYS A 1 206 ? -6.223 -4.843 17.496 1.00 51.38 206 LYS A O 1
ATOM 1661 N N . HIS A 1 207 ? -6.767 -6.503 18.918 1.00 52.16 207 HIS A N 1
ATOM 1662 C CA . HIS A 1 207 ? -5.673 -7.397 18.570 1.00 52.16 207 HIS A CA 1
ATOM 1663 C C . HIS A 1 207 ? -6.139 -8.391 17.504 1.00 52.16 207 HIS A C 1
ATOM 1665 O O . HIS A 1 207 ? -7.159 -9.068 17.649 1.00 52.16 207 HIS A O 1
ATOM 1671 N N . ARG A 1 208 ? -5.388 -8.481 16.405 1.00 49.53 208 ARG A N 1
ATOM 1672 C CA . ARG A 1 208 ? -5.557 -9.536 15.399 1.00 49.53 208 ARG A CA 1
ATOM 1673 C C . ARG A 1 208 ? -4.749 -10.761 15.836 1.00 49.53 208 ARG A C 1
ATOM 1675 O O . ARG A 1 208 ? -3.763 -11.089 15.195 1.00 49.53 208 ARG A O 1
ATOM 1682 N N . GLY A 1 209 ? -5.105 -11.379 16.959 1.00 55.59 209 GLY A N 1
ATOM 1683 C CA . GLY A 1 209 ? -4.342 -12.507 17.492 1.00 55.59 209 GLY A CA 1
ATOM 1684 C C . GLY A 1 209 ? -4.813 -12.976 18.863 1.00 55.59 209 GLY A C 1
ATOM 1685 O O . GLY A 1 209 ? -5.707 -12.375 19.460 1.00 55.59 209 GLY A O 1
ATOM 1686 N N . ILE A 1 210 ? -4.199 -14.064 19.320 1.00 58.69 210 ILE A N 1
ATOM 1687 C CA . ILE A 1 210 ? -4.320 -14.593 20.681 1.00 58.69 210 ILE A CA 1
ATOM 1688 C C . ILE A 1 210 ? -3.749 -13.534 21.651 1.00 58.69 210 ILE A C 1
ATOM 1690 O O . ILE A 1 210 ? -2.739 -12.913 21.311 1.00 58.69 210 ILE A O 1
ATOM 1694 N N . PRO A 1 211 ? -4.390 -13.262 22.804 1.00 59.91 211 PRO A N 1
ATOM 1695 C CA . PRO A 1 211 ? -3.845 -12.357 23.816 1.00 59.91 211 PRO A CA 1
ATOM 1696 C C . PRO A 1 211 ? -2.426 -12.761 24.238 1.00 59.91 211 PRO A C 1
ATOM 1698 O O . PRO A 1 211 ? -2.143 -13.947 24.364 1.00 59.91 211 PRO A O 1
ATOM 1701 N N . GLU A 1 212 ? -1.558 -11.777 24.487 1.00 65.75 212 GLU A N 1
ATOM 1702 C CA . GLU A 1 212 ? -0.170 -11.996 24.939 1.00 65.75 212 GLU A CA 1
ATOM 1703 C C . GLU A 1 212 ? -0.101 -12.657 26.325 1.00 65.75 212 GLU A C 1
ATOM 1705 O O . GLU A 1 212 ? 0.872 -13.328 26.643 1.00 65.75 212 GLU A O 1
ATOM 1710 N N . VAL A 1 213 ? -1.162 -12.510 27.126 1.00 73.31 213 VAL A N 1
ATOM 1711 C CA . VAL A 1 213 ? -1.326 -13.184 28.415 1.00 73.31 213 VAL A CA 1
ATOM 1712 C C . VAL A 1 213 ? -2.738 -13.754 28.512 1.00 73.31 213 VAL A C 1
ATOM 1714 O O . VAL A 1 213 ? -3.718 -13.044 28.262 1.00 73.31 213 VAL A O 1
ATOM 1717 N N . ILE A 1 214 ? -2.855 -15.025 28.893 1.00 75.75 214 ILE A N 1
ATOM 1718 C CA . ILE A 1 214 ? -4.134 -15.716 29.106 1.00 75.75 214 ILE A CA 1
ATOM 1719 C C . ILE A 1 214 ? -4.201 -16.179 30.557 1.00 75.75 214 ILE A C 1
ATOM 1721 O O . ILE A 1 214 ? -3.212 -16.660 31.098 1.00 75.75 214 ILE A O 1
ATOM 1725 N N . SER A 1 215 ? -5.360 -16.022 31.201 1.00 79.62 215 SER A N 1
ATOM 1726 C CA . SER A 1 215 ? -5.575 -16.471 32.579 1.00 79.62 215 SER A CA 1
ATOM 1727 C C . SER A 1 215 ? -6.695 -17.504 32.673 1.00 79.62 215 SER A C 1
ATOM 1729 O O . SER A 1 215 ? -7.780 -17.243 32.151 1.00 79.62 215 SER A O 1
ATOM 1731 N N . MET A 1 216 ? -6.482 -18.599 33.401 1.00 74.06 216 MET A N 1
ATOM 1732 C CA . MET A 1 216 ? -7.513 -19.583 33.749 1.00 74.06 216 MET A CA 1
ATOM 1733 C C . MET A 1 216 ? -7.824 -19.495 35.248 1.00 74.06 216 MET A C 1
ATOM 1735 O O . MET A 1 216 ? -6.919 -19.292 36.061 1.00 74.06 216 MET A O 1
ATOM 1739 N N . ALA A 1 217 ? -9.097 -19.632 35.618 1.00 69.69 217 ALA A N 1
ATOM 1740 C CA . ALA A 1 217 ? -9.468 -19.873 37.007 1.00 69.69 217 ALA A CA 1
ATOM 1741 C C . ALA A 1 217 ? -9.076 -21.308 37.379 1.00 69.69 217 ALA A C 1
ATOM 1743 O O . ALA A 1 217 ? -9.423 -22.241 36.658 1.00 69.69 217 ALA A O 1
ATOM 1744 N N . THR A 1 218 ? -8.336 -21.474 38.470 1.00 62.84 218 THR A N 1
ATOM 1745 C CA . THR A 1 2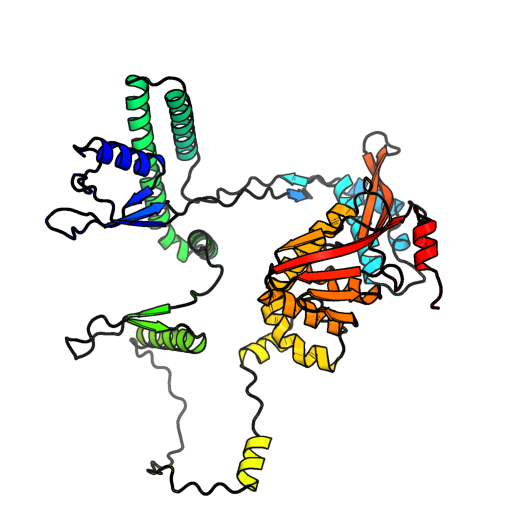18 ? -8.080 -22.808 39.020 1.00 62.84 218 THR A CA 1
ATOM 1746 C C . THR A 1 218 ? -9.386 -23.326 39.624 1.00 62.84 218 THR A C 1
ATOM 1748 O O . THR A 1 218 ? -10.140 -22.536 40.195 1.00 62.84 218 THR A O 1
ATOM 1751 N N . GLY A 1 219 ? -9.694 -24.612 39.431 1.00 58.34 219 GLY A N 1
ATOM 1752 C CA . GLY A 1 219 ? -10.873 -25.241 40.037 1.00 58.34 219 GLY A CA 1
ATOM 1753 C C . GLY A 1 219 ? -10.841 -25.161 41.571 1.00 58.34 219 GLY A C 1
ATOM 1754 O O . GLY A 1 219 ? -9.801 -24.799 42.126 1.00 58.34 219 GLY A O 1
ATOM 1755 N N . PRO A 1 220 ? -11.954 -25.486 42.254 1.00 51.06 220 PRO A N 1
ATOM 1756 C CA . PRO A 1 220 ? -12.033 -25.411 43.710 1.00 51.06 220 PRO A CA 1
ATOM 1757 C C . PRO A 1 220 ? -10.927 -26.272 44.330 1.00 51.06 220 PRO A C 1
ATOM 1759 O O . PRO A 1 220 ? -10.926 -27.495 44.193 1.00 51.06 220 PRO A O 1
ATOM 1762 N N . SER A 1 221 ? -9.947 -25.625 44.959 1.00 47.06 221 SER A N 1
ATOM 1763 C CA . SER A 1 221 ? -8.925 -26.310 45.744 1.00 47.06 221 SER A CA 1
ATOM 1764 C C . SER A 1 221 ? -9.480 -26.618 47.128 1.00 47.06 221 SER A C 1
ATOM 1766 O O . SER A 1 221 ? -10.200 -25.805 47.699 1.00 47.06 221 SER A O 1
ATOM 1768 N N . SER A 1 222 ? -9.081 -27.748 47.706 1.00 48.62 222 SER A N 1
ATOM 1769 C CA . SER A 1 222 ? -9.394 -28.128 49.092 1.00 48.62 222 SER A CA 1
ATOM 1770 C C . SER A 1 222 ? -8.841 -27.161 50.149 1.00 48.62 222 SER A C 1
ATOM 1772 O O . SER A 1 222 ? -9.195 -27.285 51.317 1.00 48.62 222 SER A O 1
ATOM 1774 N N . ASP A 1 223 ? -7.999 -26.202 49.749 1.00 48.44 223 ASP A N 1
ATOM 1775 C CA . ASP A 1 223 ? -7.501 -25.117 50.590 1.00 48.44 223 ASP A CA 1
ATOM 1776 C C . ASP A 1 223 ? -8.393 -23.863 50.486 1.00 48.44 223 ASP A C 1
ATOM 1778 O O . ASP A 1 223 ? -8.387 -23.194 49.445 1.00 48.44 223 ASP A O 1
ATOM 1782 N N . PRO A 1 224 ? -9.077 -23.453 51.573 1.00 50.00 224 PRO A N 1
ATOM 1783 C CA . PRO A 1 224 ? -9.923 -22.253 51.611 1.00 50.00 224 PRO A CA 1
ATOM 1784 C C . PRO A 1 224 ? -9.167 -20.934 51.367 1.00 50.00 224 PRO A C 1
ATOM 1786 O O . PRO A 1 224 ? -9.783 -19.899 51.135 1.00 50.00 224 PRO A O 1
ATOM 178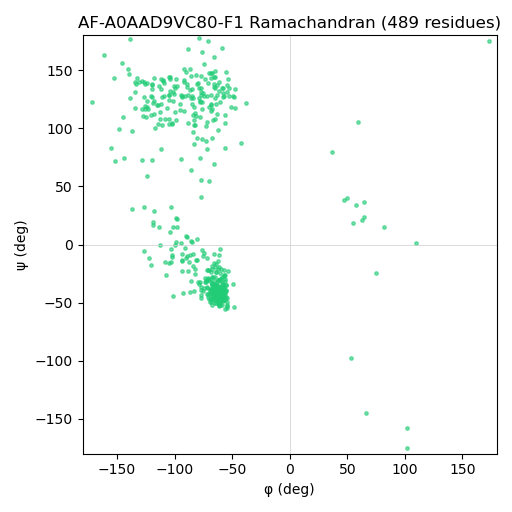9 N N . ALA A 1 225 ? -7.831 -20.951 51.438 1.00 51.25 225 ALA A N 1
ATOM 1790 C CA . ALA A 1 225 ? -6.969 -19.786 51.225 1.00 51.25 225 ALA A CA 1
ATOM 1791 C C . ALA A 1 225 ? -6.469 -19.637 49.773 1.00 51.25 225 ALA A C 1
ATOM 1793 O O . ALA A 1 225 ? -5.930 -18.589 49.415 1.00 51.25 225 ALA A O 1
ATOM 1794 N N . ALA A 1 226 ? -6.624 -20.671 48.937 1.00 46.88 226 ALA A N 1
ATOM 1795 C CA . ALA A 1 226 ? -6.205 -20.668 47.532 1.00 46.88 226 ALA A CA 1
ATOM 1796 C C . ALA A 1 226 ? -7.367 -20.394 46.557 1.00 46.88 226 ALA A C 1
ATOM 1798 O O . ALA A 1 226 ? -7.152 -20.284 45.342 1.00 46.88 226 ALA A O 1
ATOM 1799 N N . ASP A 1 227 ? -8.575 -20.214 47.096 1.00 42.84 227 ASP A N 1
ATOM 1800 C CA . ASP A 1 227 ? -9.783 -19.928 46.338 1.00 42.84 227 ASP A CA 1
ATOM 1801 C C . ASP A 1 227 ? -9.654 -18.553 45.652 1.00 42.84 227 ASP A C 1
ATOM 1803 O O . ASP A 1 227 ? -9.606 -17.496 46.285 1.00 42.84 227 ASP A O 1
ATOM 1807 N N . GLY A 1 228 ? -9.490 -18.566 44.326 1.00 53.19 228 GLY A N 1
ATOM 1808 C CA . GLY A 1 228 ? -9.344 -17.358 43.504 1.00 53.19 228 GLY A CA 1
ATOM 1809 C C . GLY A 1 228 ? -7.960 -17.100 42.896 1.00 53.19 228 GLY A C 1
ATOM 1810 O O . GLY A 1 228 ? -7.801 -16.115 42.164 1.00 53.19 228 GLY A O 1
ATOM 1811 N N . ARG A 1 229 ? -6.958 -17.968 43.101 1.00 57.50 229 ARG A N 1
ATOM 1812 C CA . ARG A 1 229 ? -5.680 -17.838 42.377 1.00 57.50 229 ARG A CA 1
ATOM 1813 C C . ARG A 1 229 ? -5.913 -18.142 40.891 1.00 57.50 229 ARG A C 1
ATOM 1815 O O . ARG A 1 229 ? -6.375 -19.221 40.534 1.00 57.50 229 ARG A O 1
ATOM 1822 N N . ARG A 1 230 ? -5.637 -17.177 40.007 1.00 68.81 230 ARG A N 1
ATOM 1823 C CA . ARG A 1 230 ? -5.694 -17.360 38.546 1.00 68.81 230 ARG A CA 1
ATOM 1824 C C . ARG A 1 230 ? -4.317 -17.735 38.023 1.00 68.81 230 ARG A C 1
ATOM 1826 O O . ARG A 1 230 ? -3.358 -17.006 38.267 1.00 68.81 230 ARG A O 1
ATOM 1833 N N . ILE A 1 231 ? -4.233 -18.820 37.263 1.00 75.19 231 ILE A N 1
ATOM 1834 C CA . ILE A 1 231 ? -3.004 -19.201 36.563 1.00 75.19 231 ILE A CA 1
ATOM 1835 C C . ILE A 1 231 ? -2.899 -18.320 35.322 1.00 75.19 231 ILE A C 1
ATOM 1837 O O . ILE A 1 231 ? -3.830 -18.298 34.519 1.00 75.19 231 ILE A O 1
ATOM 1841 N N . GLN A 1 232 ? -1.799 -17.580 35.183 1.00 79.56 232 GLN A N 1
ATOM 1842 C CA . GLN A 1 232 ? -1.500 -16.771 34.001 1.00 79.56 232 GLN A CA 1
ATOM 1843 C C . GLN A 1 232 ? -0.436 -17.462 33.152 1.00 79.56 232 GLN A C 1
ATOM 1845 O O . GLN A 1 232 ? 0.495 -18.050 33.692 1.00 79.56 232 GLN A O 1
ATOM 1850 N N . ALA A 1 233 ? -0.584 -17.366 31.838 1.00 79.75 233 ALA A N 1
ATOM 1851 C CA . ALA A 1 233 ? 0.348 -17.875 30.848 1.00 79.75 233 ALA A CA 1
ATOM 1852 C C . ALA A 1 233 ? 0.719 -16.743 29.892 1.00 79.75 233 ALA A C 1
ATOM 1854 O O . ALA A 1 233 ? -0.182 -16.102 29.343 1.00 79.75 233 ALA A O 1
ATOM 1855 N N . SER A 1 234 ? 2.015 -16.499 29.700 1.00 77.06 234 SER A N 1
ATOM 1856 C CA . SER A 1 234 ? 2.534 -15.456 28.798 1.00 77.06 234 SER A CA 1
ATOM 1857 C C . SER A 1 234 ? 3.435 -16.012 27.694 1.00 77.06 234 SER A C 1
ATOM 1859 O O . SER A 1 234 ? 3.637 -15.357 26.671 1.00 77.06 234 SER A O 1
ATOM 1861 N N . SER A 1 235 ? 3.941 -17.241 27.849 1.00 77.81 235 SER A N 1
ATOM 1862 C CA . SER A 1 235 ? 4.657 -17.935 26.780 1.00 77.81 235 SER A CA 1
ATOM 1863 C C . SER A 1 235 ? 3.703 -18.764 25.903 1.00 77.81 235 SER A C 1
ATOM 1865 O O . SER A 1 235 ? 2.701 -19.288 26.395 1.00 77.81 235 SER A O 1
ATOM 1867 N N . PRO A 1 236 ? 3.987 -18.941 24.596 1.00 77.12 236 PRO A N 1
ATOM 1868 C CA . PRO A 1 236 ? 3.147 -19.758 23.717 1.00 77.12 236 PRO A CA 1
ATOM 1869 C C . PRO A 1 236 ? 2.943 -21.193 24.219 1.00 77.12 236 PRO A C 1
ATOM 1871 O O . PRO A 1 236 ? 1.860 -21.743 24.047 1.00 77.12 236 PRO A O 1
ATOM 1874 N N . THR A 1 237 ? 3.960 -21.784 24.851 1.00 80.25 237 THR A N 1
ATOM 1875 C CA . THR A 1 237 ? 3.888 -23.136 25.422 1.00 80.25 237 THR A CA 1
ATOM 1876 C C . THR A 1 237 ? 2.945 -23.170 26.619 1.00 80.25 237 THR A C 1
ATOM 1878 O O . THR A 1 237 ? 2.016 -23.970 26.636 1.00 80.25 237 THR A O 1
ATOM 1881 N N . GLU A 1 238 ? 3.104 -22.241 27.566 1.00 79.44 238 GLU A N 1
ATOM 1882 C CA . GLU A 1 238 ? 2.209 -22.137 28.724 1.00 79.44 238 GLU A CA 1
ATOM 1883 C C . GLU A 1 238 ? 0.765 -21.881 28.298 1.00 79.44 238 GLU A C 1
ATOM 1885 O O . GLU A 1 238 ? -0.155 -22.428 28.894 1.00 79.44 238 GLU A O 1
ATOM 1890 N N . ILE A 1 239 ? 0.559 -21.062 27.262 1.00 78.75 239 ILE A N 1
ATOM 1891 C CA . ILE A 1 239 ? -0.764 -20.765 26.708 1.00 78.75 239 ILE A CA 1
ATOM 1892 C C . ILE A 1 239 ? -1.409 -22.039 26.155 1.00 78.75 239 ILE A C 1
ATOM 1894 O O . ILE A 1 239 ? -2.582 -22.296 26.429 1.00 78.75 239 ILE A O 1
ATOM 1898 N N . VAL A 1 240 ? -0.659 -22.838 25.391 1.00 79.44 240 VAL A N 1
ATOM 1899 C CA . VAL A 1 240 ? -1.140 -24.114 24.843 1.00 79.44 240 VAL A CA 1
ATOM 1900 C C . VAL A 1 240 ? -1.460 -25.095 25.966 1.00 79.44 240 VAL A C 1
ATOM 1902 O O . VAL A 1 240 ? -2.542 -25.674 25.962 1.00 79.44 240 VAL A O 1
ATOM 1905 N N . ASP A 1 241 ? -0.589 -25.220 26.964 1.00 80.81 241 ASP A N 1
ATOM 1906 C CA . ASP A 1 241 ? -0.823 -26.102 28.111 1.00 80.81 241 ASP A CA 1
ATOM 1907 C C . ASP A 1 241 ? -2.021 -25.658 28.950 1.00 80.81 241 ASP A C 1
ATOM 1909 O O . ASP A 1 241 ? -2.753 -26.491 29.488 1.00 80.81 241 ASP A O 1
ATOM 1913 N N . LEU A 1 242 ? -2.243 -24.348 29.064 1.00 83.06 242 LEU A N 1
ATOM 1914 C CA . LEU A 1 242 ? -3.411 -23.779 29.723 1.00 83.06 242 LEU A CA 1
ATOM 1915 C C . LEU A 1 242 ? -4.688 -24.114 28.934 1.00 83.06 242 LEU A C 1
ATOM 1917 O O . LEU A 1 242 ? -5.666 -24.568 29.520 1.00 83.06 242 LEU A O 1
ATOM 1921 N N . PHE A 1 243 ? -4.689 -23.960 27.606 1.00 79.06 243 PHE A N 1
ATOM 1922 C CA . PHE A 1 243 ? -5.828 -24.360 26.773 1.00 79.06 243 PHE A CA 1
ATOM 1923 C C . PHE A 1 243 ? -6.091 -25.862 26.839 1.00 79.06 243 PHE A C 1
ATOM 1925 O O . PHE A 1 243 ? -7.240 -26.259 27.013 1.00 79.06 243 PHE A O 1
ATOM 1932 N N . ASN A 1 244 ? -5.049 -26.687 26.746 1.00 80.62 244 ASN A N 1
ATOM 1933 C CA . ASN A 1 244 ? -5.161 -28.138 26.836 1.00 80.62 244 ASN A CA 1
ATOM 1934 C C . ASN A 1 244 ? -5.780 -28.551 28.172 1.00 80.62 244 ASN A C 1
ATOM 1936 O O . ASN A 1 244 ? -6.756 -29.292 28.174 1.00 80.62 244 ASN A O 1
ATOM 1940 N N . ARG A 1 245 ? -5.299 -28.004 29.297 1.00 77.69 245 ARG A N 1
ATOM 1941 C CA . ARG A 1 245 ? -5.888 -28.254 30.624 1.00 77.69 245 ARG A CA 1
ATOM 1942 C C . ARG A 1 245 ? -7.367 -27.880 30.687 1.00 77.69 245 ARG A C 1
ATOM 1944 O O . ARG A 1 245 ? -8.166 -28.646 31.218 1.00 77.69 245 ARG A O 1
ATOM 1951 N N . TYR A 1 246 ? -7.740 -26.735 30.115 1.00 77.56 246 TYR A N 1
ATOM 1952 C CA . TYR A 1 246 ? -9.136 -26.307 30.070 1.00 77.56 246 TYR A CA 1
ATOM 1953 C C . TYR A 1 246 ? -9.989 -27.252 29.221 1.00 77.56 246 TYR A C 1
ATOM 1955 O O . TYR A 1 246 ? -11.018 -27.733 29.684 1.00 77.56 246 TYR A O 1
ATOM 1963 N N . PHE A 1 247 ? -9.561 -27.568 28.000 1.00 74.19 247 PHE A N 1
ATOM 1964 C CA . PHE A 1 247 ? -10.324 -28.449 27.122 1.00 74.19 247 PHE A CA 1
ATOM 1965 C C . PHE A 1 247 ? -10.448 -29.858 27.693 1.00 74.19 247 PHE A C 1
ATOM 1967 O O . PHE A 1 247 ? -11.548 -30.399 27.681 1.00 74.19 247 PHE A O 1
ATOM 1974 N N . VAL A 1 248 ? -9.379 -30.408 28.275 1.00 75.75 248 VAL A N 1
ATOM 1975 C CA . VAL A 1 248 ? -9.443 -31.671 29.020 1.00 75.75 248 VAL A CA 1
ATOM 1976 C C . VAL A 1 248 ? -10.512 -31.573 30.106 1.00 75.75 248 VAL A C 1
ATOM 1978 O O . VAL A 1 248 ? -11.437 -32.368 30.083 1.00 75.75 248 VAL A O 1
ATOM 1981 N N . SER A 1 249 ? -10.484 -30.547 30.966 1.00 72.31 249 SER A N 1
ATOM 1982 C CA . SER A 1 249 ? -11.478 -30.405 32.047 1.00 72.31 249 SER A CA 1
ATOM 1983 C C . SER A 1 249 ? -12.935 -30.292 31.578 1.00 72.31 249 SER A C 1
ATOM 1985 O O . SER A 1 249 ? -13.837 -30.707 32.298 1.00 72.31 249 SER A O 1
ATOM 1987 N N . VAL A 1 250 ? -13.178 -29.739 30.385 1.00 66.81 250 VAL A N 1
ATOM 1988 C CA . VAL A 1 250 ? -14.531 -29.553 29.833 1.00 66.81 250 VAL A CA 1
ATOM 1989 C C . VAL A 1 250 ? -15.019 -30.806 29.101 1.00 66.81 250 VAL A C 1
ATOM 1991 O O . VAL A 1 250 ? -16.217 -31.069 29.087 1.00 66.81 250 VAL A O 1
ATOM 1994 N N . PHE A 1 251 ? -14.111 -31.578 28.496 1.00 61.72 251 PHE A N 1
ATOM 1995 C CA . PHE A 1 251 ? -14.454 -32.723 27.647 1.00 61.72 251 PHE A CA 1
ATOM 1996 C C . PHE A 1 251 ? -14.283 -34.093 28.317 1.00 61.72 251 PHE A C 1
ATOM 1998 O O . PHE A 1 251 ? -14.743 -35.080 27.754 1.00 61.72 251 PHE A O 1
ATOM 2005 N N . THR A 1 252 ? -13.680 -34.192 29.506 1.00 57.34 252 THR A N 1
ATOM 2006 C CA . THR A 1 252 ? -13.538 -35.473 30.229 1.00 57.34 252 THR A CA 1
ATOM 2007 C C . THR A 1 252 ? -14.705 -35.814 31.158 1.00 57.34 252 THR A C 1
ATOM 2009 O O . THR A 1 252 ? -14.632 -36.809 31.873 1.00 57.34 252 THR A O 1
ATOM 2012 N N . SER A 1 253 ? -15.793 -35.037 31.160 1.00 50.97 253 SER A N 1
ATOM 2013 C CA . SER A 1 253 ? -16.957 -35.319 32.021 1.00 50.97 253 SER A CA 1
ATOM 2014 C C . SER A 1 253 ? -17.976 -36.309 31.440 1.00 50.97 253 SER A C 1
ATOM 2016 O O . SER A 1 253 ? -18.957 -36.585 32.117 1.00 50.97 253 SER A O 1
ATOM 2018 N N . ASP A 1 254 ? -17.738 -36.895 30.261 1.00 41.31 254 ASP A N 1
ATOM 2019 C CA . ASP A 1 254 ? -18.552 -38.007 29.748 1.00 41.31 254 ASP A CA 1
ATOM 2020 C C . ASP A 1 254 ? -17.661 -39.211 29.389 1.00 41.31 254 ASP A C 1
ATOM 2022 O O . ASP A 1 254 ? -16.817 -39.100 28.492 1.00 41.31 254 ASP A O 1
ATOM 2026 N N . PRO A 1 255 ? -17.836 -40.387 30.027 1.00 44.97 255 PRO A N 1
ATOM 2027 C CA . PRO A 1 255 ? -17.154 -41.609 29.635 1.00 44.97 255 PRO A CA 1
ATOM 2028 C C . PRO A 1 255 ? -17.865 -42.186 28.407 1.00 44.97 255 PRO A C 1
ATOM 2030 O O . PRO A 1 255 ? -18.597 -43.171 28.489 1.00 44.97 255 PRO A O 1
ATOM 2033 N N . VAL A 1 256 ? -17.674 -41.568 27.241 1.00 37.75 256 VAL A N 1
ATOM 2034 C CA . VAL A 1 256 ? -17.973 -42.253 25.984 1.00 37.75 256 VAL A CA 1
ATOM 2035 C C . VAL A 1 256 ? -16.815 -43.204 25.717 1.00 37.75 256 VAL A C 1
ATOM 2037 O O . VAL A 1 256 ? -15.687 -42.800 25.451 1.00 37.75 256 VAL A O 1
ATOM 2040 N N . THR A 1 257 ? -17.137 -44.482 25.851 1.00 42.94 257 THR A N 1
ATOM 2041 C CA . THR A 1 257 ? -16.362 -45.682 25.542 1.00 42.94 257 THR A CA 1
ATOM 2042 C C . THR A 1 257 ? -15.619 -45.574 24.206 1.00 42.94 257 THR A C 1
ATOM 2044 O O . THR A 1 257 ? -16.089 -46.030 23.166 1.00 42.94 257 THR A O 1
ATOM 2047 N N . CYS A 1 258 ? -14.407 -45.026 24.228 1.00 31.16 258 CYS A N 1
ATOM 2048 C CA . CYS A 1 258 ? -13.407 -45.307 23.208 1.00 31.16 258 CYS A CA 1
ATOM 2049 C C . CYS A 1 258 ? -12.644 -46.546 23.669 1.00 31.16 258 CYS A C 1
ATOM 2051 O O . CYS A 1 258 ? -11.862 -46.484 24.613 1.00 31.16 258 CYS A O 1
ATOM 2053 N N . LYS A 1 259 ? -12.940 -47.684 23.034 1.00 33.28 259 LYS A N 1
ATOM 2054 C CA . LYS A 1 259 ? -12.237 -48.952 23.242 1.00 33.28 259 LYS A CA 1
ATOM 2055 C C . LYS A 1 259 ? -10.729 -48.715 23.114 1.00 33.28 259 LYS A C 1
ATOM 2057 O O . LYS A 1 259 ? -10.269 -48.281 22.059 1.00 33.28 259 LYS A O 1
ATOM 2062 N N . SER A 1 260 ? -10.002 -48.970 24.197 1.00 35.34 260 SER A N 1
ATOM 2063 C CA . SER A 1 260 ? -8.550 -49.084 24.210 1.00 35.34 260 SER A CA 1
ATOM 2064 C C . SER A 1 260 ? -8.136 -50.188 23.240 1.00 35.34 260 SER A C 1
ATOM 2066 O O . SER A 1 260 ? -8.704 -51.278 23.267 1.00 35.34 260 SER A O 1
ATOM 2068 N N . VAL A 1 261 ? -7.182 -49.881 22.365 1.00 33.62 261 VAL A N 1
ATOM 2069 C CA . VAL A 1 261 ? -6.365 -50.906 21.712 1.00 33.62 261 VAL A CA 1
ATOM 2070 C C . VAL A 1 261 ? -5.371 -51.372 22.768 1.00 33.62 261 VAL A C 1
ATOM 2072 O O . VAL A 1 261 ? -4.793 -50.535 23.461 1.00 33.62 261 VAL A O 1
ATOM 2075 N N . ASP A 1 262 ? -5.276 -52.685 22.922 1.00 36.69 262 ASP A N 1
ATOM 2076 C CA . ASP A 1 262 ? -4.584 -53.380 24.000 1.00 36.69 262 ASP A CA 1
ATOM 2077 C C . ASP A 1 262 ? -3.128 -52.918 24.183 1.00 36.69 262 ASP A C 1
ATOM 2079 O O . ASP A 1 262 ? -2.333 -52.885 23.242 1.00 36.69 262 ASP A O 1
ATOM 2083 N N . GLU A 1 263 ? -2.808 -52.558 25.428 1.00 39.44 263 GLU A N 1
ATOM 2084 C CA . GLU A 1 263 ? -1.453 -52.422 25.951 1.00 39.44 263 GLU A CA 1
ATOM 2085 C C . GLU A 1 263 ? -0.941 -53.816 26.340 1.00 39.44 263 GLU A C 1
ATOM 2087 O O . GLU A 1 263 ? -1.376 -54.391 27.336 1.00 39.44 263 GLU A O 1
ATOM 2092 N N . GLU A 1 264 ? 0.029 -54.334 25.593 1.00 40.81 264 GLU A N 1
ATOM 2093 C CA . GLU A 1 264 ? 1.030 -55.262 26.118 1.00 40.81 264 GLU A CA 1
ATOM 2094 C C . GLU A 1 264 ? 2.385 -54.565 25.983 1.00 40.81 264 GLU A C 1
ATOM 2096 O O . GLU A 1 264 ? 2.923 -54.465 24.886 1.00 40.81 264 GLU A O 1
ATOM 2101 N N . ASP A 1 265 ? 2.892 -53.986 27.073 1.00 32.03 265 ASP A N 1
ATOM 2102 C CA . ASP A 1 265 ? 4.108 -54.509 27.703 1.00 32.03 265 ASP A CA 1
ATOM 2103 C C . ASP A 1 265 ? 4.357 -53.799 29.043 1.00 32.03 265 ASP A C 1
ATOM 2105 O O . ASP A 1 265 ? 4.452 -52.572 29.133 1.00 32.03 265 ASP A O 1
ATOM 2109 N N . ALA A 1 266 ? 4.441 -54.588 30.108 1.00 41.41 266 ALA A N 1
ATOM 2110 C CA . ALA A 1 266 ? 4.760 -54.129 31.450 1.00 41.41 266 ALA A CA 1
ATOM 2111 C C . ALA A 1 266 ? 6.283 -54.144 31.641 1.00 41.41 266 ALA A C 1
ATOM 2113 O O . ALA A 1 266 ? 6.921 -55.174 31.442 1.00 41.41 266 ALA A O 1
ATOM 2114 N N . GLY A 1 267 ? 6.872 -53.034 32.099 1.00 29.84 267 GLY A N 1
ATOM 2115 C CA . GLY A 1 267 ? 8.321 -52.955 32.297 1.00 29.84 267 GLY A CA 1
ATOM 2116 C C . GLY A 1 267 ? 8.788 -51.929 33.328 1.00 29.84 267 GLY A C 1
ATOM 2117 O O . GLY A 1 267 ? 9.222 -50.846 32.967 1.00 29.84 267 GLY A O 1
ATOM 2118 N N . LEU A 1 268 ? 8.749 -52.347 34.597 1.00 34.00 268 LEU A N 1
ATOM 2119 C CA . LEU A 1 268 ? 9.632 -51.987 35.722 1.00 34.00 268 LEU A CA 1
ATOM 2120 C C . LEU A 1 268 ? 9.760 -50.514 36.164 1.00 34.00 268 LEU A C 1
ATOM 2122 O O . LEU A 1 268 ? 10.518 -49.704 35.640 1.00 34.00 268 LEU A O 1
ATOM 2126 N N . ASN A 1 269 ? 9.109 -50.260 37.298 1.00 46.00 269 ASN A N 1
ATOM 2127 C CA . ASN A 1 269 ? 9.386 -49.183 38.238 1.00 46.00 269 ASN A CA 1
ATOM 2128 C C . ASN A 1 269 ? 10.764 -49.428 38.896 1.00 46.00 269 ASN A C 1
ATOM 2130 O O . ASN A 1 269 ? 10.890 -50.343 39.712 1.00 46.00 269 ASN A O 1
ATOM 2134 N N . VAL A 1 270 ? 11.793 -48.657 38.529 1.00 45.09 270 VAL A N 1
ATOM 2135 C CA . VAL A 1 270 ? 13.093 -48.663 39.223 1.00 45.09 270 VAL A CA 1
ATOM 2136 C C . VAL A 1 270 ? 13.441 -47.238 39.636 1.00 45.09 270 VAL A C 1
ATOM 2138 O O . VAL A 1 270 ? 13.613 -46.347 38.806 1.00 45.09 270 VAL A O 1
ATOM 2141 N N . ASP A 1 271 ? 13.519 -47.059 40.947 1.00 46.44 271 ASP A N 1
ATOM 2142 C CA . ASP A 1 271 ? 13.913 -45.849 41.656 1.00 46.44 271 ASP A CA 1
ATOM 2143 C C . ASP A 1 271 ? 15.411 -45.581 41.391 1.00 46.44 271 ASP A C 1
ATOM 2145 O O . ASP A 1 271 ? 16.287 -46.145 42.043 1.00 46.44 271 ASP A O 1
ATOM 2149 N N . LEU A 1 272 ? 15.722 -44.802 40.349 1.00 42.38 272 LEU A N 1
ATOM 2150 C CA . LEU A 1 272 ? 17.091 -44.441 39.962 1.00 42.38 272 LEU A CA 1
ATOM 2151 C C . LEU A 1 272 ? 17.370 -42.989 40.357 1.00 42.38 272 LEU A C 1
ATOM 2153 O O . LEU A 1 272 ? 16.864 -42.047 39.743 1.00 42.38 272 LEU A O 1
ATOM 2157 N N . THR A 1 273 ? 18.202 -42.795 41.382 1.00 51.28 273 THR A N 1
ATOM 2158 C CA . THR A 1 273 ? 18.714 -41.465 41.731 1.00 51.28 273 THR A CA 1
ATOM 2159 C C . THR A 1 273 ? 19.829 -41.037 40.773 1.00 51.28 273 THR A C 1
ATOM 2161 O O . THR A 1 273 ? 20.638 -41.840 40.318 1.00 51.28 273 THR A O 1
ATOM 2164 N N . LEU A 1 274 ? 19.877 -39.736 40.473 1.00 44.12 274 LEU A N 1
ATOM 2165 C CA . LEU A 1 274 ? 20.691 -39.089 39.425 1.00 44.12 274 LEU A CA 1
ATOM 2166 C C . LEU A 1 274 ? 22.222 -39.258 39.558 1.00 44.12 274 LEU A C 1
ATOM 2168 O O . LEU A 1 274 ? 22.963 -38.787 38.699 1.00 44.12 274 LEU A O 1
ATOM 2172 N N . LEU A 1 275 ? 22.693 -39.893 40.631 1.00 50.38 275 LEU A N 1
ATOM 2173 C CA . LEU A 1 275 ? 24.109 -40.092 40.944 1.00 50.38 275 LEU A CA 1
ATOM 2174 C C . LEU A 1 275 ? 24.701 -41.363 40.310 1.00 50.38 275 LEU A C 1
ATOM 2176 O O . LEU A 1 275 ? 25.921 -41.452 40.202 1.00 50.38 275 LEU A O 1
ATOM 2180 N N . ASP A 1 276 ? 23.868 -42.290 39.823 1.00 52.31 276 ASP A N 1
ATOM 2181 C CA . ASP A 1 276 ? 24.318 -43.579 39.261 1.00 52.31 276 ASP A CA 1
ATOM 2182 C C . ASP A 1 276 ? 24.489 -43.565 37.726 1.00 52.31 276 ASP A C 1
ATOM 2184 O O . ASP A 1 276 ? 24.862 -44.563 37.105 1.00 52.31 276 ASP A O 1
ATOM 2188 N N . LEU A 1 277 ? 24.242 -42.420 37.082 1.00 54.22 277 LEU A N 1
ATOM 2189 C CA . LEU A 1 277 ? 24.365 -42.256 35.632 1.00 54.22 277 LEU A CA 1
ATOM 2190 C C . LEU A 1 277 ? 25.826 -42.031 35.222 1.00 54.22 277 LEU A C 1
ATOM 2192 O O . LEU A 1 277 ? 26.314 -40.904 35.142 1.00 54.22 277 LEU A O 1
ATOM 2196 N N . THR A 1 278 ? 26.524 -43.118 34.902 1.00 54.78 278 THR A N 1
ATOM 2197 C CA . THR A 1 278 ? 27.833 -43.056 34.239 1.00 54.78 278 THR A CA 1
ATOM 2198 C C . THR A 1 278 ? 27.644 -42.927 32.725 1.00 54.78 278 THR A C 1
ATOM 2200 O O . THR A 1 278 ? 27.421 -43.899 32.010 1.00 54.78 278 THR A O 1
ATOM 2203 N N . LEU A 1 279 ? 27.699 -41.690 32.222 1.00 61.97 279 LEU A N 1
ATOM 2204 C CA . LEU A 1 279 ? 27.613 -41.393 30.789 1.00 61.97 279 LEU A CA 1
ATOM 2205 C C . LEU A 1 279 ? 28.981 -41.565 30.125 1.00 61.97 279 LEU A C 1
ATOM 2207 O O . LEU A 1 279 ? 29.938 -40.858 30.441 1.00 61.97 279 LEU A O 1
ATOM 2211 N N . THR A 1 280 ? 29.069 -42.484 29.168 1.00 75.94 280 THR A N 1
ATOM 2212 C CA . THR A 1 280 ? 30.273 -42.662 28.344 1.00 75.94 280 THR A CA 1
ATOM 2213 C C . THR A 1 280 ? 30.254 -41.738 27.123 1.00 75.94 280 THR A C 1
ATOM 2215 O O . THR A 1 280 ? 29.197 -41.378 26.606 1.00 75.94 280 THR A O 1
ATOM 2218 N N . VAL A 1 281 ? 31.436 -41.345 26.629 1.00 70.19 281 VAL A N 1
ATOM 2219 C CA . VAL A 1 281 ? 31.570 -40.430 25.475 1.00 70.19 281 VAL A CA 1
ATOM 2220 C C . VAL A 1 281 ? 30.865 -40.979 24.229 1.00 70.19 281 VAL A C 1
ATOM 2222 O O . VAL A 1 281 ? 30.271 -40.213 23.477 1.00 70.19 281 VAL A O 1
ATOM 2225 N N . SER A 1 282 ? 30.859 -42.300 24.038 1.00 71.62 282 SER A N 1
ATOM 2226 C CA . SER A 1 282 ? 30.133 -42.951 22.943 1.00 71.62 282 SER A CA 1
ATOM 2227 C C . SER A 1 282 ? 28.617 -42.781 23.063 1.00 71.62 282 SER A C 1
ATOM 2229 O O . SER A 1 282 ? 27.985 -42.444 22.072 1.00 71.62 282 SER A O 1
ATOM 2231 N N . GLN A 1 283 ? 28.036 -42.924 24.259 1.00 72.94 283 GLN A N 1
ATOM 2232 C CA . GLN A 1 283 ? 26.599 -42.710 24.487 1.00 72.94 283 GLN A CA 1
ATOM 2233 C C . GLN A 1 283 ? 26.193 -41.251 24.263 1.00 72.94 283 GLN A C 1
ATOM 2235 O O . GLN A 1 283 ? 25.140 -40.980 23.695 1.00 72.94 283 GLN A O 1
ATOM 2240 N N . VAL A 1 284 ? 27.041 -40.298 24.659 1.00 69.44 284 VAL A N 1
ATOM 2241 C CA . VAL A 1 284 ? 26.796 -38.873 24.393 1.00 69.44 284 VAL A CA 1
ATOM 2242 C C . VAL A 1 284 ? 26.843 -38.585 22.892 1.00 69.44 284 VAL A C 1
ATOM 2244 O O . VAL A 1 284 ? 25.991 -37.861 22.383 1.00 69.44 284 VAL A O 1
ATOM 2247 N N . LEU A 1 285 ? 27.803 -39.168 22.169 1.00 65.00 285 LEU A N 1
ATOM 2248 C CA . LEU A 1 285 ? 27.910 -39.014 20.718 1.00 65.00 285 LEU A CA 1
ATOM 2249 C C . LEU A 1 285 ? 26.743 -39.668 19.971 1.00 65.00 285 LEU A C 1
ATOM 2251 O O . LEU A 1 285 ? 26.279 -39.102 18.988 1.00 65.00 285 LEU A O 1
ATOM 2255 N N . ASP A 1 286 ? 26.228 -40.793 20.459 1.00 70.94 286 ASP A N 1
ATOM 2256 C CA . ASP A 1 286 ? 25.084 -41.489 19.862 1.00 70.94 286 ASP A CA 1
ATOM 2257 C C . ASP A 1 286 ? 23.765 -40.726 20.091 1.00 70.94 286 ASP A C 1
ATOM 2259 O O . ASP A 1 286 ? 22.928 -40.602 19.195 1.00 70.94 286 ASP A O 1
ATOM 2263 N N . VAL A 1 287 ? 23.609 -40.097 21.262 1.00 65.50 287 VAL A N 1
ATOM 2264 C CA . VAL A 1 287 ? 22.496 -39.174 21.543 1.00 65.50 287 VAL A CA 1
ATOM 2265 C C . VAL A 1 287 ? 22.613 -37.895 20.710 1.00 65.50 287 VAL A C 1
ATOM 2267 O O . VAL A 1 287 ? 21.607 -37.407 20.204 1.00 65.50 287 VAL A O 1
ATOM 2270 N N . LEU A 1 288 ? 23.823 -37.359 20.518 1.00 59.84 288 LEU A N 1
ATOM 2271 C CA . LEU A 1 288 ? 24.065 -36.206 19.641 1.00 59.84 288 LEU A CA 1
ATOM 2272 C C . LEU A 1 288 ? 23.830 -36.530 18.161 1.00 59.84 288 LEU A C 1
ATOM 2274 O O . LEU A 1 288 ? 23.340 -35.669 17.435 1.00 59.84 288 LEU A O 1
ATOM 2278 N N . ALA A 1 289 ? 24.131 -37.753 17.720 1.00 60.56 289 ALA A N 1
ATOM 2279 C CA . ALA A 1 289 ? 23.871 -38.213 16.358 1.00 60.56 289 ALA A CA 1
ATOM 2280 C C . ALA A 1 289 ? 22.370 -38.422 16.083 1.00 60.56 289 ALA A C 1
ATOM 2282 O O . ALA A 1 289 ? 21.918 -38.199 14.963 1.00 60.56 289 ALA A O 1
ATOM 2283 N N . ASN A 1 290 ? 21.597 -38.793 17.111 1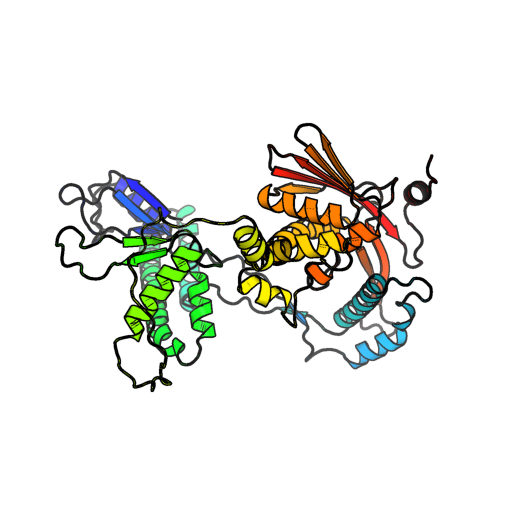.00 55.22 290 ASN A N 1
ATOM 2284 C CA . ASN A 1 290 ? 20.148 -39.011 17.031 1.00 55.22 290 ASN A CA 1
ATOM 2285 C C . ASN A 1 290 ? 19.304 -37.819 17.518 1.00 55.22 290 ASN A C 1
ATOM 2287 O O . ASN A 1 290 ? 18.072 -37.881 17.518 1.00 55.22 290 ASN A O 1
ATOM 2291 N N . LEU A 1 291 ? 19.944 -36.715 17.911 1.00 50.53 291 LEU A N 1
ATOM 2292 C CA . LEU A 1 291 ? 19.288 -35.442 18.183 1.00 50.53 291 LEU A CA 1
ATOM 2293 C C . LEU A 1 291 ? 18.850 -34.830 16.847 1.00 50.53 291 LEU A C 1
ATOM 2295 O O . LEU A 1 291 ? 19.516 -33.958 16.291 1.00 50.53 291 LEU A O 1
ATOM 2299 N N . ASP A 1 292 ? 17.699 -35.280 16.337 1.00 49.97 292 ASP A N 1
ATOM 2300 C CA . ASP A 1 292 ? 16.952 -34.555 15.310 1.00 49.97 292 ASP A CA 1
ATOM 2301 C C . ASP A 1 292 ? 16.698 -33.160 15.893 1.00 49.97 292 ASP A C 1
ATOM 2303 O O . ASP A 1 292 ? 15.931 -33.001 16.851 1.00 49.97 292 ASP A O 1
ATOM 2307 N N . ALA A 1 293 ? 17.454 -32.166 15.411 1.00 51.31 293 ALA A N 1
ATOM 2308 C CA . ALA A 1 293 ? 17.399 -30.798 15.900 1.00 51.31 293 ALA A CA 1
ATOM 2309 C C . ALA A 1 293 ? 15.927 -30.411 15.974 1.00 51.31 293 ALA A C 1
ATOM 2311 O O . ALA A 1 293 ? 15.255 -30.469 14.950 1.00 51.31 293 ALA A O 1
ATOM 2312 N N . ILE A 1 294 ? 15.428 -30.113 17.183 1.00 48.53 294 ILE A N 1
ATOM 2313 C CA . ILE A 1 294 ? 14.001 -29.973 17.511 1.00 48.53 294 ILE A CA 1
ATOM 2314 C C . ILE A 1 294 ? 13.366 -28.914 16.603 1.00 48.53 294 ILE A C 1
ATOM 2316 O O . ILE A 1 294 ? 13.213 -27.738 16.945 1.00 48.53 294 ILE A O 1
ATOM 2320 N N . GLU A 1 295 ? 12.992 -29.330 15.405 1.00 50.78 295 GLU A N 1
ATOM 2321 C CA . GLU A 1 295 ? 12.296 -28.514 14.447 1.00 50.78 295 GLU A CA 1
ATOM 2322 C C . GLU A 1 295 ? 10.842 -28.622 14.869 1.00 50.78 295 GLU A C 1
ATOM 2324 O O . GLU A 1 295 ? 10.189 -29.661 14.729 1.00 50.78 295 GLU A O 1
ATOM 2329 N N . LYS A 1 296 ? 10.369 -27.553 15.520 1.00 53.34 296 LYS A N 1
ATOM 2330 C CA . LYS A 1 296 ? 9.023 -27.485 16.087 1.00 53.34 296 LYS A CA 1
ATOM 2331 C C . LYS A 1 296 ? 8.023 -27.968 15.040 1.00 53.34 296 LYS A C 1
ATOM 2333 O O . LYS A 1 296 ? 8.069 -27.527 13.898 1.00 53.34 296 LYS A O 1
ATOM 2338 N N . ARG A 1 297 ? 7.088 -28.831 15.439 1.00 50.00 297 ARG A N 1
ATOM 2339 C CA . ARG A 1 297 ? 6.134 -29.507 14.539 1.00 50.00 297 ARG A CA 1
ATOM 2340 C C . ARG A 1 297 ? 5.424 -28.557 13.563 1.00 50.00 297 ARG A C 1
ATOM 2342 O O . ARG A 1 297 ? 5.185 -28.928 12.423 1.00 50.00 297 ARG A O 1
ATOM 2349 N N . TRP A 1 298 ? 5.147 -27.318 13.975 1.00 51.72 298 TRP A N 1
ATOM 2350 C CA . TRP A 1 298 ? 4.565 -26.303 13.095 1.00 51.72 298 TRP A CA 1
ATOM 2351 C C . TRP A 1 298 ? 5.519 -25.821 11.988 1.00 51.72 298 TRP A C 1
ATOM 2353 O O . TRP A 1 298 ? 5.037 -25.547 10.901 1.00 51.72 298 TRP A O 1
ATOM 2363 N N . ILE A 1 299 ? 6.839 -25.772 12.205 1.00 53.12 299 ILE A N 1
ATOM 2364 C CA . ILE A 1 299 ? 7.840 -25.464 11.165 1.00 53.12 299 ILE A CA 1
ATOM 2365 C C . ILE A 1 299 ? 7.833 -26.570 10.107 1.00 53.12 299 ILE A C 1
ATOM 2367 O O . ILE A 1 299 ? 7.733 -26.267 8.924 1.00 53.12 299 ILE A O 1
ATOM 2371 N N . LYS A 1 300 ? 7.808 -27.848 10.526 1.00 56.28 300 LYS A N 1
ATOM 2372 C CA . LYS A 1 300 ? 7.659 -28.992 9.604 1.00 56.28 300 LYS A CA 1
ATOM 2373 C C . LYS A 1 300 ? 6.348 -28.918 8.795 1.00 56.28 300 LYS A C 1
ATOM 2375 O O . LYS A 1 300 ? 6.329 -29.347 7.647 1.00 56.28 300 LYS A O 1
ATOM 2380 N N . CYS A 1 301 ? 5.271 -28.367 9.368 1.00 53.03 301 CYS A N 1
ATOM 2381 C CA . CYS A 1 301 ? 3.995 -28.157 8.670 1.00 53.03 301 CYS A CA 1
ATOM 2382 C C . CYS A 1 301 ? 3.989 -26.943 7.724 1.00 53.03 301 CYS A C 1
ATOM 2384 O O . CYS A 1 301 ? 3.276 -26.984 6.727 1.00 53.03 301 CYS A O 1
ATOM 2386 N N . VAL A 1 302 ? 4.724 -25.867 8.034 1.00 54.88 302 VAL A N 1
ATOM 2387 C CA . VAL A 1 302 ? 4.802 -24.670 7.173 1.00 54.88 302 VAL A CA 1
ATOM 2388 C C . VAL A 1 302 ? 5.728 -24.927 5.983 1.00 54.88 302 VAL A C 1
ATOM 2390 O O . VAL A 1 302 ? 5.291 -24.706 4.865 1.00 54.88 302 VAL A O 1
ATOM 2393 N N . ARG A 1 303 ? 6.915 -25.505 6.218 1.00 55.19 303 ARG A N 1
ATOM 2394 C CA . ARG A 1 303 ? 7.9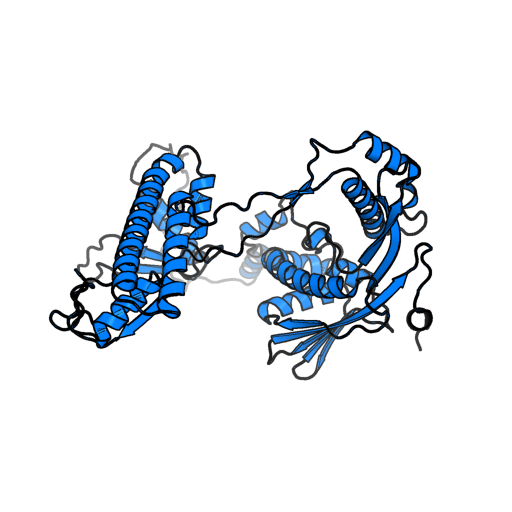46 -25.835 5.209 1.00 55.19 303 ARG A CA 1
ATOM 2395 C C . ARG A 1 303 ? 7.515 -26.895 4.175 1.00 55.19 303 ARG A C 1
ATOM 2397 O O . ARG A 1 303 ? 8.197 -27.122 3.183 1.00 55.19 303 ARG A O 1
ATOM 2404 N N . LYS A 1 304 ? 6.445 -27.646 4.459 1.00 58.09 304 LYS A N 1
ATOM 2405 C CA . LYS A 1 304 ? 5.895 -28.697 3.577 1.00 58.09 304 LYS A CA 1
ATOM 2406 C C . LYS A 1 304 ? 4.504 -28.342 3.044 1.00 58.09 304 LYS A C 1
ATOM 2408 O O . LYS A 1 304 ? 3.778 -29.232 2.602 1.00 58.09 304 LYS A O 1
ATOM 2413 N N . ALA A 1 305 ? 4.079 -27.083 3.144 1.00 58.44 305 ALA A N 1
ATOM 2414 C CA . ALA A 1 305 ? 2.756 -26.689 2.684 1.00 58.44 305 ALA A CA 1
ATOM 2415 C C . ALA A 1 305 ? 2.723 -26.635 1.147 1.00 58.44 305 ALA A C 1
ATOM 2417 O O . ALA A 1 305 ? 3.505 -25.934 0.522 1.00 58.44 305 ALA A O 1
ATOM 2418 N N . GLU A 1 306 ? 1.762 -27.314 0.515 1.00 53.56 306 GLU A N 1
ATOM 2419 C CA . GLU A 1 306 ? 1.628 -27.318 -0.956 1.00 53.56 306 GLU A CA 1
ATOM 2420 C C . GLU A 1 306 ? 1.357 -25.922 -1.557 1.00 53.56 306 GLU A C 1
ATOM 2422 O O . GLU A 1 306 ? 1.561 -25.706 -2.747 1.00 53.56 306 GLU A O 1
ATOM 2427 N N . ASN A 1 307 ? 0.894 -24.964 -0.743 1.00 58.38 307 ASN A N 1
ATOM 2428 C CA . ASN A 1 307 ? 0.570 -23.595 -1.151 1.00 58.38 307 ASN A CA 1
ATOM 2429 C C . ASN A 1 307 ? 1.263 -22.567 -0.243 1.00 58.38 307 ASN A C 1
ATOM 2431 O O . ASN A 1 307 ? 0.618 -21.908 0.580 1.00 58.38 307 ASN A O 1
ATOM 2435 N N . GLU A 1 308 ? 2.577 -22.420 -0.388 1.00 60.88 308 GLU A N 1
ATOM 2436 C CA . GLU A 1 308 ? 3.348 -21.403 0.329 1.00 60.88 308 GLU A CA 1
ATOM 2437 C C . GLU A 1 308 ? 3.171 -20.005 -0.297 1.00 60.88 308 GLU A C 1
ATOM 2439 O O . GLU A 1 308 ? 3.341 -19.820 -1.508 1.00 60.88 308 GLU A O 1
ATOM 2444 N N . PRO A 1 309 ? 2.835 -18.969 0.497 1.00 57.69 309 PRO A N 1
ATOM 2445 C CA . PRO A 1 309 ? 2.857 -17.598 0.012 1.00 57.69 309 PRO A CA 1
ATOM 2446 C C . PRO A 1 309 ? 4.295 -17.185 -0.325 1.00 57.69 309 PRO A C 1
ATOM 2448 O O . PRO A 1 309 ? 5.188 -17.242 0.516 1.00 57.69 309 PRO A O 1
ATOM 2451 N N . ASN A 1 310 ? 4.519 -16.700 -1.546 1.00 64.56 310 ASN A N 1
ATOM 2452 C CA . ASN A 1 310 ? 5.835 -16.225 -1.962 1.00 64.56 310 ASN A CA 1
ATOM 2453 C C . ASN A 1 310 ? 6.132 -14.841 -1.356 1.00 64.56 310 ASN A C 1
ATOM 2455 O O . ASN A 1 310 ? 5.866 -13.807 -1.973 1.00 64.56 310 ASN A O 1
ATOM 2459 N N . TYR A 1 311 ? 6.751 -14.820 -0.174 1.00 66.44 311 TYR A N 1
ATOM 2460 C CA . TYR A 1 311 ? 7.307 -13.612 0.454 1.00 66.44 311 TYR A CA 1
ATOM 2461 C C . TYR A 1 311 ? 8.644 -13.210 -0.188 1.00 66.44 311 TYR A C 1
ATOM 2463 O O . TYR A 1 311 ? 9.604 -12.888 0.509 1.00 66.44 311 TYR A O 1
ATOM 2471 N N . GLY A 1 312 ? 8.726 -13.304 -1.520 1.00 59.41 312 GLY A N 1
ATOM 2472 C CA . GLY A 1 312 ? 9.881 -13.058 -2.386 1.00 59.41 312 GLY A CA 1
ATOM 2473 C C . GLY A 1 312 ? 11.139 -13.853 -2.056 1.00 59.41 312 GLY A C 1
ATOM 2474 O O . GLY A 1 312 ? 12.211 -13.439 -2.475 1.00 59.41 312 GLY A O 1
ATOM 2475 N N . MET A 1 313 ? 11.041 -14.947 -1.304 1.00 64.19 313 MET A N 1
ATOM 2476 C CA . MET A 1 313 ? 12.197 -15.682 -0.774 1.00 64.19 313 MET A CA 1
ATOM 2477 C C . MET A 1 313 ? 12.934 -16.529 -1.821 1.00 64.19 313 MET A C 1
ATOM 2479 O O . MET A 1 313 ? 14.039 -16.972 -1.551 1.00 64.19 313 MET A O 1
ATOM 2483 N N . ALA A 1 314 ? 12.370 -16.677 -3.020 1.00 60.88 314 ALA A N 1
ATOM 2484 C CA . ALA A 1 314 ? 12.945 -17.497 -4.077 1.00 60.88 314 ALA A CA 1
ATOM 2485 C C . ALA A 1 314 ? 14.256 -16.924 -4.649 1.00 60.88 314 ALA A C 1
ATOM 2487 O O . ALA A 1 314 ? 14.372 -15.717 -4.904 1.00 60.88 314 ALA A O 1
ATOM 2488 N N . GLN A 1 315 ? 15.190 -17.821 -4.979 1.00 64.06 315 GLN A N 1
ATOM 2489 C CA . GLN A 1 315 ? 16.463 -17.512 -5.645 1.00 64.06 315 GLN A CA 1
ATOM 2490 C C . GLN A 1 315 ? 17.397 -16.635 -4.794 1.00 64.06 315 GLN A C 1
ATOM 2492 O O . GLN A 1 315 ? 18.058 -15.733 -5.335 1.00 64.06 315 GLN A O 1
ATOM 2497 N N . MET A 1 316 ? 17.413 -16.838 -3.477 1.00 66.62 316 MET A N 1
ATOM 2498 C CA . MET A 1 316 ? 18.497 -16.348 -2.625 1.00 66.62 316 MET A CA 1
ATOM 2499 C C . MET A 1 316 ? 19.709 -17.285 -2.755 1.00 66.62 316 MET A C 1
ATOM 2501 O O . MET A 1 316 ? 19.686 -18.264 -3.501 1.00 66.62 316 MET A O 1
ATOM 2505 N N . ASP A 1 317 ? 20.808 -16.953 -2.080 1.00 66.00 317 ASP A N 1
ATOM 2506 C CA . ASP A 1 317 ? 21.860 -17.940 -1.829 1.00 66.00 317 ASP A CA 1
ATOM 2507 C C . ASP A 1 317 ? 21.249 -19.172 -1.139 1.00 66.00 317 ASP A C 1
ATOM 2509 O O . ASP A 1 317 ? 20.495 -19.007 -0.183 1.00 66.00 317 ASP A O 1
ATOM 2513 N N . GLY A 1 318 ? 21.543 -20.384 -1.619 1.00 63.56 318 GLY A N 1
ATOM 2514 C CA . GLY A 1 318 ? 20.844 -21.599 -1.180 1.00 63.56 318 GLY A CA 1
ATOM 2515 C C . GLY A 1 318 ? 20.992 -21.900 0.315 1.00 63.56 318 GLY A C 1
ATOM 2516 O O . GLY A 1 318 ? 20.022 -22.299 0.955 1.00 63.56 318 GLY A O 1
ATOM 2517 N N . GLN A 1 319 ? 22.166 -21.637 0.900 1.00 63.16 319 GLN A N 1
ATOM 2518 C CA . GLN A 1 319 ? 22.383 -21.824 2.340 1.00 63.16 319 GLN A CA 1
ATOM 2519 C C . GLN A 1 319 ? 21.645 -20.754 3.148 1.00 63.16 319 GLN A C 1
ATOM 2521 O O . GLN A 1 319 ? 21.077 -21.022 4.209 1.00 63.16 319 GLN A O 1
ATOM 2526 N N . LEU A 1 320 ? 21.621 -19.524 2.636 1.00 63.16 320 LEU A N 1
ATOM 2527 C CA . LEU A 1 320 ? 20.887 -18.435 3.259 1.00 63.16 320 LEU A CA 1
ATOM 2528 C C . LEU A 1 320 ? 19.366 -18.636 3.153 1.00 63.16 320 LEU A C 1
ATOM 2530 O O . LEU A 1 320 ? 18.647 -18.347 4.103 1.00 63.16 320 LEU A O 1
ATOM 2534 N N . GLU A 1 321 ? 18.870 -19.148 2.029 1.00 66.00 321 GLU A N 1
ATOM 2535 C CA . GLU A 1 321 ? 17.456 -19.454 1.798 1.00 66.00 321 GLU A CA 1
ATOM 2536 C C . GLU A 1 321 ? 16.956 -20.496 2.807 1.00 66.00 321 GLU A C 1
ATOM 2538 O O . GLU A 1 321 ? 15.924 -20.282 3.440 1.00 66.00 321 GLU A O 1
ATOM 2543 N N . GLU A 1 322 ? 17.742 -21.542 3.072 1.00 63.94 322 GLU A N 1
ATOM 2544 C CA . GLU A 1 322 ? 17.406 -22.591 4.041 1.00 63.94 322 GLU A CA 1
ATOM 2545 C C . GLU A 1 322 ? 17.411 -22.095 5.501 1.00 63.94 322 GLU A C 1
ATOM 2547 O O . GLU A 1 322 ? 16.481 -22.362 6.269 1.00 63.94 322 GLU A O 1
ATOM 2552 N N . VAL A 1 323 ? 18.436 -21.327 5.893 1.00 60.38 323 VAL A N 1
ATOM 2553 C CA . VAL A 1 323 ? 18.587 -20.811 7.269 1.00 60.38 323 VAL A CA 1
ATOM 2554 C C . VAL A 1 323 ? 17.561 -19.717 7.586 1.00 60.38 323 VAL A C 1
ATOM 2556 O O . VAL A 1 323 ? 17.172 -19.520 8.746 1.00 60.38 323 VAL A O 1
ATOM 2559 N N . ILE A 1 324 ? 17.138 -18.961 6.572 1.00 62.28 324 ILE A N 1
ATOM 2560 C CA . ILE A 1 324 ? 16.368 -17.726 6.749 1.00 62.28 324 ILE A CA 1
ATOM 2561 C C . ILE A 1 324 ? 14.904 -17.891 6.339 1.00 62.28 324 ILE A C 1
ATOM 2563 O O . ILE A 1 324 ? 14.058 -17.222 6.943 1.00 62.28 324 ILE A O 1
ATOM 2567 N N . GLY A 1 325 ? 14.590 -18.821 5.431 1.00 59.88 325 GLY A N 1
ATOM 2568 C CA . GLY A 1 325 ? 13.231 -19.160 4.997 1.00 59.88 325 GLY A CA 1
ATOM 2569 C C . GLY A 1 325 ? 12.290 -19.365 6.181 1.00 59.88 325 GLY A C 1
ATOM 2570 O O . GLY A 1 325 ? 11.351 -18.593 6.357 1.00 59.88 325 GLY A O 1
ATOM 2571 N N . ASN A 1 326 ? 12.654 -20.245 7.121 1.00 58.28 326 ASN A N 1
ATOM 2572 C CA . ASN A 1 326 ? 11.838 -20.530 8.310 1.00 58.28 326 ASN A CA 1
ATOM 2573 C C . ASN A 1 326 ? 11.549 -19.283 9.177 1.00 58.28 326 ASN A C 1
ATOM 2575 O O . ASN A 1 326 ? 10.468 -19.148 9.746 1.00 58.28 326 ASN A O 1
ATOM 2579 N N . LYS A 1 327 ? 12.511 -18.356 9.329 1.00 61.44 327 LYS A N 1
ATOM 2580 C CA . LYS A 1 327 ? 12.330 -17.131 10.142 1.00 61.44 327 LYS A CA 1
ATOM 2581 C C . LYS A 1 327 ? 11.489 -16.085 9.413 1.00 61.44 327 LYS A C 1
ATOM 2583 O O . LYS A 1 327 ? 10.724 -15.354 10.049 1.00 61.44 327 LYS A O 1
ATOM 2588 N N . LEU A 1 328 ? 11.660 -15.980 8.099 1.00 62.75 328 LEU A N 1
ATOM 2589 C CA . LEU A 1 328 ? 10.958 -15.018 7.260 1.00 62.75 328 LEU A CA 1
ATOM 2590 C C . LEU A 1 328 ? 9.559 -15.487 6.858 1.00 62.75 328 LEU A C 1
ATOM 2592 O O . LEU A 1 328 ? 8.721 -14.635 6.607 1.00 62.75 328 LEU A O 1
ATOM 2596 N N . GLU A 1 329 ? 9.244 -16.778 6.903 1.00 64.50 329 GLU A N 1
ATOM 2597 C CA . GLU A 1 329 ? 7.868 -17.276 6.768 1.00 64.50 329 GLU A CA 1
ATOM 2598 C C . GLU A 1 329 ? 6.947 -16.747 7.878 1.00 64.50 329 GLU A C 1
ATOM 2600 O O . GLU A 1 329 ? 5.793 -16.400 7.622 1.00 64.50 329 GLU A O 1
ATOM 2605 N N . LEU A 1 330 ? 7.461 -16.598 9.107 1.00 64.06 330 LEU A N 1
ATOM 2606 C CA . LEU A 1 330 ? 6.697 -16.019 10.223 1.00 64.06 330 LEU A CA 1
ATOM 2607 C C . LEU A 1 330 ? 6.601 -14.497 10.148 1.00 64.06 330 LEU A C 1
ATOM 2609 O O . LEU A 1 330 ? 5.555 -13.915 10.436 1.00 64.06 330 LEU A O 1
ATOM 2613 N N . ALA A 1 331 ? 7.715 -13.839 9.819 1.00 70.12 331 ALA A N 1
ATOM 2614 C CA . ALA A 1 331 ? 7.817 -12.381 9.821 1.00 70.12 331 ALA A CA 1
ATOM 2615 C C . ALA A 1 331 ? 7.433 -11.743 8.473 1.00 70.12 331 ALA A C 1
ATOM 2617 O O . ALA A 1 331 ? 7.273 -10.525 8.397 1.00 70.12 331 ALA A O 1
ATOM 2618 N N . GLY A 1 332 ? 7.261 -12.541 7.421 1.00 73.75 332 GLY A N 1
ATOM 2619 C CA . GLY A 1 332 ? 7.041 -12.125 6.036 1.00 73.75 332 GLY A CA 1
ATOM 2620 C C . GLY A 1 332 ? 5.871 -11.164 5.870 1.00 73.75 332 GLY A C 1
ATOM 2621 O O . GLY A 1 332 ? 6.091 -10.060 5.372 1.00 73.75 332 GLY A O 1
ATOM 2622 N N . PRO A 1 333 ? 4.663 -11.474 6.386 1.00 76.75 333 PRO A N 1
ATOM 2623 C CA . PRO A 1 333 ? 3.524 -10.559 6.309 1.00 76.75 333 PRO A CA 1
ATOM 2624 C C . PRO A 1 333 ? 3.787 -9.193 6.958 1.00 76.75 333 PRO A C 1
ATOM 2626 O O . PRO A 1 333 ? 3.304 -8.165 6.479 1.00 76.75 333 PRO A O 1
ATOM 2629 N N . LEU A 1 334 ? 4.548 -9.173 8.059 1.00 79.44 334 LEU A N 1
ATOM 2630 C CA . LEU A 1 334 ? 4.924 -7.941 8.748 1.00 79.44 334 LEU A CA 1
ATOM 2631 C C . LEU A 1 334 ? 5.910 -7.139 7.896 1.00 79.44 334 LEU A C 1
ATOM 2633 O O . LEU A 1 334 ? 5.684 -5.956 7.656 1.00 79.44 334 LEU A O 1
ATOM 2637 N N . ILE A 1 335 ? 6.966 -7.783 7.401 1.00 83.31 335 ILE A N 1
ATOM 2638 C CA . ILE A 1 335 ? 7.992 -7.156 6.561 1.00 83.31 335 ILE A CA 1
ATOM 2639 C C . ILE A 1 335 ? 7.373 -6.598 5.280 1.00 83.31 335 ILE A C 1
ATOM 2641 O O . ILE A 1 335 ? 7.578 -5.426 4.966 1.00 83.31 335 ILE A O 1
ATOM 2645 N N . ASP A 1 336 ? 6.561 -7.392 4.585 1.00 86.62 336 ASP A N 1
ATOM 2646 C CA . ASP A 1 336 ? 5.907 -6.992 3.342 1.00 86.62 336 ASP A CA 1
ATOM 2647 C C . ASP A 1 336 ? 4.943 -5.822 3.561 1.00 86.62 336 ASP A C 1
ATOM 2649 O O . ASP A 1 336 ? 4.836 -4.958 2.695 1.00 86.62 336 ASP A O 1
ATOM 2653 N N . SER A 1 337 ? 4.293 -5.709 4.728 1.00 84.31 337 SER A N 1
ATOM 2654 C CA . SER A 1 337 ? 3.487 -4.525 5.054 1.00 84.31 337 SER A CA 1
ATOM 2655 C C . SER A 1 337 ? 4.334 -3.250 5.094 1.00 84.31 337 SER A C 1
ATOM 2657 O O . SER A 1 337 ? 3.903 -2.219 4.576 1.00 84.31 337 SER A O 1
ATOM 2659 N N . TYR A 1 338 ? 5.529 -3.296 5.688 1.00 89.81 338 TYR A N 1
ATOM 2660 C CA . TYR A 1 338 ? 6.428 -2.139 5.751 1.00 89.81 338 TYR A CA 1
ATOM 2661 C C . TYR A 1 338 ? 7.116 -1.862 4.406 1.00 89.81 338 TYR A C 1
ATOM 2663 O O . TYR A 1 338 ? 7.198 -0.706 3.986 1.00 89.81 338 TYR A O 1
ATOM 2671 N N . LEU A 1 339 ? 7.546 -2.904 3.684 1.00 91.06 339 LEU A N 1
ATOM 2672 C CA . LEU A 1 339 ? 8.059 -2.775 2.317 1.00 91.06 339 LEU A CA 1
ATOM 2673 C C . LEU A 1 339 ? 6.992 -2.206 1.377 1.00 91.06 339 LEU A C 1
ATOM 2675 O O . LEU A 1 339 ? 7.308 -1.372 0.534 1.00 91.06 339 LEU A O 1
ATOM 2679 N N . LYS A 1 340 ? 5.718 -2.571 1.559 1.00 92.06 340 LYS A N 1
ATOM 2680 C CA . LYS A 1 340 ? 4.596 -2.004 0.805 1.00 92.06 340 LYS A CA 1
ATOM 2681 C C . LYS A 1 340 ? 4.413 -0.512 1.080 1.00 92.06 340 LYS A C 1
ATOM 2683 O O . LYS A 1 340 ? 4.107 0.227 0.148 1.00 92.06 340 LYS A O 1
ATOM 2688 N N . GLU A 1 341 ? 4.618 -0.037 2.309 1.00 92.94 341 GLU A N 1
ATOM 2689 C CA . GLU A 1 341 ? 4.599 1.408 2.594 1.00 92.94 341 GLU A CA 1
ATOM 2690 C C . GLU A 1 341 ? 5.761 2.142 1.908 1.00 92.94 341 GLU A C 1
ATOM 2692 O O . GLU A 1 341 ? 5.529 3.166 1.262 1.00 92.94 341 GLU A O 1
ATOM 2697 N N . ILE A 1 342 ? 6.977 1.578 1.926 1.00 93.25 342 ILE A N 1
ATOM 2698 C CA . ILE A 1 342 ? 8.099 2.109 1.130 1.00 93.25 342 ILE A CA 1
ATOM 2699 C C . ILE A 1 342 ? 7.724 2.137 -0.358 1.00 93.25 342 ILE A C 1
ATOM 2701 O O . ILE A 1 342 ? 7.872 3.164 -1.021 1.00 93.25 342 ILE A O 1
ATOM 2705 N N . GLY A 1 343 ? 7.186 1.031 -0.872 1.00 93.56 343 GLY A N 1
ATOM 2706 C CA . GLY A 1 343 ? 6.783 0.872 -2.263 1.00 93.56 343 GLY A CA 1
ATOM 2707 C C . GLY A 1 343 ? 5.734 1.895 -2.698 1.00 93.56 343 GLY A C 1
ATOM 2708 O O . GLY A 1 343 ? 5.882 2.525 -3.742 1.00 93.56 343 GLY A O 1
ATOM 2709 N N . LYS A 1 344 ? 4.712 2.158 -1.877 1.00 93.69 344 LYS A N 1
ATOM 2710 C CA . LYS A 1 344 ? 3.725 3.219 -2.139 1.00 93.69 344 LYS A CA 1
ATOM 2711 C C . LYS A 1 344 ? 4.378 4.596 -2.227 1.00 93.69 344 LYS A C 1
ATOM 2713 O O . LYS A 1 344 ? 4.033 5.384 -3.111 1.00 93.69 344 LYS A O 1
ATOM 2718 N N . CYS A 1 345 ? 5.324 4.893 -1.336 1.00 93.50 345 CYS A N 1
ATOM 2719 C CA . CYS A 1 345 ? 6.066 6.146 -1.386 1.00 93.50 345 CYS A CA 1
ATOM 2720 C C . CYS A 1 345 ? 6.912 6.252 -2.660 1.00 93.50 345 CYS A C 1
ATOM 2722 O O . CYS A 1 345 ? 6.877 7.305 -3.296 1.00 93.50 345 CYS A O 1
ATOM 2724 N N . ILE A 1 346 ? 7.587 5.177 -3.080 1.00 93.94 346 ILE A N 1
ATOM 2725 C CA . ILE A 1 346 ? 8.325 5.116 -4.352 1.00 93.94 346 ILE A CA 1
ATOM 2726 C C . ILE A 1 346 ? 7.373 5.341 -5.532 1.00 93.94 346 ILE A C 1
ATOM 2728 O O . ILE A 1 346 ? 7.581 6.257 -6.325 1.00 93.94 346 ILE A O 1
ATOM 2732 N N . ALA A 1 347 ? 6.275 4.587 -5.608 1.00 92.62 347 ALA A N 1
ATOM 2733 C CA . ALA A 1 347 ? 5.307 4.681 -6.696 1.00 92.62 347 ALA A CA 1
ATOM 2734 C C . ALA A 1 347 ? 4.699 6.085 -6.827 1.00 92.62 347 ALA A C 1
ATOM 2736 O O . ALA A 1 347 ? 4.483 6.568 -7.937 1.00 92.62 347 ALA A O 1
ATOM 2737 N N . SER A 1 348 ? 4.503 6.804 -5.715 1.00 92.12 348 SER A N 1
ATOM 2738 C CA . SER A 1 348 ? 4.039 8.200 -5.747 1.00 92.12 348 SER A CA 1
ATOM 2739 C C . SER A 1 348 ? 4.994 9.151 -6.492 1.00 92.12 348 SER A C 1
ATOM 2741 O O . SER A 1 348 ? 4.566 10.196 -7.000 1.00 92.12 348 SER A O 1
ATOM 2743 N N . LYS A 1 349 ? 6.282 8.790 -6.573 1.00 91.81 349 LYS A N 1
ATOM 2744 C CA . LYS A 1 349 ? 7.342 9.534 -7.263 1.00 91.81 349 LYS A CA 1
ATOM 2745 C C . LYS A 1 349 ? 7.512 9.121 -8.728 1.00 91.81 349 LYS A C 1
ATOM 2747 O O . LYS A 1 349 ? 8.146 9.861 -9.463 1.00 91.81 349 LYS A O 1
ATOM 2752 N N . LEU A 1 350 ? 6.896 8.018 -9.162 1.00 91.25 350 LEU A N 1
ATOM 2753 C CA . LEU A 1 350 ? 6.917 7.541 -10.554 1.00 91.25 350 LEU A CA 1
ATOM 2754 C C . LEU A 1 350 ? 5.838 8.183 -11.444 1.00 91.25 350 LEU A C 1
ATOM 2756 O O . LEU A 1 350 ? 5.708 7.836 -12.615 1.00 91.25 350 LEU A O 1
ATOM 2760 N N . ASN A 1 351 ? 5.036 9.106 -10.909 1.00 88.88 351 ASN A N 1
ATOM 2761 C CA . ASN A 1 351 ? 4.026 9.820 -11.688 1.00 88.88 351 ASN A CA 1
ATOM 2762 C C . ASN A 1 351 ? 4.671 10.698 -12.773 1.00 88.88 351 ASN A C 1
ATOM 2764 O O . ASN A 1 351 ? 5.678 11.355 -12.526 1.00 88.88 351 ASN A O 1
ATOM 2768 N N . ARG A 1 352 ? 4.027 10.810 -13.945 1.00 81.44 352 ARG A N 1
ATOM 2769 C CA . ARG A 1 352 ? 4.556 11.554 -15.108 1.00 81.44 352 ARG A CA 1
ATOM 2770 C C . ARG A 1 352 ? 4.876 13.025 -14.828 1.00 81.44 352 ARG A C 1
ATOM 2772 O O . ARG A 1 352 ? 5.699 13.608 -15.518 1.00 81.44 352 ARG A O 1
ATOM 2779 N N . SER A 1 353 ? 4.207 13.627 -13.845 1.00 83.38 353 SER A N 1
ATOM 2780 C CA . SER A 1 353 ? 4.424 15.016 -13.421 1.00 83.38 353 SER A CA 1
ATOM 2781 C C . SER A 1 353 ? 5.684 15.219 -12.573 1.00 83.38 353 SER A C 1
ATOM 2783 O O . SER A 1 353 ? 5.980 16.349 -12.193 1.00 83.38 353 SER A O 1
ATOM 2785 N N . LYS A 1 354 ? 6.397 14.146 -12.215 1.00 87.19 354 LYS A N 1
ATOM 2786 C CA . LYS A 1 354 ? 7.650 14.208 -11.460 1.00 87.19 354 LYS A CA 1
ATOM 2787 C C . LYS A 1 354 ? 8.845 14.264 -12.407 1.00 87.19 354 LYS A C 1
ATOM 2789 O O . LYS A 1 354 ? 8.775 13.782 -13.532 1.00 87.19 354 LYS A O 1
ATOM 2794 N N . ALA A 1 355 ? 9.915 14.904 -11.948 1.00 84.44 355 ALA A N 1
ATOM 2795 C CA . ALA A 1 355 ? 11.162 14.992 -12.694 1.00 84.44 355 ALA A CA 1
ATOM 2796 C C . ALA A 1 355 ? 11.917 13.654 -12.667 1.00 84.44 355 ALA A C 1
ATOM 2798 O O . ALA A 1 355 ? 11.751 12.858 -11.739 1.00 84.44 355 ALA A O 1
ATOM 2799 N N . THR A 1 356 ? 12.749 13.442 -13.682 1.00 89.75 356 THR A N 1
ATOM 2800 C CA . THR A 1 356 ? 13.772 12.393 -13.715 1.00 89.75 356 THR A CA 1
ATOM 2801 C C . THR A 1 356 ? 14.971 12.768 -12.843 1.00 89.75 356 THR A C 1
ATOM 2803 O O . THR A 1 356 ? 15.120 13.924 -12.445 1.00 89.75 356 THR A O 1
ATOM 2806 N N . GLY A 1 357 ? 15.827 11.793 -12.542 1.00 91.88 357 GLY A N 1
ATOM 2807 C CA . GLY A 1 357 ? 17.040 11.991 -11.751 1.00 91.88 357 GLY A CA 1
ATOM 2808 C C . GLY A 1 357 ? 16.898 11.531 -10.303 1.00 91.88 357 GLY A C 1
ATOM 2809 O O . GLY A 1 357 ? 16.073 10.671 -9.981 1.00 91.88 357 GLY A O 1
ATOM 2810 N N . LEU A 1 358 ? 17.749 12.077 -9.430 1.00 93.06 358 LEU A N 1
ATOM 2811 C CA . LEU A 1 358 ? 17.744 11.768 -8.002 1.00 93.06 358 LEU A CA 1
ATOM 2812 C C . LEU A 1 358 ? 16.480 12.332 -7.350 1.00 93.06 358 LEU A C 1
ATOM 2814 O O . LEU A 1 358 ? 16.228 13.536 -7.373 1.00 93.06 358 LEU A O 1
ATOM 2818 N N . VAL A 1 359 ? 15.685 11.457 -6.743 1.00 92.25 359 VAL A N 1
ATOM 2819 C CA . VAL A 1 359 ? 14.421 11.851 -6.123 1.00 92.25 359 VAL A CA 1
ATOM 2820 C C . VAL A 1 359 ? 14.649 12.336 -4.694 1.00 92.25 359 VAL A C 1
ATOM 2822 O O . VAL A 1 359 ? 15.458 11.773 -3.955 1.00 92.25 359 VAL A O 1
ATOM 2825 N N . ASN A 1 360 ? 13.866 13.336 -4.270 1.00 89.06 360 ASN A N 1
ATOM 2826 C CA . ASN A 1 360 ? 13.810 13.756 -2.869 1.00 89.06 360 ASN A CA 1
ATOM 2827 C C . ASN A 1 360 ? 13.606 12.541 -1.944 1.00 89.06 360 ASN A C 1
ATOM 2829 O O . ASN A 1 360 ? 12.635 11.798 -2.153 1.00 89.06 360 ASN A O 1
ATOM 2833 N N . PRO A 1 361 ? 14.457 12.368 -0.915 1.00 92.12 361 PRO A N 1
ATOM 2834 C CA . PRO A 1 361 ? 14.451 11.173 -0.087 1.00 92.12 361 PRO A CA 1
ATOM 2835 C C . PRO A 1 361 ? 13.079 10.878 0.523 1.00 92.12 361 PRO A C 1
ATOM 2837 O O . PRO A 1 361 ? 12.389 11.770 1.026 1.00 92.12 361 PRO A O 1
ATOM 2840 N N . VAL A 1 362 ? 12.688 9.608 0.504 1.00 93.31 362 VAL A N 1
ATOM 2841 C CA . VAL A 1 362 ? 11.499 9.118 1.203 1.00 93.31 362 VAL A CA 1
ATOM 2842 C C . VAL A 1 362 ? 11.881 8.846 2.650 1.00 93.31 362 VAL A C 1
ATOM 2844 O O . VAL A 1 362 ? 12.824 8.108 2.908 1.00 93.31 362 VAL A O 1
ATOM 2847 N N . VAL A 1 363 ? 11.153 9.434 3.595 1.00 93.12 363 VAL A N 1
ATOM 2848 C CA . VAL A 1 363 ? 11.441 9.318 5.028 1.00 93.12 363 VAL A CA 1
ATOM 2849 C C . VAL A 1 363 ? 10.260 8.679 5.736 1.00 93.12 363 VAL A C 1
ATOM 2851 O O . VAL A 1 363 ? 9.136 9.158 5.603 1.00 93.12 363 VAL A O 1
ATOM 2854 N N . LEU A 1 364 ? 10.521 7.617 6.495 1.00 93.50 364 LEU A N 1
ATOM 2855 C CA . LEU A 1 364 ? 9.502 6.800 7.149 1.00 93.50 364 LEU A CA 1
ATOM 2856 C C . LEU A 1 364 ? 9.972 6.398 8.548 1.00 93.50 364 LEU A C 1
ATOM 2858 O O . LEU A 1 364 ? 11.168 6.239 8.786 1.00 93.50 364 LEU A O 1
ATOM 2862 N N . PHE A 1 365 ? 9.025 6.189 9.459 1.00 91.62 365 PHE A N 1
ATOM 2863 C CA . PHE A 1 365 ? 9.296 5.469 10.700 1.00 91.62 365 PHE A CA 1
ATOM 2864 C C . PHE A 1 365 ? 9.360 3.965 10.411 1.00 91.62 365 PHE A C 1
ATOM 2866 O O . PHE A 1 365 ? 8.497 3.433 9.707 1.00 91.62 365 PHE A O 1
ATOM 2873 N N . PHE A 1 366 ? 10.367 3.286 10.952 1.00 90.38 366 PHE A N 1
ATOM 2874 C CA . PHE A 1 366 ? 10.592 1.865 10.728 1.00 90.38 366 PHE A CA 1
ATOM 2875 C C . PHE A 1 366 ? 11.157 1.231 12.010 1.00 90.38 366 PHE A C 1
ATOM 2877 O O . PHE A 1 366 ? 12.303 1.497 12.343 1.00 90.38 366 PHE A O 1
ATOM 2884 N N . PRO A 1 367 ? 10.409 0.387 12.742 1.00 87.75 367 PRO A N 1
ATOM 2885 C CA . PRO A 1 367 ? 10.918 -0.218 13.972 1.00 87.75 367 PRO A CA 1
ATOM 2886 C C . PRO A 1 367 ? 12.145 -1.094 13.718 1.00 87.75 367 PRO A C 1
ATOM 2888 O O . PRO A 1 367 ? 12.153 -1.894 12.771 1.00 87.75 367 PRO A O 1
ATOM 2891 N N . TRP A 1 368 ? 13.137 -1.044 14.611 1.00 86.88 368 TRP A N 1
ATOM 2892 C CA . TRP A 1 368 ? 14.351 -1.860 14.469 1.00 86.88 368 TRP A CA 1
ATOM 2893 C C . TRP A 1 368 ? 14.044 -3.362 14.378 1.00 86.88 368 TRP A C 1
ATOM 2895 O O . TRP A 1 368 ? 14.637 -4.082 13.569 1.00 86.88 368 TRP A O 1
ATOM 2905 N N . ALA A 1 369 ? 13.060 -3.821 15.159 1.00 83.88 369 ALA A N 1
ATOM 2906 C CA . ALA A 1 369 ? 12.616 -5.213 15.192 1.00 83.88 369 ALA A CA 1
ATOM 2907 C C . ALA A 1 369 ? 12.186 -5.744 13.814 1.00 83.88 369 ALA A C 1
ATOM 2909 O O . ALA A 1 369 ? 12.353 -6.933 13.550 1.00 83.88 369 ALA A O 1
ATOM 2910 N N . VAL A 1 370 ? 11.681 -4.870 12.935 1.00 84.88 370 VAL A N 1
ATOM 2911 C CA . VAL A 1 370 ? 11.315 -5.207 11.553 1.00 84.88 370 VAL A CA 1
ATOM 2912 C C . VAL A 1 370 ? 12.490 -4.941 10.610 1.00 84.88 370 VAL A C 1
ATOM 2914 O O . VAL A 1 370 ? 12.775 -5.762 9.738 1.00 84.88 370 VAL A O 1
ATOM 2917 N N . PHE A 1 371 ? 13.211 -3.826 10.792 1.00 87.31 371 PHE A N 1
ATOM 2918 C CA . PHE A 1 371 ? 14.276 -3.412 9.871 1.00 87.31 371 PHE A CA 1
ATOM 2919 C C . PHE A 1 371 ? 15.423 -4.424 9.814 1.00 87.31 371 PHE A C 1
ATOM 2921 O O . PHE A 1 371 ? 15.952 -4.701 8.739 1.00 87.31 371 PHE A O 1
ATOM 2928 N N . ARG A 1 372 ? 15.756 -5.058 10.946 1.00 85.94 372 ARG A N 1
ATOM 2929 C CA . ARG A 1 372 ? 16.762 -6.130 10.995 1.00 85.94 372 ARG A CA 1
ATOM 2930 C C . ARG A 1 372 ? 16.456 -7.287 10.037 1.00 85.94 372 ARG A C 1
ATOM 2932 O O . ARG A 1 372 ? 17.382 -7.884 9.508 1.00 85.94 372 ARG A O 1
ATOM 2939 N N . HIS A 1 373 ? 15.179 -7.584 9.780 1.00 84.81 373 HIS A N 1
ATOM 2940 C CA . HIS A 1 373 ? 14.787 -8.639 8.846 1.00 84.81 373 HIS A CA 1
ATOM 2941 C C . HIS A 1 373 ? 14.893 -8.182 7.385 1.00 84.81 373 HIS A C 1
ATOM 2943 O O . HIS A 1 373 ? 15.295 -8.963 6.526 1.00 84.81 373 HIS A O 1
ATOM 2949 N N . VAL A 1 374 ? 14.618 -6.901 7.106 1.00 86.19 374 VAL A N 1
ATOM 2950 C CA . VAL A 1 374 ? 14.896 -6.295 5.791 1.00 86.19 374 VAL A CA 1
ATOM 2951 C C . VAL A 1 374 ? 16.394 -6.331 5.494 1.00 86.19 374 VAL A C 1
ATOM 2953 O O . VAL A 1 374 ? 16.787 -6.650 4.377 1.00 86.19 374 VAL A O 1
ATOM 2956 N N . LEU A 1 375 ? 17.237 -6.075 6.497 1.00 85.44 375 LEU A N 1
ATOM 2957 C CA . LEU A 1 375 ? 18.691 -6.166 6.362 1.00 85.44 375 LEU A CA 1
ATOM 2958 C C . LEU A 1 375 ? 19.132 -7.551 5.885 1.00 85.44 375 LEU A C 1
ATOM 2960 O O . LEU A 1 375 ? 19.948 -7.679 4.975 1.00 85.44 375 LEU A O 1
ATOM 2964 N N . THR A 1 376 ? 18.568 -8.582 6.506 1.00 80.19 376 THR A N 1
ATOM 2965 C CA . THR A 1 376 ? 18.820 -9.977 6.171 1.00 80.19 376 THR A CA 1
ATOM 2966 C C . THR A 1 376 ? 18.386 -10.310 4.743 1.00 80.19 376 THR A C 1
ATOM 2968 O O . THR A 1 376 ? 19.171 -10.890 3.999 1.00 80.19 376 THR A O 1
ATOM 2971 N N . LEU A 1 377 ? 17.183 -9.885 4.342 1.00 82.12 377 LEU A N 1
ATOM 2972 C CA . LEU A 1 377 ? 16.678 -10.052 2.975 1.00 82.12 377 LEU A CA 1
ATOM 2973 C C . LEU A 1 377 ? 17.603 -9.405 1.945 1.00 82.12 377 LEU A C 1
ATOM 2975 O O . LEU A 1 377 ? 17.966 -10.025 0.952 1.00 82.12 377 LEU A O 1
ATOM 2979 N N . VAL A 1 378 ? 18.013 -8.158 2.185 1.00 84.62 378 VAL A N 1
ATOM 2980 C CA . VAL A 1 378 ? 18.850 -7.439 1.223 1.00 84.62 378 VAL A CA 1
ATOM 2981 C C . VAL A 1 378 ? 20.238 -8.068 1.103 1.00 84.62 378 VAL A C 1
ATOM 2983 O O . VAL A 1 378 ? 20.743 -8.168 -0.012 1.00 84.62 378 VAL A O 1
ATOM 2986 N N . ARG A 1 379 ? 20.819 -8.570 2.202 1.00 81.88 379 ARG A N 1
ATOM 2987 C CA . ARG A 1 379 ? 22.060 -9.361 2.143 1.00 81.88 379 ARG A CA 1
ATOM 2988 C C . ARG A 1 379 ? 21.896 -10.614 1.278 1.00 81.88 379 ARG A C 1
ATOM 2990 O O . ARG A 1 379 ? 22.780 -10.903 0.482 1.00 81.88 379 ARG A O 1
ATOM 2997 N N . GLY A 1 380 ? 20.754 -11.299 1.374 1.00 76.56 380 GLY A N 1
ATOM 2998 C CA . GLY A 1 380 ? 20.440 -12.467 0.542 1.00 76.56 380 GLY A CA 1
ATOM 2999 C C . GLY A 1 380 ? 20.233 -12.177 -0.940 1.00 76.56 380 GLY A C 1
ATOM 3000 O O . GLY A 1 380 ? 20.400 -13.067 -1.769 1.00 76.56 380 GLY A O 1
ATOM 3001 N N . TYR A 1 381 ? 19.929 -10.929 -1.294 1.00 81.44 381 TYR A N 1
ATOM 3002 C CA . TYR A 1 381 ? 19.859 -10.473 -2.682 1.00 81.44 381 TYR A CA 1
ATOM 3003 C C . TYR A 1 381 ? 21.131 -9.761 -3.149 1.00 81.44 381 TYR A C 1
ATOM 3005 O O . TYR A 1 381 ? 21.053 -8.971 -4.085 1.00 81.44 381 TYR A O 1
ATOM 3013 N N . SER A 1 382 ? 22.283 -9.989 -2.516 1.00 75.69 382 SER A N 1
ATOM 3014 C CA . SER A 1 382 ? 23.562 -9.350 -2.880 1.00 75.69 382 SER A CA 1
ATOM 3015 C C . SER A 1 382 ? 23.602 -7.826 -2.683 1.00 75.69 382 SER A C 1
ATOM 3017 O O . SER A 1 382 ? 24.388 -7.125 -3.317 1.00 75.69 382 SER A O 1
ATOM 3019 N N . GLY A 1 383 ? 22.763 -7.269 -1.808 1.00 79.44 383 GLY A N 1
ATOM 3020 C CA . GLY A 1 383 ? 22.874 -5.867 -1.415 1.00 79.44 383 GLY A CA 1
ATOM 3021 C C . GLY A 1 383 ? 23.968 -5.657 -0.367 1.00 79.44 383 GLY A C 1
ATOM 3022 O O . GLY A 1 383 ? 24.103 -6.431 0.582 1.00 79.44 383 GLY A O 1
ATOM 3023 N N . ASN A 1 384 ? 24.732 -4.575 -0.513 1.00 85.62 384 ASN A N 1
ATOM 3024 C CA . ASN A 1 384 ? 25.797 -4.229 0.420 1.00 85.62 384 ASN A CA 1
ATOM 3025 C C . ASN A 1 384 ? 25.213 -3.531 1.657 1.00 85.62 384 ASN A C 1
ATOM 3027 O O . ASN A 1 384 ? 24.333 -2.674 1.551 1.00 85.62 384 ASN A O 1
ATOM 3031 N N . VAL A 1 385 ? 25.710 -3.895 2.835 1.00 85.81 385 VAL A N 1
ATOM 3032 C CA . VAL A 1 385 ? 25.313 -3.314 4.114 1.00 85.81 385 VAL A CA 1
ATOM 3033 C C . VAL A 1 385 ? 26.544 -2.764 4.812 1.00 85.81 385 VAL A C 1
ATOM 3035 O O . VAL A 1 385 ? 27.408 -3.529 5.234 1.00 85.81 385 VAL A O 1
ATOM 3038 N N . THR A 1 386 ? 26.573 -1.453 5.022 1.00 87.56 386 THR A N 1
ATOM 3039 C CA . THR A 1 386 ? 27.623 -0.782 5.788 1.00 87.56 386 THR A CA 1
ATOM 3040 C C . THR A 1 386 ? 27.066 -0.233 7.097 1.00 87.56 386 THR A C 1
ATOM 3042 O O . THR A 1 386 ? 25.926 0.233 7.176 1.00 87.56 386 THR A O 1
ATOM 3045 N N . LEU A 1 387 ? 27.870 -0.312 8.157 1.00 86.44 387 LEU A N 1
ATOM 3046 C CA . LEU A 1 387 ? 27.556 0.253 9.466 1.00 86.44 387 LEU A CA 1
ATOM 3047 C C . LEU A 1 387 ? 28.506 1.420 9.729 1.00 86.44 387 LEU A C 1
ATOM 3049 O O . LEU A 1 387 ? 29.718 1.236 9.760 1.00 86.44 387 LEU A O 1
ATOM 3053 N N . ALA A 1 388 ? 27.953 2.611 9.943 1.00 81.19 388 ALA A N 1
ATOM 3054 C CA . ALA A 1 388 ? 28.714 3.791 10.332 1.00 81.19 388 ALA A CA 1
ATOM 3055 C C . ALA A 1 388 ? 28.089 4.410 11.586 1.00 81.19 388 ALA A C 1
ATOM 3057 O O . ALA A 1 388 ? 27.000 4.985 11.528 1.00 81.19 388 ALA A O 1
ATOM 3058 N N . HIS A 1 389 ? 28.786 4.317 12.721 1.00 76.75 389 HIS A N 1
ATOM 3059 C CA . HIS A 1 389 ? 28.343 4.817 14.029 1.00 76.75 389 HIS A CA 1
ATOM 3060 C C . HIS A 1 389 ? 26.944 4.304 14.433 1.00 76.75 389 HIS A C 1
ATOM 3062 O O . HIS A 1 389 ? 26.805 3.196 14.936 1.00 76.75 389 HIS A O 1
ATOM 3068 N N . SER A 1 390 ? 25.896 5.108 14.216 1.00 82.38 390 SER A N 1
ATOM 3069 C CA . SER A 1 390 ? 24.489 4.790 14.522 1.00 82.38 390 SER A CA 1
ATOM 3070 C C . SER A 1 390 ? 23.591 4.775 13.277 1.00 82.38 390 SER A C 1
ATOM 3072 O O . SER A 1 390 ? 22.364 4.870 13.396 1.00 82.38 390 SER A O 1
ATOM 3074 N N . ARG A 1 391 ? 24.198 4.694 12.087 1.00 88.44 391 ARG A N 1
ATOM 3075 C CA . ARG A 1 391 ? 23.518 4.606 10.796 1.00 88.44 391 ARG A CA 1
ATOM 3076 C C . ARG A 1 391 ? 23.871 3.288 10.107 1.00 88.44 391 ARG A C 1
ATOM 3078 O O . ARG A 1 391 ? 25.044 3.009 9.867 1.00 88.44 391 ARG A O 1
ATOM 3085 N N . LEU A 1 392 ? 22.850 2.504 9.776 1.00 92.12 392 LEU A N 1
ATOM 3086 C CA . LEU A 1 392 ? 22.959 1.349 8.885 1.00 92.12 392 LEU A CA 1
ATOM 3087 C C . LEU A 1 392 ? 22.581 1.787 7.477 1.00 92.12 392 LEU A C 1
ATOM 3089 O O . LEU A 1 392 ? 21.466 2.252 7.268 1.00 92.12 392 LEU A O 1
ATOM 3093 N N . SER A 1 393 ? 23.491 1.627 6.527 1.00 91.06 393 SER A N 1
ATOM 3094 C CA . SER A 1 393 ? 23.279 2.005 5.134 1.00 91.06 393 SER A CA 1
ATOM 3095 C C . SER A 1 393 ? 23.237 0.751 4.274 1.00 91.06 393 SER A C 1
ATOM 3097 O O . SER A 1 393 ? 24.224 0.033 4.130 1.00 91.06 393 SER A O 1
ATOM 3099 N N . ILE A 1 394 ? 22.072 0.482 3.697 1.00 93.31 394 ILE A N 1
ATOM 3100 C CA . ILE A 1 394 ? 21.881 -0.548 2.682 1.00 93.31 394 ILE A CA 1
ATOM 3101 C C . ILE A 1 394 ? 22.092 0.102 1.319 1.00 93.31 394 ILE A C 1
ATOM 3103 O O . ILE A 1 394 ? 21.449 1.105 1.021 1.00 93.31 394 ILE A O 1
ATOM 3107 N N . THR A 1 395 ? 22.951 -0.476 0.486 1.00 93.94 395 THR A N 1
ATOM 3108 C CA . THR A 1 395 ? 23.203 -0.023 -0.885 1.00 93.94 395 THR A CA 1
ATOM 3109 C C . THR A 1 395 ? 22.963 -1.173 -1.852 1.00 93.94 395 THR A C 1
ATOM 3111 O O . THR A 1 395 ? 23.645 -2.194 -1.804 1.00 93.94 395 THR A O 1
ATOM 3114 N N . ILE A 1 396 ? 21.995 -0.994 -2.744 1.00 93.56 396 ILE A N 1
ATOM 3115 C CA . ILE A 1 396 ? 21.683 -1.927 -3.823 1.00 93.56 396 ILE A CA 1
ATOM 3116 C C . ILE A 1 396 ? 22.166 -1.296 -5.126 1.00 93.56 396 ILE A C 1
ATOM 3118 O O . ILE A 1 396 ? 21.698 -0.226 -5.516 1.00 93.56 396 ILE A O 1
ATOM 3122 N N . THR A 1 397 ? 23.116 -1.953 -5.780 1.00 91.69 397 THR A N 1
ATOM 3123 C CA . THR A 1 397 ? 23.735 -1.517 -7.043 1.00 91.69 397 THR A CA 1
ATOM 3124 C C . THR A 1 397 ? 23.246 -2.321 -8.244 1.00 91.69 397 THR A C 1
ATOM 3126 O O . THR A 1 397 ? 23.395 -1.880 -9.382 1.00 91.69 397 THR A O 1
ATOM 3129 N N . GLU A 1 398 ? 22.624 -3.474 -8.001 1.00 89.81 398 GLU A N 1
ATOM 3130 C CA . GLU A 1 398 ? 22.100 -4.360 -9.031 1.00 89.81 398 GLU A CA 1
ATOM 3131 C C . GLU A 1 398 ? 20.579 -4.255 -9.142 1.00 89.81 398 GLU A C 1
ATOM 3133 O O . GLU A 1 398 ? 19.832 -4.366 -8.164 1.00 89.81 398 GLU A O 1
ATOM 3138 N N . ARG A 1 399 ? 20.090 -4.106 -10.377 1.00 88.19 399 ARG A N 1
ATOM 3139 C CA . ARG A 1 399 ? 18.651 -4.044 -10.651 1.00 88.19 399 ARG A CA 1
ATOM 3140 C C . ARG A 1 399 ? 17.923 -5.322 -10.235 1.00 88.19 399 ARG A C 1
ATOM 3142 O O . ARG A 1 399 ? 16.820 -5.233 -9.698 1.00 88.19 399 ARG A O 1
ATOM 3149 N N . ARG A 1 400 ? 18.526 -6.498 -10.454 1.00 87.56 400 ARG A N 1
ATOM 3150 C CA . ARG A 1 400 ? 17.924 -7.798 -10.108 1.00 87.56 400 ARG A CA 1
ATOM 3151 C C . ARG A 1 400 ? 17.602 -7.879 -8.614 1.00 87.56 400 ARG A C 1
ATOM 3153 O O . ARG A 1 400 ? 16.515 -8.313 -8.248 1.00 87.56 400 ARG A O 1
ATOM 3160 N N . SER A 1 401 ? 18.499 -7.391 -7.765 1.00 89.31 401 SER A N 1
ATOM 3161 C CA . SER A 1 401 ? 18.323 -7.348 -6.312 1.00 89.31 401 SER A CA 1
ATOM 3162 C C . SER A 1 401 ? 17.153 -6.462 -5.890 1.00 89.31 401 SER A C 1
ATOM 3164 O O . SER A 1 401 ? 16.352 -6.860 -5.044 1.00 89.31 401 SER A O 1
ATOM 3166 N N . LEU A 1 402 ? 17.000 -5.285 -6.514 1.00 90.50 402 LEU A N 1
ATOM 3167 C CA . LEU A 1 402 ? 15.861 -4.407 -6.235 1.00 90.50 402 LEU A CA 1
ATOM 3168 C C . LEU A 1 402 ? 14.536 -5.042 -6.685 1.00 90.50 402 LEU A C 1
ATOM 3170 O O . LEU A 1 402 ? 13.546 -4.959 -5.958 1.00 90.50 402 LEU A O 1
ATOM 3174 N N . VAL A 1 403 ? 14.519 -5.689 -7.856 1.00 88.62 403 VAL A N 1
ATOM 3175 C CA . VAL A 1 403 ? 13.335 -6.398 -8.372 1.00 88.62 403 VAL A CA 1
ATOM 3176 C C . VAL A 1 403 ? 12.927 -7.535 -7.435 1.00 88.62 403 VAL A C 1
ATOM 3178 O O . VAL A 1 403 ? 11.744 -7.665 -7.152 1.00 88.62 403 VAL A O 1
ATOM 3181 N N . LYS A 1 404 ? 13.877 -8.301 -6.883 1.00 86.88 404 LYS A N 1
ATOM 3182 C CA . LYS A 1 404 ? 13.589 -9.345 -5.882 1.00 86.88 404 LYS A CA 1
ATOM 3183 C C . LYS A 1 404 ? 13.041 -8.762 -4.572 1.00 86.88 404 LYS A C 1
ATOM 3185 O O . LYS A 1 404 ? 12.044 -9.254 -4.033 1.00 86.88 404 LYS A O 1
ATOM 3190 N N . LEU A 1 405 ? 13.646 -7.676 -4.081 1.00 88.88 405 LEU A N 1
ATOM 3191 C CA . LEU A 1 405 ? 13.218 -7.005 -2.849 1.00 88.88 405 LEU A CA 1
ATOM 3192 C C . LEU A 1 405 ? 11.795 -6.440 -2.962 1.00 88.88 405 LEU A C 1
ATOM 3194 O O . LEU A 1 405 ? 10.998 -6.587 -2.039 1.00 88.88 405 LEU A O 1
ATOM 3198 N N . PHE A 1 406 ? 11.470 -5.823 -4.100 1.00 89.69 406 PHE A N 1
ATOM 3199 C CA . PHE A 1 406 ? 10.141 -5.289 -4.397 1.00 89.69 406 PHE A CA 1
ATOM 3200 C C . PHE A 1 406 ? 9.351 -6.179 -5.362 1.00 89.69 406 PHE A C 1
ATOM 3202 O O . PHE A 1 406 ? 8.548 -5.670 -6.151 1.00 89.69 406 PHE A O 1
ATOM 3209 N N . SER A 1 407 ? 9.565 -7.497 -5.295 1.00 86.19 407 SER A N 1
ATOM 3210 C CA . SER A 1 407 ? 8.897 -8.438 -6.191 1.00 86.19 407 SER A CA 1
ATOM 3211 C C . SER A 1 407 ? 7.384 -8.295 -6.053 1.00 86.19 407 SER A C 1
ATOM 3213 O O . SER A 1 407 ? 6.865 -8.400 -4.938 1.00 86.19 407 SER A O 1
ATOM 3215 N N . PRO A 1 408 ? 6.631 -8.100 -7.146 1.00 82.88 408 PRO A N 1
ATOM 3216 C CA . PRO A 1 408 ? 5.189 -7.945 -7.028 1.00 82.88 408 PRO A CA 1
ATOM 3217 C C . PRO A 1 408 ? 4.482 -9.207 -6.527 1.00 82.88 408 PRO A C 1
ATOM 3219 O O . PRO A 1 408 ? 3.360 -9.089 -6.037 1.00 82.88 408 PRO A O 1
ATOM 3222 N N . SER A 1 409 ? 5.119 -10.388 -6.555 1.00 78.06 409 SER A N 1
ATOM 3223 C CA . SER A 1 409 ? 4.597 -11.591 -5.885 1.00 78.06 409 SER A CA 1
ATOM 3224 C C . SER A 1 409 ? 4.337 -11.361 -4.387 1.00 78.06 409 SER A C 1
ATOM 3226 O O . SER A 1 409 ? 3.307 -11.806 -3.882 1.00 78.06 409 SER A O 1
ATOM 3228 N N . ARG A 1 410 ? 5.169 -10.541 -3.725 1.00 79.69 410 ARG A N 1
ATOM 3229 C CA . ARG A 1 410 ? 5.002 -10.099 -2.324 1.00 79.69 410 ARG A CA 1
ATOM 3230 C C . ARG A 1 410 ? 3.762 -9.231 -2.110 1.00 79.69 410 ARG A C 1
ATOM 3232 O O . ARG A 1 410 ? 3.187 -9.173 -1.028 1.00 79.69 410 ARG A O 1
ATOM 3239 N N . PHE A 1 411 ? 3.336 -8.511 -3.147 1.00 83.31 411 PHE A N 1
ATOM 3240 C CA . PHE A 1 411 ? 2.345 -7.436 -3.042 1.00 83.31 411 PHE A CA 1
ATOM 3241 C C . PHE A 1 411 ? 1.075 -7.708 -3.846 1.00 83.31 411 PHE A C 1
ATOM 3243 O O . PHE A 1 411 ? 0.419 -6.772 -4.310 1.00 83.31 411 PHE A O 1
ATOM 3250 N N . SER A 1 412 ? 0.719 -8.984 -4.026 1.00 80.19 412 SER A N 1
ATOM 3251 C CA . SER A 1 412 ? -0.465 -9.393 -4.801 1.00 80.19 412 SER A CA 1
ATOM 3252 C C . SER A 1 412 ? -0.446 -8.866 -6.248 1.00 80.19 412 SER A C 1
ATOM 3254 O O . SER A 1 412 ? -1.476 -8.533 -6.839 1.00 80.19 412 SER A O 1
ATOM 3256 N N . GLY A 1 413 ? 0.751 -8.768 -6.825 1.00 78.44 413 GLY A N 1
ATOM 3257 C CA . GLY A 1 413 ? 1.008 -8.319 -8.187 1.00 78.44 413 GLY A CA 1
ATOM 3258 C C . GLY A 1 413 ? 1.041 -6.800 -8.381 1.00 78.44 413 GLY A C 1
ATOM 3259 O O . GLY A 1 413 ? 0.927 -6.368 -9.531 1.00 78.44 413 GLY A O 1
ATOM 3260 N N . GLU A 1 414 ? 1.144 -6.003 -7.309 1.00 82.62 414 GLU A N 1
ATOM 3261 C CA . GLU A 1 414 ? 1.415 -4.557 -7.368 1.00 82.62 414 GLU A CA 1
ATOM 3262 C C . GLU A 1 414 ? 2.912 -4.293 -7.614 1.00 82.62 414 GLU A C 1
ATOM 3264 O O . GLU A 1 414 ? 3.761 -4.769 -6.864 1.00 82.62 414 GLU A O 1
ATOM 3269 N N . ASN A 1 415 ? 3.238 -3.508 -8.647 1.00 87.94 415 ASN A N 1
ATOM 3270 C CA . ASN A 1 415 ? 4.610 -3.095 -8.945 1.00 87.94 415 ASN A CA 1
ATOM 3271 C C . ASN A 1 415 ? 4.842 -1.654 -8.473 1.00 87.94 415 ASN A C 1
ATOM 3273 O O . ASN A 1 415 ? 4.124 -0.738 -8.873 1.00 87.94 415 ASN A O 1
ATOM 3277 N N . PHE A 1 416 ? 5.843 -1.469 -7.613 1.00 92.00 416 PHE A N 1
ATOM 3278 C CA . PHE A 1 416 ? 6.174 -0.170 -7.025 1.00 92.00 416 PHE A CA 1
ATOM 3279 C C . PHE A 1 416 ? 7.392 0.509 -7.648 1.00 92.00 416 PHE A C 1
ATOM 3281 O O . PHE A 1 416 ? 7.595 1.700 -7.425 1.00 92.00 416 PHE A O 1
ATOM 3288 N N . ILE A 1 417 ? 8.194 -0.231 -8.414 1.00 92.69 417 ILE A N 1
ATOM 3289 C CA . ILE A 1 417 ? 9.454 0.243 -9.004 1.00 92.69 417 ILE A CA 1
ATOM 3290 C C . ILE A 1 417 ? 9.313 0.583 -10.492 1.00 92.69 417 ILE A C 1
ATOM 3292 O O . ILE A 1 417 ? 10.204 1.200 -11.071 1.00 92.69 417 ILE A O 1
ATOM 3296 N N . ALA A 1 418 ? 8.188 0.215 -11.108 1.00 90.25 418 ALA A N 1
ATOM 3297 C CA . ALA A 1 418 ? 7.850 0.528 -12.486 1.00 90.25 418 ALA A CA 1
ATOM 3298 C C . ALA A 1 418 ? 6.401 1.013 -12.604 1.00 90.25 418 ALA A C 1
ATOM 3300 O O . ALA A 1 418 ? 5.493 0.458 -11.987 1.00 90.25 418 ALA A O 1
ATOM 3301 N N . HIS A 1 419 ? 6.178 2.026 -13.439 1.00 90.88 419 HIS A N 1
ATOM 3302 C CA . HIS A 1 419 ? 4.853 2.573 -13.704 1.00 90.88 419 HIS A CA 1
ATOM 3303 C C . HIS A 1 419 ? 4.670 2.895 -15.190 1.00 90.88 419 HIS A C 1
ATOM 3305 O O . HIS A 1 419 ? 5.474 3.620 -15.771 1.00 90.88 419 HIS A O 1
ATOM 3311 N N . GLY A 1 420 ? 3.614 2.366 -15.812 1.00 88.81 420 GLY A N 1
ATOM 3312 C CA . GLY A 1 420 ? 3.242 2.684 -17.194 1.00 88.81 420 GLY A CA 1
ATOM 3313 C C . GLY A 1 420 ? 2.310 3.893 -17.263 1.00 88.81 420 GLY A C 1
ATOM 3314 O O . GLY A 1 420 ? 1.345 3.977 -16.506 1.00 88.81 420 GLY A O 1
ATOM 3315 N N . HIS A 1 421 ? 2.572 4.812 -18.190 1.00 89.12 421 HIS A N 1
ATOM 3316 C CA . HIS A 1 421 ? 1.752 5.999 -18.428 1.00 89.12 421 HIS A CA 1
ATOM 3317 C C . HIS A 1 421 ? 0.848 5.787 -19.631 1.00 89.12 421 HIS A C 1
ATOM 3319 O O . HIS A 1 421 ? 1.300 5.343 -20.683 1.00 89.12 421 HIS A O 1
ATOM 3325 N N . PHE A 1 422 ? -0.416 6.188 -19.512 1.00 89.25 422 PHE A N 1
ATOM 3326 C CA . PHE A 1 422 ? -1.399 6.072 -20.587 1.00 89.25 422 PHE A CA 1
ATOM 3327 C C . PHE A 1 422 ? -2.083 7.419 -20.829 1.00 89.25 422 PHE A C 1
ATOM 3329 O O . PHE A 1 422 ? -2.372 8.162 -19.888 1.00 89.25 422 PHE A O 1
ATOM 3336 N N . LYS A 1 423 ? -2.331 7.759 -22.096 1.00 87.88 423 LYS A N 1
ATOM 3337 C CA . LYS A 1 423 ? -3.071 8.957 -22.513 1.00 87.88 423 LYS A CA 1
ATOM 3338 C C . LYS A 1 423 ? -4.424 8.545 -23.080 1.00 87.88 423 LYS A C 1
ATOM 3340 O O . LYS A 1 423 ? -4.505 7.592 -23.842 1.00 87.88 423 LYS A O 1
ATOM 3345 N N . LYS A 1 424 ? -5.471 9.301 -22.751 1.00 88.12 424 LYS A N 1
ATOM 3346 C CA . LYS A 1 424 ? -6.796 9.139 -23.353 1.00 88.12 424 LYS A CA 1
ATOM 3347 C C . LYS A 1 424 ? -6.829 9.777 -24.744 1.00 88.12 424 LYS A C 1
ATOM 3349 O O . LYS A 1 424 ? -6.522 10.962 -24.878 1.00 88.12 424 LYS A O 1
ATOM 3354 N N . VAL A 1 425 ? -7.178 8.997 -25.762 1.00 86.25 425 VAL A N 1
ATOM 3355 C CA . VAL A 1 425 ? -7.279 9.417 -27.168 1.00 86.25 425 VAL A CA 1
ATOM 3356 C C . VAL A 1 425 ? -8.670 9.043 -27.696 1.00 86.25 425 VAL A C 1
ATOM 3358 O O . VAL A 1 425 ? -9.165 7.972 -27.344 1.00 86.25 425 VAL A O 1
ATOM 3361 N N . PRO A 1 426 ? -9.336 9.891 -28.502 1.00 82.38 426 PRO A N 1
ATOM 3362 C CA . PRO A 1 426 ? -10.619 9.543 -29.108 1.00 82.38 426 PRO A CA 1
ATOM 3363 C C . PRO A 1 426 ? -10.503 8.286 -29.975 1.00 82.38 426 PRO A C 1
ATOM 3365 O O . PRO A 1 426 ? -9.570 8.151 -30.766 1.00 82.38 426 PRO A O 1
ATOM 3368 N N . SER A 1 427 ? -11.456 7.369 -29.829 1.00 76.62 427 SER A N 1
ATOM 3369 C CA . SER A 1 427 ? -11.624 6.235 -30.735 1.00 76.62 427 SER A CA 1
ATOM 3370 C C . SER A 1 427 ? -12.009 6.728 -32.132 1.00 76.62 427 SER A C 1
ATOM 3372 O O . SER A 1 427 ? -12.725 7.722 -32.266 1.00 76.62 427 SER A O 1
ATOM 3374 N N . LYS A 1 428 ? -11.611 5.986 -33.175 1.00 70.19 428 LYS A N 1
ATOM 3375 C CA . LYS A 1 428 ? -11.985 6.259 -34.576 1.00 70.19 428 LYS A CA 1
ATOM 3376 C C . LYS A 1 428 ? -13.507 6.289 -34.802 1.00 70.19 428 LYS A C 1
ATOM 3378 O O . LYS A 1 428 ? -13.958 6.907 -35.754 1.00 70.19 428 LYS A O 1
ATOM 3383 N N . SER A 1 429 ? -14.290 5.667 -33.916 1.00 67.19 429 SER A N 1
ATOM 3384 C CA . SER A 1 429 ? -15.762 5.669 -33.932 1.00 67.19 429 SER A CA 1
ATOM 3385 C C . SER A 1 429 ? -16.410 6.816 -33.135 1.00 67.19 429 SER A C 1
ATOM 3387 O O . SER A 1 429 ? -17.622 6.820 -32.940 1.00 67.19 429 SER A O 1
ATOM 3389 N N . GLY A 1 430 ? -15.627 7.775 -32.628 1.00 57.31 430 GLY A N 1
ATOM 3390 C CA . GLY A 1 430 ? -16.107 9.026 -32.021 1.00 57.31 430 GLY A CA 1
ATOM 3391 C C . GLY A 1 430 ? -16.706 8.925 -30.610 1.00 57.31 430 GLY A C 1
ATOM 3392 O O . GLY A 1 430 ? -16.637 9.891 -29.859 1.00 57.31 430 GLY A O 1
ATOM 3393 N N . ASN A 1 431 ? -17.225 7.765 -30.196 1.00 68.44 431 ASN A N 1
ATOM 3394 C CA . ASN A 1 431 ? -18.013 7.652 -28.957 1.00 68.44 431 ASN A CA 1
ATOM 3395 C C . ASN A 1 431 ? -17.239 7.259 -27.681 1.00 68.44 431 ASN A C 1
ATOM 3397 O O . ASN A 1 431 ? -17.821 7.284 -26.596 1.00 68.44 431 ASN A O 1
ATOM 3401 N N . LYS A 1 432 ? -15.952 6.880 -27.753 1.00 71.12 432 LYS A N 1
ATOM 3402 C CA . LYS A 1 432 ? -15.174 6.420 -26.577 1.00 71.12 432 LYS A CA 1
ATOM 3403 C C . LYS A 1 432 ? -13.742 6.952 -26.558 1.00 71.12 432 LYS A C 1
ATOM 3405 O O . LYS A 1 432 ? -13.118 7.103 -27.602 1.00 71.12 432 LYS A O 1
ATOM 3410 N N . LEU A 1 433 ? -13.213 7.199 -25.358 1.00 81.44 433 LEU A N 1
ATOM 3411 C CA . LEU A 1 433 ? -11.815 7.571 -25.116 1.00 81.44 433 LEU A CA 1
ATOM 3412 C C . LEU A 1 433 ? -10.990 6.323 -24.763 1.00 81.44 433 LEU A C 1
ATOM 3414 O O . LEU A 1 433 ? -11.208 5.724 -23.710 1.00 81.44 433 LEU A O 1
ATOM 3418 N N . LEU A 1 434 ? -10.021 5.975 -25.608 1.00 80.94 434 LEU A N 1
ATOM 3419 C CA . LEU A 1 434 ? -9.119 4.832 -25.449 1.00 80.94 434 LEU A CA 1
ATOM 3420 C C . LEU A 1 434 ? -7.843 5.229 -24.707 1.00 80.94 434 LEU A C 1
ATOM 3422 O O . LEU A 1 434 ? -7.285 6.299 -24.950 1.00 80.94 434 LEU A O 1
ATOM 3426 N N . SER A 1 435 ? -7.361 4.370 -23.815 1.00 83.81 435 SER A N 1
ATOM 3427 C CA . SER A 1 435 ? -6.072 4.521 -23.142 1.00 83.81 435 SER A CA 1
ATOM 3428 C C . SER A 1 435 ? -4.954 3.997 -24.038 1.00 83.81 435 SER A C 1
ATOM 3430 O O . SER A 1 435 ? -4.774 2.796 -24.196 1.00 83.81 435 SER A O 1
ATOM 3432 N N . VAL A 1 436 ? -4.163 4.904 -24.600 1.00 85.19 436 VAL A N 1
ATOM 3433 C CA . VAL A 1 436 ? -2.993 4.570 -25.419 1.00 85.19 436 VAL A CA 1
ATOM 3434 C C . VAL A 1 436 ? -1.732 4.692 -24.569 1.00 85.19 436 VAL A C 1
ATOM 3436 O O . VAL A 1 436 ? -1.566 5.679 -23.845 1.00 85.19 436 VAL A O 1
ATOM 3439 N N . PHE A 1 437 ? -0.838 3.704 -24.653 1.00 85.25 437 PHE A N 1
ATOM 3440 C CA . PHE A 1 437 ? 0.450 3.737 -23.961 1.00 85.25 437 PHE A CA 1
ATOM 3441 C C . PHE A 1 437 ? 1.266 4.968 -24.373 1.00 85.25 437 PHE A C 1
ATOM 3443 O O . PHE A 1 437 ? 1.360 5.330 -25.545 1.00 85.25 437 PHE A O 1
ATOM 3450 N N . ASN A 1 438 ? 1.840 5.640 -23.384 1.00 86.94 438 ASN A N 1
ATOM 3451 C CA . ASN A 1 438 ? 2.468 6.947 -23.528 1.00 86.94 438 ASN A CA 1
ATOM 3452 C C . ASN A 1 438 ? 3.799 7.025 -22.758 1.00 86.94 438 ASN A C 1
ATOM 3454 O O . ASN A 1 438 ? 4.192 8.090 -22.276 1.00 86.94 438 ASN A O 1
ATOM 3458 N N . GLY A 1 439 ? 4.481 5.884 -22.638 1.00 89.44 439 GLY A N 1
ATOM 3459 C CA . GLY A 1 439 ? 5.769 5.756 -21.966 1.00 89.44 439 GLY A CA 1
ATOM 3460 C C . GLY A 1 439 ? 5.674 5.173 -20.560 1.00 89.44 439 GLY A C 1
ATOM 3461 O O . GLY A 1 439 ? 4.611 4.760 -20.102 1.00 89.44 439 GLY A O 1
ATOM 3462 N N . ARG A 1 440 ? 6.806 5.131 -19.857 1.00 92.31 440 ARG A N 1
ATOM 3463 C CA . ARG A 1 440 ? 6.928 4.514 -18.527 1.00 92.31 440 ARG A CA 1
ATOM 3464 C C . ARG A 1 440 ? 7.921 5.257 -17.640 1.00 92.31 440 ARG A C 1
ATOM 3466 O O . ARG A 1 440 ? 8.830 5.908 -18.139 1.00 92.31 440 ARG A O 1
ATOM 3473 N N . SER A 1 441 ? 7.762 5.122 -16.333 1.00 94.06 441 SER A N 1
ATOM 3474 C CA . SER A 1 441 ? 8.735 5.548 -15.326 1.00 94.06 441 SER A CA 1
ATOM 3475 C C . SER A 1 441 ? 9.288 4.331 -14.610 1.00 94.06 441 SER A C 1
ATOM 3477 O O . SER A 1 441 ? 8.533 3.429 -14.243 1.00 94.06 441 SER A O 1
ATOM 3479 N N . LEU A 1 442 ? 10.599 4.313 -14.403 1.00 93.25 442 LEU A N 1
ATOM 3480 C CA . LEU A 1 442 ? 11.310 3.219 -13.757 1.00 93.25 442 LEU A CA 1
ATOM 3481 C C . LEU A 1 442 ? 12.229 3.773 -12.674 1.00 93.25 442 LEU A C 1
ATOM 3483 O O . LEU A 1 442 ? 12.907 4.778 -12.889 1.00 93.25 442 LEU A O 1
ATOM 3487 N N . VAL A 1 443 ? 12.292 3.082 -11.539 1.00 95.31 443 VAL A N 1
ATOM 3488 C CA . VAL A 1 443 ? 13.423 3.215 -10.622 1.00 95.31 443 VAL A CA 1
ATOM 3489 C C . VAL A 1 443 ? 14.629 2.572 -11.294 1.00 95.31 443 VAL A C 1
ATOM 3491 O O . VAL A 1 443 ? 14.602 1.381 -11.615 1.00 95.31 443 VAL A O 1
ATOM 3494 N N . VAL A 1 444 ? 15.666 3.365 -11.544 1.00 93.81 444 VAL A N 1
ATOM 3495 C CA . VAL A 1 444 ? 16.908 2.886 -12.159 1.00 93.81 444 VAL A CA 1
ATOM 3496 C C . VAL A 1 444 ? 17.939 2.611 -11.079 1.00 93.81 444 VAL A C 1
ATOM 3498 O O . VAL A 1 444 ? 18.066 3.376 -10.125 1.00 93.81 444 VAL A O 1
ATOM 3501 N N . VAL A 1 445 ? 18.621 1.474 -11.219 1.00 93.75 445 VAL A N 1
ATOM 3502 C CA . VAL A 1 445 ? 19.640 1.013 -10.280 1.00 93.75 445 VAL A CA 1
ATOM 3503 C C . VAL A 1 445 ? 20.846 0.531 -11.062 1.00 93.75 445 VAL A C 1
ATOM 3505 O O . VAL A 1 445 ? 20.746 -0.425 -11.832 1.00 93.75 445 VAL A O 1
ATOM 3508 N N . THR A 1 446 ? 21.969 1.204 -10.843 1.00 92.06 446 THR A N 1
ATOM 3509 C CA . THR A 1 446 ? 23.308 0.804 -11.288 1.00 92.06 446 THR A CA 1
ATOM 3510 C C . THR A 1 446 ? 24.306 1.094 -10.168 1.00 92.06 446 THR A C 1
ATOM 3512 O O . THR A 1 446 ? 23.947 1.695 -9.152 1.00 92.06 446 THR A O 1
ATOM 3515 N N . ARG A 1 447 ? 25.582 0.739 -10.349 1.00 88.19 447 ARG A N 1
ATOM 3516 C CA . ARG A 1 447 ? 26.647 1.132 -9.409 1.00 88.19 447 ARG A CA 1
ATOM 3517 C C . ARG A 1 447 ? 26.735 2.655 -9.222 1.00 88.19 447 ARG A C 1
ATOM 3519 O O . ARG A 1 447 ? 26.877 3.115 -8.093 1.00 88.19 447 ARG A O 1
ATOM 3526 N N . ASN A 1 448 ? 26.532 3.421 -10.296 1.00 91.62 448 ASN A N 1
ATOM 3527 C CA . ASN A 1 448 ? 26.562 4.892 -10.280 1.00 91.62 448 ASN A CA 1
ATOM 3528 C C . ASN A 1 448 ? 25.230 5.526 -9.849 1.00 91.62 448 ASN A C 1
ATOM 3530 O O . ASN A 1 448 ? 25.190 6.685 -9.441 1.00 91.62 448 ASN A O 1
ATOM 3534 N N . THR A 1 449 ? 24.131 4.770 -9.917 1.00 93.50 449 THR A N 1
ATOM 3535 C CA . THR A 1 449 ? 22.787 5.206 -9.504 1.00 93.50 449 THR A CA 1
ATOM 3536 C C . THR A 1 449 ? 22.201 4.245 -8.464 1.00 93.50 449 THR A C 1
ATOM 3538 O O . THR A 1 449 ? 21.169 3.619 -8.699 1.00 93.50 449 THR A O 1
ATOM 3541 N N . PRO A 1 450 ? 22.862 4.062 -7.308 1.00 94.81 450 PRO A N 1
ATOM 3542 C CA . PRO A 1 450 ? 22.462 3.036 -6.360 1.00 94.81 450 PRO A CA 1
ATOM 3543 C C . PRO A 1 450 ? 21.139 3.386 -5.679 1.00 94.81 450 PRO A C 1
ATOM 3545 O O . PRO A 1 450 ? 20.854 4.546 -5.370 1.00 94.81 450 PRO A O 1
ATOM 3548 N N . PHE A 1 451 ? 20.370 2.353 -5.356 1.00 95.88 451 PHE A N 1
ATOM 3549 C CA . PHE A 1 451 ? 19.240 2.464 -4.447 1.00 95.88 451 PHE A CA 1
ATOM 3550 C C . PHE A 1 451 ? 19.758 2.337 -3.011 1.00 95.88 451 PHE A C 1
ATOM 3552 O O . PHE A 1 451 ? 20.359 1.319 -2.660 1.00 95.88 451 PHE A O 1
ATOM 3559 N N . LYS A 1 452 ? 19.543 3.356 -2.173 1.00 94.94 452 LYS A N 1
ATOM 3560 C CA . LYS A 1 452 ? 20.065 3.383 -0.799 1.00 94.94 452 LYS A CA 1
ATOM 3561 C C . LYS A 1 452 ? 18.956 3.473 0.239 1.00 94.94 452 LYS A C 1
ATOM 3563 O O . LYS A 1 452 ? 18.034 4.276 0.096 1.00 94.94 452 LYS A O 1
ATOM 3568 N N . MET A 1 453 ? 19.087 2.697 1.312 1.00 95.12 453 MET A N 1
ATOM 3569 C CA . MET A 1 453 ? 18.273 2.825 2.519 1.00 95.12 453 MET A CA 1
ATOM 3570 C C . MET A 1 453 ? 19.170 3.116 3.726 1.00 95.12 453 MET A C 1
ATOM 3572 O O . MET A 1 453 ? 19.915 2.249 4.173 1.00 95.12 453 MET A O 1
ATOM 3576 N N . ASP A 1 454 ? 19.066 4.324 4.267 1.00 94.38 454 ASP A N 1
ATOM 3577 C CA . ASP A 1 454 ? 19.790 4.775 5.450 1.00 94.38 454 ASP A CA 1
ATOM 3578 C C . ASP A 1 454 ? 18.878 4.701 6.675 1.00 94.38 454 ASP A C 1
ATOM 3580 O O . ASP A 1 454 ? 17.894 5.437 6.786 1.00 94.38 454 ASP A O 1
ATOM 3584 N N . TYR A 1 455 ? 19.213 3.819 7.608 1.00 95.25 455 TYR A N 1
ATOM 3585 C CA . TYR A 1 455 ? 18.486 3.604 8.847 1.00 95.25 455 TYR A CA 1
ATOM 3586 C C . TYR A 1 455 ? 19.210 4.211 10.043 1.00 95.25 455 TYR A C 1
ATOM 3588 O O . TYR A 1 455 ? 20.359 3.873 10.327 1.00 95.25 455 TYR A O 1
ATOM 3596 N N . TYR A 1 456 ? 18.518 5.073 10.780 1.00 92.06 456 TYR A N 1
ATOM 3597 C CA . TYR A 1 456 ? 19.042 5.766 11.950 1.00 92.06 456 TYR A CA 1
ATOM 3598 C C . TYR A 1 456 ? 18.528 5.095 13.223 1.00 92.06 456 TYR A C 1
ATOM 3600 O O . TYR A 1 456 ? 17.380 5.300 13.617 1.00 92.06 456 TYR A O 1
ATOM 3608 N N . MET A 1 457 ? 19.389 4.327 13.899 1.00 86.81 457 MET A N 1
ATOM 3609 C CA . MET A 1 457 ? 18.984 3.471 15.025 1.00 86.81 457 MET A CA 1
ATOM 3610 C C . MET A 1 457 ? 18.327 4.243 16.174 1.00 86.81 457 MET A C 1
ATOM 3612 O O . MET A 1 457 ? 17.313 3.804 16.701 1.00 86.81 457 MET A O 1
ATOM 3616 N N . LYS A 1 458 ? 18.868 5.415 16.537 1.00 86.44 458 LYS A N 1
ATOM 3617 C CA . LYS A 1 458 ? 18.374 6.212 17.678 1.00 86.44 458 LYS A CA 1
ATOM 3618 C C . LYS A 1 458 ? 16.972 6.786 17.470 1.00 86.44 458 LYS A C 1
ATOM 3620 O O . LYS A 1 458 ? 16.286 7.068 18.442 1.00 86.44 458 LYS A O 1
ATOM 3625 N N . THR A 1 459 ? 16.583 7.026 16.220 1.00 89.62 459 THR A N 1
ATOM 3626 C CA . THR A 1 459 ? 15.312 7.687 15.879 1.00 89.62 459 THR A CA 1
ATOM 3627 C C . THR A 1 459 ? 14.330 6.754 15.180 1.00 89.62 459 THR A C 1
ATOM 3629 O O . THR A 1 459 ? 13.241 7.196 14.826 1.00 89.62 459 THR A O 1
ATOM 3632 N N . GLU A 1 460 ? 14.719 5.492 14.953 1.00 90.56 460 GLU A N 1
ATOM 3633 C CA . GLU A 1 460 ? 13.963 4.500 14.176 1.00 90.56 460 GLU A CA 1
ATOM 3634 C C . GLU A 1 460 ? 13.449 5.056 12.840 1.00 90.56 460 GLU A C 1
ATOM 3636 O O . GLU A 1 460 ? 12.330 4.803 12.385 1.00 90.56 460 GLU A O 1
ATOM 3641 N N . ARG A 1 461 ? 14.287 5.882 12.213 1.00 93.19 461 ARG A N 1
ATOM 3642 C CA . ARG A 1 461 ? 13.966 6.589 10.980 1.00 93.19 461 ARG A CA 1
ATOM 3643 C C . ARG A 1 461 ? 14.685 5.925 9.820 1.00 93.19 461 ARG A C 1
ATOM 3645 O O . ARG A 1 461 ? 15.903 5.770 9.849 1.00 93.19 461 ARG A O 1
ATOM 3652 N N . LEU A 1 462 ? 13.932 5.603 8.777 1.00 95.25 462 LEU A N 1
ATOM 3653 C CA . LEU A 1 462 ? 14.445 5.112 7.508 1.00 95.25 462 LEU A CA 1
ATOM 3654 C C . LEU A 1 462 ? 14.371 6.219 6.457 1.00 95.25 462 LEU A C 1
ATOM 3656 O O . LEU A 1 462 ? 13.309 6.801 6.238 1.00 95.25 462 LEU A O 1
ATOM 3660 N N . THR A 1 463 ? 15.488 6.476 5.786 1.00 95.81 463 THR A N 1
ATOM 3661 C CA . THR A 1 463 ? 15.584 7.383 4.643 1.00 95.81 463 THR A CA 1
ATOM 3662 C C . THR A 1 463 ? 15.945 6.579 3.400 1.00 95.81 463 THR A C 1
ATOM 3664 O O . THR A 1 463 ? 16.989 5.940 3.353 1.00 95.81 463 THR A O 1
ATOM 3667 N N . VAL A 1 464 ? 15.094 6.610 2.380 1.00 96.44 464 VAL A N 1
ATOM 3668 C CA . VAL A 1 464 ? 15.271 5.873 1.126 1.00 96.44 464 VAL A CA 1
ATOM 3669 C C . VAL A 1 464 ? 15.562 6.856 -0.004 1.00 96.44 464 VAL A C 1
ATOM 3671 O O . VAL A 1 464 ? 14.803 7.804 -0.217 1.00 96.44 464 VAL A O 1
ATOM 3674 N N . THR A 1 465 ? 16.649 6.627 -0.737 1.00 96.25 465 THR A N 1
ATOM 3675 C CA . THR A 1 465 ? 17.079 7.448 -1.880 1.00 96.25 465 THR A CA 1
ATOM 3676 C C . THR A 1 465 ? 17.271 6.587 -3.115 1.00 96.25 465 THR A C 1
ATOM 3678 O O . THR A 1 465 ? 17.767 5.464 -3.038 1.00 96.25 465 THR A O 1
ATOM 3681 N N . PHE A 1 466 ? 16.810 7.096 -4.253 1.00 96.19 466 PHE A N 1
ATOM 3682 C CA . PHE A 1 466 ? 16.782 6.365 -5.512 1.00 96.19 466 PHE A CA 1
ATOM 3683 C C . PHE A 1 466 ? 16.640 7.326 -6.693 1.00 96.19 466 PHE A C 1
ATOM 3685 O O . PHE A 1 466 ? 16.234 8.481 -6.531 1.00 96.19 466 PHE A O 1
ATOM 3692 N N . TYR A 1 467 ? 16.951 6.817 -7.880 1.00 96.25 467 TYR A N 1
ATOM 3693 C CA . TYR A 1 467 ? 16.865 7.544 -9.139 1.00 96.25 467 TYR A CA 1
ATOM 3694 C C . TYR A 1 467 ? 15.647 7.088 -9.938 1.00 96.25 467 TYR A C 1
ATOM 3696 O O . TYR A 1 467 ? 15.299 5.906 -9.935 1.00 96.25 467 TYR A O 1
ATOM 3704 N N . VAL A 1 468 ? 15.004 8.019 -10.639 1.00 96.06 468 VAL A N 1
ATOM 3705 C CA . VAL A 1 468 ? 13.877 7.728 -11.531 1.00 96.06 468 VAL A CA 1
ATOM 3706 C C . VAL A 1 468 ? 14.216 8.163 -12.948 1.00 96.06 468 VAL A C 1
ATOM 3708 O O . VAL A 1 468 ? 14.569 9.316 -13.180 1.00 96.06 468 VAL A O 1
ATOM 3711 N N . GLN A 1 469 ? 14.050 7.250 -13.902 1.00 94.38 469 GLN A N 1
ATOM 3712 C CA . GLN A 1 469 ? 14.163 7.532 -15.329 1.00 94.38 469 GLN A CA 1
ATOM 3713 C C . GLN A 1 469 ? 12.795 7.403 -15.988 1.00 94.38 469 GLN A C 1
ATOM 3715 O O . GLN A 1 469 ? 12.061 6.435 -15.767 1.00 94.38 469 GLN A O 1
ATOM 3720 N N . HIS A 1 470 ? 12.457 8.381 -16.820 1.00 93.69 470 HIS A N 1
ATOM 3721 C CA . HIS A 1 470 ? 11.271 8.341 -17.661 1.00 93.69 470 HIS A CA 1
ATOM 3722 C C . HIS A 1 470 ? 11.669 7.909 -19.064 1.00 93.69 470 HIS A C 1
ATOM 3724 O O . HIS A 1 470 ? 12.714 8.308 -19.575 1.00 93.69 470 HIS A O 1
ATOM 3730 N N . TYR A 1 471 ? 10.806 7.120 -19.682 1.00 90.56 471 TYR A N 1
ATOM 3731 C CA . TYR A 1 471 ? 10.951 6.636 -21.040 1.00 90.56 471 TYR A CA 1
ATOM 3732 C C . TYR A 1 471 ? 9.722 7.036 -21.840 1.00 90.56 471 TYR A C 1
ATOM 3734 O O . TYR A 1 471 ? 8.589 6.984 -21.348 1.00 90.56 471 TYR A O 1
ATOM 3742 N N . THR A 1 472 ? 9.948 7.455 -23.077 1.00 90.00 472 THR A N 1
ATOM 3743 C CA . THR A 1 472 ? 8.880 7.794 -24.020 1.00 90.00 472 THR A CA 1
ATOM 3744 C C . THR A 1 472 ? 8.132 6.539 -24.485 1.00 90.00 472 THR A C 1
ATOM 3746 O O . THR A 1 472 ? 8.504 5.413 -24.160 1.00 90.00 472 THR A O 1
ATOM 3749 N N . LYS A 1 473 ? 7.062 6.710 -25.274 1.00 88.00 473 LYS A N 1
ATOM 3750 C CA . LYS A 1 473 ? 6.314 5.585 -25.872 1.00 88.00 473 LYS A CA 1
ATOM 3751 C C . LYS A 1 473 ? 7.182 4.645 -26.727 1.00 88.00 473 LYS A C 1
ATOM 3753 O O . LYS A 1 473 ? 6.839 3.480 -26.855 1.00 88.00 473 LYS A O 1
ATOM 3758 N N . ASN A 1 474 ? 8.285 5.159 -27.275 1.00 86.69 474 ASN A N 1
ATOM 3759 C CA . ASN A 1 474 ? 9.237 4.421 -28.107 1.00 86.69 474 ASN A CA 1
ATOM 3760 C C . ASN A 1 474 ? 10.452 3.941 -27.290 1.00 86.69 474 ASN A C 1
ATOM 3762 O O . ASN A 1 474 ? 11.490 3.633 -27.855 1.00 86.69 474 ASN A O 1
ATOM 3766 N N . ASP A 1 475 ? 10.343 3.958 -25.960 1.00 84.50 475 ASP A N 1
ATOM 3767 C CA . ASP A 1 475 ? 11.380 3.542 -25.015 1.00 84.50 475 ASP A CA 1
ATOM 3768 C C . ASP A 1 475 ? 12.685 4.362 -25.046 1.00 84.50 475 ASP A C 1
ATOM 3770 O O . ASP A 1 475 ? 13.714 3.931 -24.536 1.00 84.50 475 ASP A O 1
ATOM 3774 N N . PHE A 1 476 ? 12.644 5.592 -25.570 1.00 88.06 476 PHE A N 1
ATOM 3775 C CA . PHE A 1 476 ? 13.773 6.521 -25.449 1.00 88.06 476 PHE A CA 1
ATOM 3776 C C . PHE A 1 476 ? 13.818 7.175 -24.061 1.00 88.06 476 PHE A C 1
ATOM 3778 O O . PHE A 1 476 ? 12.768 7.648 -23.602 1.00 88.06 476 PHE A O 1
ATOM 3785 N N . PRO A 1 477 ? 14.997 7.255 -23.415 1.00 91.12 477 PRO A N 1
ATOM 3786 C CA . PRO A 1 477 ? 15.171 7.925 -22.131 1.00 91.12 477 PRO A CA 1
ATOM 3787 C C . PRO A 1 477 ? 14.916 9.432 -22.264 1.00 91.12 477 PRO A C 1
ATOM 3789 O O . PRO A 1 477 ? 15.402 10.075 -23.187 1.00 91.12 477 PRO A O 1
ATOM 3792 N N . VAL A 1 478 ? 14.158 9.999 -21.325 1.00 90.44 478 VAL A N 1
ATOM 3793 C CA . VAL A 1 478 ? 13.869 11.443 -21.270 1.00 90.44 478 VAL A CA 1
ATOM 3794 C C . VAL A 1 478 ? 15.081 12.238 -20.779 1.00 90.44 478 VAL A C 1
ATOM 3796 O O . VAL A 1 478 ? 15.338 13.328 -21.273 1.00 90.44 478 VAL A O 1
ATOM 3799 N N . ASP A 1 479 ? 15.830 11.687 -19.825 1.00 90.88 479 ASP A N 1
ATOM 3800 C CA . ASP A 1 479 ? 17.055 12.280 -19.288 1.00 90.88 479 ASP A CA 1
ATOM 3801 C C . ASP A 1 479 ? 18.277 11.543 -19.834 1.00 90.88 479 ASP A C 1
ATOM 3803 O O . ASP A 1 479 ? 18.577 10.414 -19.433 1.00 90.88 479 ASP A O 1
ATOM 3807 N N . THR A 1 480 ? 18.948 12.171 -20.796 1.00 91.69 480 THR A N 1
ATOM 3808 C CA . THR A 1 480 ? 20.141 11.628 -21.451 1.00 91.69 480 THR A CA 1
ATOM 3809 C C . THR A 1 480 ? 21.369 11.685 -20.547 1.00 91.69 480 THR A C 1
ATOM 3811 O O . THR A 1 480 ? 22.242 10.829 -20.660 1.00 91.69 480 THR A O 1
ATOM 3814 N N . SER A 1 481 ? 21.433 12.648 -19.624 1.00 91.50 481 SER A N 1
ATOM 3815 C CA . SER A 1 481 ? 22.542 12.795 -18.676 1.00 91.50 481 SER A CA 1
ATOM 3816 C C . SER A 1 481 ? 22.513 11.688 -17.626 1.00 91.50 481 SER A C 1
ATOM 3818 O O . SER A 1 481 ? 23.546 11.081 -17.340 1.00 91.50 481 SER A O 1
ATOM 3820 N N . LEU A 1 482 ? 21.326 11.365 -17.099 1.00 91.38 482 LEU A N 1
ATOM 3821 C CA . LEU A 1 482 ? 21.145 10.220 -16.207 1.00 91.38 482 LEU A CA 1
ATOM 3822 C C . LEU A 1 482 ? 21.434 8.901 -16.933 1.00 91.38 482 LEU A C 1
ATOM 3824 O O . LEU A 1 482 ? 22.112 8.038 -16.378 1.00 91.38 482 LEU A O 1
ATOM 3828 N N . GLN A 1 483 ? 21.001 8.766 -18.190 1.00 92.06 483 GLN A N 1
ATOM 3829 C CA . GLN A 1 483 ? 21.324 7.591 -19.002 1.00 92.06 483 GLN A CA 1
ATOM 3830 C C . GLN A 1 483 ? 22.840 7.440 -19.220 1.00 92.06 483 GLN A C 1
ATOM 3832 O O . GLN A 1 483 ? 23.368 6.334 -19.113 1.00 92.06 483 GLN A O 1
ATOM 3837 N N . ALA A 1 484 ? 23.553 8.539 -19.480 1.00 90.56 484 ALA A N 1
ATOM 3838 C CA . ALA A 1 484 ? 25.007 8.528 -19.599 1.00 90.56 484 ALA A CA 1
ATOM 3839 C C . ALA A 1 484 ? 25.677 8.122 -18.277 1.00 90.56 484 ALA A C 1
ATOM 3841 O O . ALA A 1 484 ? 26.576 7.289 -18.288 1.00 90.56 484 ALA A O 1
ATOM 3842 N N . LEU A 1 485 ? 25.206 8.643 -17.135 1.00 91.00 485 LEU A N 1
ATOM 3843 C CA . LEU A 1 485 ? 25.693 8.257 -15.804 1.00 91.00 485 LEU A CA 1
ATOM 3844 C C . LEU A 1 485 ? 25.500 6.757 -15.529 1.00 91.00 485 LEU A C 1
ATOM 3846 O O . LEU A 1 485 ? 26.389 6.111 -14.972 1.00 91.00 485 LEU A O 1
ATOM 3850 N N . MET A 1 486 ? 24.358 6.197 -15.934 1.00 91.19 486 MET A N 1
ATOM 3851 C CA . MET A 1 486 ? 24.069 4.767 -15.809 1.00 91.19 486 MET A CA 1
ATOM 3852 C C . MET A 1 486 ? 25.017 3.896 -16.640 1.00 91.19 486 MET A C 1
ATOM 3854 O O . MET A 1 486 ? 25.359 2.807 -16.190 1.00 91.19 486 MET A O 1
ATOM 3858 N N . ASN A 1 487 ? 25.430 4.379 -17.815 1.00 89.88 487 ASN A N 1
ATOM 3859 C CA . ASN A 1 487 ? 26.252 3.644 -18.776 1.00 89.88 487 ASN A CA 1
ATOM 3860 C C . ASN A 1 487 ? 27.769 3.845 -18.585 1.00 89.88 487 ASN A C 1
ATOM 3862 O O . ASN A 1 487 ? 28.544 3.254 -19.335 1.00 89.88 487 ASN A O 1
ATOM 3866 N N . ARG A 1 488 ? 28.213 4.690 -17.641 1.00 87.44 488 ARG A N 1
ATOM 3867 C CA . ARG A 1 488 ? 29.650 4.917 -17.408 1.00 87.44 488 ARG A CA 1
ATOM 3868 C C . ARG A 1 488 ? 30.338 3.619 -16.948 1.00 87.44 488 ARG A C 1
ATOM 3870 O O . ARG A 1 488 ? 29.842 3.020 -15.988 1.00 87.44 488 ARG A O 1
ATOM 3877 N N . PRO A 1 489 ? 31.447 3.209 -17.598 1.00 73.88 489 PRO A N 1
ATOM 3878 C CA . PRO A 1 489 ? 32.239 2.060 -17.172 1.00 73.88 489 PRO A CA 1
ATOM 3879 C C . PRO A 1 489 ? 32.894 2.312 -15.808 1.00 73.88 489 PRO A C 1
ATOM 3881 O O . PRO A 1 489 ? 32.972 3.450 -15.346 1.00 73.88 489 PRO A O 1
ATOM 3884 N N . GLU A 1 490 ? 33.305 1.227 -15.157 1.00 67.12 490 GLU A N 1
ATOM 3885 C CA . GLU A 1 490 ? 33.977 1.248 -13.855 1.00 67.12 490 GLU A CA 1
ATOM 3886 C C . GLU A 1 490 ? 35.377 1.868 -14.009 1.00 67.12 490 GLU A C 1
ATOM 3888 O O . GLU A 1 490 ? 36.113 1.466 -14.910 1.00 67.12 490 GLU A O 1
ATOM 3893 N N . GLU A 1 491 ? 35.706 2.861 -13.173 1.00 48.41 491 GLU A N 1
ATOM 3894 C CA . GLU A 1 491 ? 37.091 3.316 -12.953 1.00 48.41 491 GLU A CA 1
ATOM 3895 C C . GLU A 1 491 ? 37.795 2.417 -11.937 1.00 48.41 491 GLU A C 1
ATOM 3897 O O . GLU A 1 491 ? 37.141 2.053 -10.925 1.00 48.41 491 GLU A O 1
#

Secondary structure (DSSP, 8-state):
-EEEEE---TT--TTSGGG--SHHHHHHHHHHHHTTEEE---S-SBTTB--EEEEEE-S---------EEE-GGG--HHHHHHHHHHHTGGGGS-TT---HHHHHHHHHHHHHHHHHHHSPEEEPPPPPSSTT--HHHHHHHHHHHHHHHHHHHS--HHHHHHHHHHHHHHHHHHHHHHHHHHHHHHHHHHH-HHHHHHHHHHH-SSSSS-SSEEEEPP--S-TTSTTPEEEE-SHHHHHHHHHHHHHHHHTTS----PPPP-----------TTS----HHHHHHHHHS------HHHHHHTT-TT----S-TTS-HHHHHHHHHHHHHHHHHHHHHHHHHHHHHHHHSSTTSPSEEPPPEEEE--HHHHHHHHHHHHHTT-EEEEETTEEEEEE--HHHHHHHT-GGGGTT--SSEEEEEEEEE-TTSS-EEEEEEEEEEEE--SSS-EEEEEEGGGTEEEEE-EEEEE-TT--BS-HHHHHHHHPPP-

Sequence (491 aa):
MLICRDLSLPNVPWDCPDSSTGANEQRFVDILNDHFLIQHKSSPKRGNNVLDLVISSVPDQAPPKLQRFVYDYARGDFDGLRSSFEAVNLSNTISTGTFDIDRDWYSWKGTFLAGVADYIAKKKLKGRNPVPWINGPLLTLIKKKESLRKKLRLAPSSFLKAKFKDLRSKVKRMLLEARDSFLTGMESQLKCNPKRFWSTLKLKSKHRGIPEVISMATGPSSDPAADGRRIQASSPTEIVDLFNRYFVSVFTSDPVTCKSVDEEDAGLNVDLTLLDLTLTVSQVLDVLANLDAIEKRWIKCVRKAENEPNYGMAQMDGQLEEVIGNKLELAGPLIDSYLKEIGKCIASKLNRSKATGLVNPVVLFFPWAVFRHVLTLVRGYSGNVTLAHSRLSITITERRSLVKLFSPSRFSGENFIAHGHFKKVPSKSGNKLLSVFNGRSLVVVTRNTPFKMDYYMKTERLTVTFYVQHYTKNDFPVDTSLQALMNRPEE

Nearest PDB structures (foldseek):
  3tg9-assembly1_B  TM=3.939E-01  e=7.885E-01  Halalkalibacterium halodurans C-125

pLDDT: mean 73.75, std 15.13, range [29.84, 96.44]

Radius of gyration: 32.58 Å; Cα contacts (8 Å, |Δi|>4): 557; chains: 1; bounding box: 72×85×87 Å

Solvent-accessible surface area (backbone atoms only — not comparable to full-atom values): 28904 Å² total; per-residue (Å²): 103,78,48,77,45,78,47,94,44,69,57,49,45,81,93,49,53,90,70,28,82,40,76,65,43,38,53,48,46,50,49,33,58,76,63,54,40,44,74,75,66,86,71,51,80,62,78,93,25,55,36,68,44,42,34,31,42,66,85,70,81,60,74,80,80,70,82,46,73,43,73,35,70,92,75,35,42,60,67,62,37,50,56,49,48,67,73,62,41,63,72,76,44,45,60,94,85,56,98,47,66,69,61,25,49,51,46,35,51,51,54,50,53,51,48,46,58,64,34,27,53,70,41,77,49,81,68,75,72,80,49,87,50,68,46,73,70,55,52,51,46,49,50,53,41,52,55,45,51,55,47,42,73,75,52,81,42,75,69,58,51,53,55,44,50,53,45,46,52,52,44,52,52,53,52,49,54,34,42,50,57,48,57,67,53,43,66,70,33,46,81,81,38,49,69,61,47,53,57,54,56,53,63,72,43,91,60,96,64,82,71,72,61,48,72,45,78,59,71,94,54,98,45,88,87,57,70,80,55,61,52,73,21,66,49,75,66,48,40,50,53,51,50,50,54,50,50,48,68,70,62,66,80,59,92,73,85,70,81,79,78,84,86,85,82,91,82,80,94,72,95,75,66,88,84,75,74,82,81,48,75,67,59,54,50,52,52,60,73,64,52,70,73,86,66,52,70,65,55,61,54,58,82,65,43,95,79,69,81,54,67,46,61,74,90,37,49,70,71,55,36,65,73,41,44,73,60,41,69,74,44,29,71,61,48,46,54,54,50,48,53,53,30,52,57,47,37,70,57,43,43,87,93,47,77,63,40,80,48,83,66,47,74,45,83,45,57,62,88,52,47,59,54,52,53,53,53,37,48,46,45,75,28,47,75,47,81,54,100,61,35,42,37,38,41,33,38,48,49,69,35,52,48,44,75,58,28,24,71,52,51,85,67,48,62,36,56,51,38,79,37,67,43,78,40,77,36,98,80,72,82,47,64,40,75,40,79,55,19,36,23,33,60,48,42,24,80,79,34,41,36,34,40,41,33,32,66,92,72,30,35,34,38,39,37,42,27,32,45,38,26,40,68,85,67,46,65,71,50,61,67,59,51,49,52,59,67,56,76,89,130

Mean predicted aligned error: 21.08 Å

Organism: Acropora cervicornis (NCBI:txid6130)

Foldseek 3Di:
DKDWDQAQQFQQPLVCRCPRPDPVSNVVSVVCLVQVKDWDDNDPDPPRGNGTTIIDRPLPPDDPQDWDKDWPPVQFPVVQLVVVCVVVVLVVLADPPDPPPLSSVLSSVVSSVQSCCFGIPIDIDDGDRLAPLCDPVLVVLVVVLVVLVVVCVVDPDPVSVVVSVVSSVVSVVSSVVSVVVVVVVLVVCCVVPVPVNVSNVVSVDPDPDDDQKDWDQDPDDPDPVCHGDIDMDRDPVSVVVVVVVVVCVVPVPDPPDPDDDDDDDDDDDDDDDPPPDDDDPVNVVVVVVVCPPCCDVVLVVQVPDPDQQPLLLPPFDPVLSVVLVSVCSVCSLVLLVVLVVVLVVLQVQFDPPHDFWKDDKDKDQADPVNVVSLVSLLVRLVWDWDDDDQKIKTKAQDPSSVCSSQPCSSVVNDGRFKDWDWDFDADPVRPGTRTHTFWMKGFDHHNLFIWMWIAGRVRSMIITITGMWIAGSVRHTPDVPVVVSRPDDDD